Protein AF-0000000080310384 (afdb_homodimer)

Nearest PDB structures (foldseek):
  8dl8-assembly1_A  TM=2.533E-01  e=3.221E+00  Homo sapiens

pLDDT: mean 88.35, std 14.16, range [31.45, 98.75]

Foldseek 3Di:
DPPPPDPVVLVVLVVVLVVLLVQQLVLLCCVFPVPDDPVSSLQRHLLHAQHDLLLVLLVLLLLLLVLLCVVLVLDVVCNVVSNVSSVVSNVVSVCSRVVPLQVCLVVQCDPDLCSSVCLVVVVVVLVVNCVVCVVVLVPDDPLLSVLLVVLSVLQCCLVRVLSRVLSNCCVPPNCPHSVNSVSSSSSSSSNSSSSSSSSVSSVVVVVVSVVD/DPPPPDPVVLVVLVVVLVVLLVQQLVLLCCVFPVPDDPVSSLQRHLLHAQHDLLLVLLVLLLLLLVLLCVVLVLDVVCNVVSNVVSVVSNVVSVCSRVVPLQVCLVVQCDPDLCSSVCLVVVVVVLVVNCVVCVVVLVPDDPLLSVLLVVLSVLQCCLVRVLSRVLSNCCVPPNCPHSVNSVSSSSSSSSNSVSSSSSSVSSVVVVVVSVVD

Sequence (424 aa):
MARRARDPIAIGLVALTSLVAIAGACAEIGGYVLGWPDALVELVALSFEANVPTWYASALLVLASAALVLCAERAPRDRGAWLALAAIFAFASLDEAIEIHEHLGGLFEGRGVLYFSWVIPGALVVVLLALAFGRFLLRLPVIDRRRFVLAAVIFVSGALGMELPLGWWTERAGDDNLVYGMLDWVEETLELAGTTTFLLALRARLMREHEAMARRARDPIAIGLVALTSLVAIAGACAEIGGYVLGWPDALVELVALSFEANVPTWYASALLVLASAALVLCAERAPRDRGAWLALAAIFAFASLDEAIEIHEHLGGLFEGRGVLYFSWVIPGALVVVLLALAFGRFLLRLPVIDRRRFVLAAVIFVSGALGMELPLGWWTERAGDDNLVYGMLDWVEETLELAGTTTFLLALRARLMREHEA

Organism: NCBI:txid927083

Solvent-accessible surface area (backbone atoms only — not comparable to full-atom values): 21293 Å² total; per-residue (Å²): 126,83,75,76,72,82,53,64,67,59,54,49,51,53,50,51,52,48,48,51,45,51,48,13,53,50,23,42,47,29,40,72,73,65,64,44,58,63,71,58,24,43,38,37,15,55,67,46,67,73,25,54,47,35,49,50,51,20,46,50,28,39,52,35,16,51,49,27,44,53,47,23,73,75,30,78,92,53,24,66,61,28,42,51,49,17,50,51,29,40,49,49,16,50,35,53,56,56,44,53,65,70,58,47,22,70,76,34,73,43,82,64,55,48,34,50,32,45,47,60,60,46,50,50,49,52,52,51,48,50,62,72,42,42,67,60,45,69,70,43,60,67,71,57,33,52,40,46,49,50,14,48,51,39,21,45,46,14,72,48,54,39,42,44,61,47,26,45,44,34,75,73,71,40,76,83,47,57,69,45,37,50,49,37,36,53,21,52,43,29,34,48,50,9,51,49,42,35,36,52,45,49,49,51,49,54,53,52,57,67,74,95,126,82,74,77,73,82,52,64,68,57,52,49,50,53,50,50,52,48,47,51,44,50,48,13,53,50,24,42,46,29,41,71,72,66,65,43,58,63,70,58,23,45,38,35,15,54,66,45,67,74,24,55,48,34,48,50,50,20,45,51,28,40,52,36,16,51,48,28,44,52,48,24,73,74,31,77,92,52,24,68,61,28,42,51,51,16,50,50,30,39,48,51,17,50,36,52,57,57,44,53,66,70,59,48,21,70,75,35,74,42,81,63,55,48,33,49,31,44,47,59,62,47,48,50,50,51,51,50,48,49,62,71,42,42,67,60,46,68,71,42,60,66,70,57,34,52,40,47,50,50,13,49,51,38,20,44,44,13,71,49,54,36,43,42,60,48,25,45,44,33,74,74,72,40,76,84,46,59,68,44,37,51,49,38,35,52,21,52,42,28,35,48,50,9,50,50,43,35,36,51,45,49,49,52,49,53,54,52,57,65,74,95

Radius of gyration: 22.59 Å; Cα contacts (8 Å, |Δi|>4): 516; chains: 2; bounding box: 54×57×51 Å

Secondary structure (DSSP, 8-state):
-------HHHHHHHHHHHHHHHHHHHHHHIIIII---HHHHHHH-SSSSSSHHHHHHHHHHHHHHHHHHHHHHH-STTHHHHHHHHHHHHHHHHHHHHTHHHHHGGG---SSGGGSTTHHHHHHHHHHHHHHHHHHHHHS-HHHHHHHHHHHHHHHIIIIITHHHHHHHHHHH-SSSHHHHHHHHHHHHHHHHHHHHHHHHHHHHHHHHHH-/-------HHHHHHHHHHHHHHHHHHHHHHIIIII---HHHHHHH-SSSSSSHHHHHHHHHHHHHHHHHHHHHHH-STTHHHHHHHHHHHHHHHHHHHHTHHHHHGGG---SSGGGSTTHHHHHHHHHHHHHHHHHHHHHS-HHHHHHHHHHHHHHHIIIIITHHHHHHHHHHH-SSSHHHHHHHHHHHHHHHHHHHHHHHHHHHHHHHHHH-

Structure (mmCIF, N/CA/C/O backbone):
data_AF-0000000080310384-model_v1
#
loop_
_entity.id
_entity.type
_entity.pdbx_description
1 polymer 'Uncharacterized protein'
#
loop_
_atom_site.group_PDB
_atom_site.id
_atom_site.type_symbol
_atom_site.label_atom_id
_atom_site.label_alt_id
_atom_site.label_comp_id
_atom_site.label_asym_id
_atom_site.label_entity_id
_atom_site.label_seq_id
_atom_site.pdbx_PDB_ins_code
_atom_site.Cartn_x
_atom_site.Cartn_y
_atom_site.Cartn_z
_atom_site.occupancy
_atom_site.B_iso_or_equiv
_atom_site.auth_seq_id
_atom_site.auth_comp_id
_atom_site.auth_asym_id
_atom_site.auth_atom_id
_atom_site.pdbx_PDB_model_num
ATOM 1 N N . MET A 1 1 ? 21.672 21.656 22.641 1 31.45 1 MET A N 1
ATOM 2 C CA . MET A 1 1 ? 21.141 21.188 21.359 1 31.45 1 MET A CA 1
ATOM 3 C C . MET A 1 1 ? 19.75 20.594 21.531 1 31.45 1 MET A C 1
ATOM 5 O O . MET A 1 1 ? 19.547 19.719 22.391 1 31.45 1 MET A O 1
ATOM 9 N N . ALA A 1 2 ? 18.703 21.312 21.312 1 40.19 2 ALA A N 1
ATOM 10 C CA . ALA A 1 2 ? 17.344 20.984 21.719 1 40.19 2 ALA A CA 1
ATOM 11 C C . ALA A 1 2 ? 17.016 19.516 21.438 1 40.19 2 ALA A C 1
ATOM 13 O O . ALA A 1 2 ? 17.375 18.984 20.391 1 40.19 2 ALA A O 1
ATOM 14 N N . ARG A 1 3 ? 16.984 18.656 22.328 1 43.94 3 ARG A N 1
ATOM 15 C CA . ARG A 1 3 ? 16.734 17.219 22.391 1 43.94 3 ARG A CA 1
ATOM 16 C C . ARG A 1 3 ? 15.633 16.828 21.406 1 43.94 3 ARG A C 1
ATOM 18 O O . ARG A 1 3 ? 14.461 17.125 21.625 1 43.94 3 ARG A O 1
ATOM 25 N N . ARG A 1 4 ? 15.914 16.859 20.062 1 50.25 4 ARG A N 1
ATOM 26 C CA . ARG A 1 4 ? 14.859 16.672 19.078 1 50.25 4 ARG A CA 1
ATOM 27 C C . ARG A 1 4 ? 13.93 15.531 19.484 1 50.25 4 ARG A C 1
ATOM 29 O O . ARG A 1 4 ? 14.383 14.43 19.766 1 50.25 4 ARG A O 1
ATOM 36 N N . ALA A 1 5 ? 12.82 15.766 20.219 1 61 5 ALA A N 1
ATOM 37 C CA . ALA A 1 5 ? 11.727 14.922 20.703 1 61 5 ALA A CA 1
ATOM 38 C C . ALA A 1 5 ? 11.508 13.727 19.781 1 61 5 ALA A C 1
ATOM 40 O O . ALA A 1 5 ? 11.641 13.844 18.562 1 61 5 ALA A O 1
ATOM 41 N N . ARG A 1 6 ? 11.781 12.477 20.297 1 78.69 6 ARG A N 1
ATOM 42 C CA . ARG A 1 6 ? 11.648 11.172 19.656 1 78.69 6 ARG A CA 1
ATOM 43 C C . ARG A 1 6 ? 10.352 11.078 18.859 1 78.69 6 ARG A C 1
ATOM 45 O O . ARG A 1 6 ? 9.281 11.422 19.359 1 78.69 6 ARG A O 1
ATOM 52 N N . ASP A 1 7 ? 10.445 11.094 17.5 1 91.62 7 ASP A N 1
ATOM 53 C CA . ASP A 1 7 ? 9.281 10.891 16.641 1 91.62 7 ASP A CA 1
ATOM 54 C C . ASP A 1 7 ? 8.805 9.438 16.703 1 91.62 7 ASP A C 1
ATOM 56 O O . ASP A 1 7 ? 9.398 8.562 16.062 1 91.62 7 ASP A O 1
ATOM 60 N N . PRO A 1 8 ? 7.797 9.188 17.547 1 92.5 8 PRO A N 1
ATOM 61 C CA . PRO A 1 8 ? 7.352 7.805 17.734 1 92.5 8 PRO A CA 1
ATOM 62 C C . PRO A 1 8 ? 7 7.117 16.422 1 92.5 8 PRO A C 1
ATOM 64 O O . PRO A 1 8 ? 7.176 5.902 16.281 1 92.5 8 PRO A O 1
ATOM 67 N N . ILE A 1 9 ? 6.473 7.824 15.508 1 94.38 9 ILE A N 1
ATOM 68 C CA . ILE A 1 9 ? 6.141 7.246 14.211 1 94.38 9 ILE A CA 1
ATOM 69 C C . ILE A 1 9 ? 7.414 6.793 13.508 1 94.38 9 ILE A C 1
ATOM 71 O O . ILE A 1 9 ? 7.453 5.711 12.922 1 94.38 9 ILE A O 1
ATOM 75 N N . ALA A 1 10 ? 8.469 7.613 13.57 1 95.5 10 ALA A N 1
ATOM 76 C CA . ALA A 1 10 ? 9.75 7.262 12.969 1 95.5 10 ALA A CA 1
ATOM 77 C C . ALA A 1 10 ? 10.344 6.012 13.617 1 95.5 10 ALA A C 1
ATOM 79 O O . ALA A 1 10 ? 10.797 5.098 12.93 1 95.5 10 ALA A O 1
ATOM 80 N N . ILE A 1 11 ? 10.266 5.965 14.891 1 95.94 11 ILE A N 1
ATOM 81 C CA . ILE A 1 11 ? 10.781 4.824 15.641 1 95.94 11 ILE A CA 1
ATOM 82 C C . ILE A 1 11 ? 9.984 3.57 15.273 1 95.94 11 ILE A C 1
ATOM 84 O O . ILE A 1 11 ? 10.562 2.5 15.07 1 95.94 11 ILE A O 1
ATOM 88 N N . GLY A 1 12 ? 8.672 3.732 15.188 1 95.88 12 GLY A N 1
ATOM 89 C CA . GLY A 1 12 ? 7.82 2.615 14.82 1 95.88 12 GLY A CA 1
ATOM 90 C C . GLY A 1 12 ? 8.117 2.068 13.438 1 95.88 12 GLY A C 1
ATOM 91 O O . GLY A 1 12 ? 8.141 0.852 13.234 1 95.88 12 GLY A O 1
ATOM 92 N N . LEU A 1 13 ? 8.328 2.975 12.539 1 96.56 13 LEU A N 1
ATOM 93 C CA . LEU A 1 13 ? 8.617 2.574 11.164 1 96.56 13 LEU A CA 1
ATOM 94 C C . LEU A 1 13 ? 9.938 1.819 11.086 1 96.56 13 LEU A C 1
ATOM 96 O O . LEU A 1 13 ? 10.039 0.8 10.398 1 96.56 13 LEU A O 1
ATOM 100 N N . VAL A 1 14 ? 10.984 2.279 11.773 1 96.94 14 VAL A N 1
ATOM 101 C CA . VAL A 1 14 ? 12.297 1.632 11.781 1 96.94 14 VAL A CA 1
ATOM 102 C C . VAL A 1 14 ? 12.195 0.266 12.453 1 96.94 14 VAL A C 1
ATOM 104 O O . VAL A 1 14 ? 12.758 -0.717 11.969 1 96.94 14 VAL A O 1
ATOM 107 N N . ALA A 1 15 ? 11.492 0.242 13.531 1 97.19 15 ALA A N 1
ATOM 108 C CA . ALA A 1 15 ? 11.305 -1.014 14.25 1 97.19 15 ALA A CA 1
ATOM 109 C C . ALA A 1 15 ? 10.586 -2.043 13.391 1 97.19 15 ALA A C 1
ATOM 111 O O . ALA A 1 15 ? 10.977 -3.211 13.344 1 97.19 15 ALA A O 1
ATOM 112 N N . LEU A 1 16 ? 9.531 -1.557 12.766 1 97.38 16 LEU A N 1
ATOM 113 C CA . LEU A 1 16 ? 8.758 -2.463 11.922 1 97.38 16 LEU A CA 1
ATOM 114 C C . LEU A 1 16 ? 9.594 -2.971 10.758 1 97.38 16 LEU A C 1
ATOM 116 O O . LEU A 1 16 ? 9.547 -4.156 10.422 1 97.38 16 LEU A O 1
ATOM 120 N N . THR A 1 17 ? 10.344 -2.096 10.109 1 97.56 17 THR A N 1
ATOM 121 C CA . THR A 1 17 ? 11.227 -2.486 9.016 1 97.56 17 THR A CA 1
ATOM 122 C C . THR A 1 17 ? 12.258 -3.498 9.492 1 97.56 17 THR A C 1
ATOM 124 O O . THR A 1 17 ? 12.508 -4.504 8.82 1 97.56 17 THR A O 1
ATOM 127 N N . SER A 1 18 ? 12.828 -3.26 10.641 1 97.75 18 SER A N 1
ATOM 128 C CA . SER A 1 18 ? 13.797 -4.18 11.219 1 97.75 18 SER A CA 1
ATOM 129 C C . SER A 1 18 ? 13.172 -5.531 11.531 1 97.75 18 SER A C 1
ATOM 131 O O . SER A 1 18 ? 13.789 -6.574 11.305 1 97.75 18 SER A O 1
ATOM 133 N N . LEU A 1 19 ? 12.016 -5.48 12.008 1 97.38 19 LEU A N 1
ATOM 134 C CA . LEU A 1 19 ? 11.312 -6.715 12.344 1 97.38 19 LEU A CA 1
ATOM 135 C C . LEU A 1 19 ? 11.094 -7.562 11.094 1 97.38 19 LEU A C 1
ATOM 137 O O . LEU A 1 19 ? 11.281 -8.781 11.125 1 97.38 19 LEU A O 1
ATOM 141 N N . VAL A 1 20 ? 10.633 -6.922 10.031 1 97.19 20 VAL A N 1
ATOM 142 C CA . VAL A 1 20 ? 10.406 -7.637 8.781 1 97.19 20 VAL A CA 1
ATOM 143 C C . VAL A 1 20 ? 11.711 -8.25 8.289 1 97.19 20 VAL A C 1
ATOM 145 O O . VAL A 1 20 ? 11.742 -9.414 7.875 1 97.19 20 VAL A O 1
ATOM 148 N N . ALA A 1 21 ? 12.797 -7.457 8.336 1 96.81 21 ALA A N 1
ATOM 149 C CA . ALA A 1 21 ? 14.102 -7.926 7.883 1 96.81 21 ALA A CA 1
ATOM 150 C C . ALA A 1 21 ? 14.594 -9.094 8.734 1 96.81 21 ALA A C 1
ATOM 152 O O . ALA A 1 21 ? 15.055 -10.109 8.211 1 96.81 21 ALA A O 1
ATOM 153 N N . ILE A 1 22 ? 14.477 -8.977 10.008 1 97.38 22 ILE A N 1
ATOM 154 C CA . ILE A 1 22 ? 14.953 -10 10.93 1 97.38 22 ILE A CA 1
ATOM 155 C C . ILE A 1 22 ? 14.117 -11.266 10.773 1 97.38 22 ILE A C 1
ATOM 157 O O . ILE A 1 22 ? 14.656 -12.375 10.719 1 97.38 22 ILE A O 1
ATOM 161 N N . ALA A 1 23 ? 12.828 -11.156 10.719 1 96.94 23 ALA A N 1
ATOM 162 C CA . ALA A 1 23 ? 11.953 -12.305 10.508 1 96.94 23 ALA A CA 1
ATOM 163 C C . ALA A 1 23 ? 12.297 -13.016 9.203 1 96.94 23 ALA A C 1
ATOM 165 O O . ALA A 1 23 ? 12.258 -14.25 9.133 1 96.94 23 ALA A O 1
ATOM 166 N N . GLY A 1 24 ? 12.586 -12.195 8.188 1 96.62 24 GLY A N 1
ATOM 167 C CA . GLY A 1 24 ? 12.984 -12.773 6.91 1 96.62 24 GLY A CA 1
ATOM 168 C C . GLY A 1 24 ? 14.242 -13.609 7 1 96.62 24 GLY A C 1
ATOM 169 O O . GLY A 1 24 ? 14.32 -14.695 6.426 1 96.62 24 GLY A O 1
ATOM 170 N N . ALA A 1 25 ? 15.242 -13.086 7.68 1 96.12 25 ALA A N 1
ATOM 171 C CA . ALA A 1 25 ? 16.484 -13.828 7.871 1 96.12 25 ALA A CA 1
ATOM 172 C C . ALA A 1 25 ? 16.234 -15.117 8.648 1 96.12 25 ALA A C 1
ATOM 174 O O . ALA A 1 25 ? 16.75 -16.172 8.297 1 96.12 25 ALA A O 1
ATOM 175 N N . CYS A 1 26 ? 15.445 -15.047 9.695 1 96.25 26 CYS A N 1
ATOM 176 C CA . CYS A 1 26 ? 15.102 -16.219 10.492 1 96.25 26 CYS A CA 1
ATOM 177 C C . CYS A 1 26 ? 14.391 -17.266 9.641 1 96.25 26 CYS A C 1
ATOM 179 O O . CYS A 1 26 ? 14.648 -18.469 9.781 1 96.25 26 CYS A O 1
ATOM 181 N N . ALA A 1 27 ? 13.516 -16.797 8.805 1 95.5 27 ALA A N 1
ATOM 182 C CA . ALA A 1 27 ? 12.773 -17.719 7.949 1 95.5 27 ALA A CA 1
ATOM 183 C C . ALA A 1 27 ? 13.711 -18.438 6.973 1 95.5 27 ALA A C 1
ATOM 185 O O . ALA A 1 27 ? 13.562 -19.641 6.727 1 95.5 27 ALA A O 1
ATOM 186 N N . GLU A 1 28 ? 14.664 -17.672 6.402 1 94.31 28 GLU A N 1
ATOM 187 C CA . GLU A 1 28 ? 15.625 -18.266 5.492 1 94.31 28 GLU A CA 1
ATOM 188 C C . GLU A 1 28 ? 16.453 -19.344 6.199 1 94.31 28 GLU A C 1
ATOM 190 O O . GLU A 1 28 ? 16.609 -20.453 5.691 1 94.31 28 GLU A O 1
ATOM 195 N N . ILE A 1 29 ? 16.953 -19.047 7.332 1 94.31 29 ILE A N 1
ATOM 196 C CA . ILE A 1 29 ? 17.766 -19.969 8.117 1 94.31 29 ILE A CA 1
ATOM 197 C C . ILE A 1 29 ? 16.906 -21.141 8.594 1 94.31 29 ILE A C 1
ATOM 199 O O . ILE A 1 29 ? 17.344 -22.297 8.539 1 94.31 29 ILE A O 1
ATOM 203 N N . GLY A 1 30 ? 15.789 -20.891 9.062 1 93.69 30 GLY A N 1
ATOM 204 C CA . GLY A 1 30 ? 14.867 -21.922 9.508 1 93.69 30 GLY A CA 1
ATOM 205 C C . GLY A 1 30 ? 14.523 -22.938 8.422 1 93.69 30 GLY A C 1
ATOM 206 O O . GLY A 1 30 ? 14.422 -24.125 8.688 1 93.69 30 GLY A O 1
ATOM 207 N N . GLY A 1 31 ? 14.289 -22.438 7.254 1 92 31 GLY A N 1
ATOM 208 C CA . GLY A 1 31 ? 13.969 -23.312 6.137 1 92 31 GLY A CA 1
ATOM 209 C C . GLY A 1 31 ? 15.125 -24.203 5.711 1 92 31 GLY A C 1
ATOM 210 O O . GLY A 1 31 ? 14.969 -25.406 5.566 1 92 31 GLY A O 1
ATOM 211 N N . TYR A 1 32 ? 16.266 -23.656 5.57 1 90.38 32 TYR A N 1
ATOM 212 C CA . TYR A 1 32 ? 17.375 -24.359 4.977 1 90.38 32 TYR A CA 1
ATOM 213 C C . TYR A 1 32 ? 18.172 -25.109 6.043 1 90.38 32 TYR A C 1
ATOM 215 O O . TYR A 1 32 ? 18.812 -26.125 5.754 1 90.38 32 TYR A O 1
ATOM 223 N N . VAL A 1 33 ? 18.109 -24.625 7.324 1 90.81 33 VAL A N 1
ATOM 224 C CA . VAL A 1 33 ? 18.984 -25.188 8.344 1 90.81 33 VAL A CA 1
ATOM 225 C C . VAL A 1 33 ? 18.156 -25.938 9.383 1 90.81 33 VAL A C 1
ATOM 227 O O . VAL A 1 33 ? 18.547 -27 9.859 1 90.81 33 VAL A O 1
ATOM 230 N N . LEU A 1 34 ? 16.969 -25.438 9.664 1 93.38 34 LEU A N 1
ATOM 231 C CA . LEU A 1 34 ? 16.219 -25.969 10.805 1 93.38 34 LEU A CA 1
ATOM 232 C C . LEU A 1 34 ? 15.008 -26.766 10.336 1 93.38 34 LEU A C 1
ATOM 234 O O . LEU A 1 34 ? 14.297 -27.359 11.156 1 93.38 34 LEU A O 1
ATOM 238 N N . GLY A 1 35 ? 14.703 -26.812 9.117 1 92.06 35 GLY A N 1
ATOM 239 C CA . GLY A 1 35 ? 13.625 -27.609 8.555 1 92.06 35 GLY A CA 1
ATOM 240 C C . GLY A 1 35 ? 12.25 -27.047 8.859 1 92.06 35 GLY A C 1
ATOM 241 O O . GLY A 1 35 ? 11.312 -27.797 9.141 1 92.06 35 GLY A O 1
ATOM 242 N N . TRP A 1 36 ? 12.117 -25.766 8.859 1 91.88 36 TRP A N 1
ATOM 243 C CA . TRP A 1 36 ? 10.828 -25.109 9.062 1 91.88 36 TRP A CA 1
ATOM 244 C C . TRP A 1 36 ? 9.883 -25.422 7.898 1 91.88 36 TRP A C 1
ATOM 246 O O . TRP A 1 36 ? 10.328 -25.703 6.785 1 91.88 36 TRP A O 1
ATOM 256 N N . PRO A 1 37 ? 8.562 -25.438 8.25 1 91.88 37 PRO A N 1
ATOM 257 C CA . PRO A 1 37 ? 7.598 -25.703 7.184 1 91.88 37 PRO A CA 1
ATOM 258 C C . PRO A 1 37 ? 7.715 -24.719 6.02 1 91.88 37 PRO A C 1
ATOM 260 O O . PRO A 1 37 ? 7.914 -23.531 6.242 1 91.88 37 PRO A O 1
ATOM 263 N N . ASP A 1 38 ? 7.543 -25.25 4.859 1 90.12 38 ASP A N 1
ATOM 264 C CA . ASP A 1 38 ? 7.691 -24.453 3.646 1 90.12 38 ASP A CA 1
ATOM 265 C C . ASP A 1 38 ? 6.711 -23.297 3.635 1 90.12 38 ASP A C 1
ATOM 267 O O . ASP A 1 38 ? 7.066 -22.172 3.234 1 90.12 38 ASP A O 1
ATOM 271 N N . ALA A 1 39 ? 5.539 -23.562 4.066 1 88.25 39 ALA A N 1
ATOM 272 C CA . ALA A 1 39 ? 4.492 -22.547 4.043 1 88.25 39 ALA A CA 1
ATOM 273 C C . ALA A 1 39 ? 4.895 -21.328 4.871 1 88.25 39 ALA A C 1
ATOM 275 O O . ALA A 1 39 ? 4.656 -20.188 4.469 1 88.25 39 ALA A O 1
ATOM 276 N N . LEU A 1 40 ? 5.473 -21.625 5.961 1 89.81 40 LEU A N 1
ATOM 277 C CA . LEU A 1 40 ? 5.91 -20.547 6.844 1 89.81 40 LEU A CA 1
ATOM 278 C C . LEU A 1 40 ? 7.078 -19.781 6.23 1 89.81 40 LEU A C 1
ATOM 280 O O . LEU A 1 40 ? 7.098 -18.547 6.258 1 89.81 40 LEU A O 1
ATOM 284 N N . VAL A 1 41 ? 8 -20.484 5.754 1 92.19 41 VAL A N 1
ATOM 285 C CA . VAL A 1 41 ? 9.18 -19.875 5.145 1 92.19 41 VAL A CA 1
ATOM 286 C C . VAL A 1 41 ? 8.758 -19.016 3.951 1 92.19 41 VAL A C 1
ATOM 288 O O . VAL A 1 41 ? 9.172 -17.859 3.834 1 92.19 41 VAL A O 1
ATOM 291 N N . GLU A 1 42 ? 7.891 -19.531 3.164 1 91.12 42 GLU A N 1
ATOM 292 C CA . GLU A 1 42 ? 7.434 -18.828 1.973 1 91.12 42 GLU A CA 1
ATOM 293 C C . GLU A 1 42 ? 6.648 -17.562 2.342 1 91.12 42 GLU A C 1
ATOM 295 O O . GLU A 1 42 ? 6.621 -16.594 1.579 1 91.12 42 GLU A O 1
ATOM 300 N N . LEU A 1 43 ? 6.094 -17.594 3.459 1 90.12 43 LEU A N 1
ATOM 301 C CA . LEU A 1 43 ? 5.254 -16.484 3.912 1 90.12 43 LEU A CA 1
ATOM 302 C C . LEU A 1 43 ? 6.109 -15.328 4.426 1 90.12 43 LEU A C 1
ATOM 304 O O . LEU A 1 43 ? 5.738 -14.164 4.277 1 90.12 43 LEU A O 1
ATOM 308 N N . VAL A 1 44 ? 7.301 -15.695 4.93 1 93.75 44 VAL A N 1
ATOM 309 C CA . VAL A 1 44 ? 7.988 -14.672 5.719 1 93.75 44 VAL A CA 1
ATOM 310 C C . VAL A 1 44 ? 9.359 -14.383 5.105 1 93.75 44 VAL A C 1
ATOM 312 O O . VAL A 1 44 ? 9.93 -13.312 5.332 1 93.75 44 VAL A O 1
ATOM 315 N N . ALA A 1 45 ? 9.875 -15.289 4.398 1 92.56 45 ALA A N 1
ATOM 316 C CA . ALA A 1 45 ? 11.211 -15.133 3.83 1 92.56 45 ALA A CA 1
ATOM 317 C C . ALA A 1 45 ? 11.234 -14.016 2.787 1 92.56 45 ALA A C 1
ATOM 319 O O . ALA A 1 45 ? 10.234 -13.773 2.109 1 92.56 45 ALA A O 1
ATOM 320 N N . LEU A 1 46 ? 12.352 -13.391 2.643 1 91.94 46 LEU A N 1
ATOM 321 C CA . LEU A 1 46 ? 12.453 -12.266 1.722 1 91.94 46 LEU A CA 1
ATOM 322 C C . LEU A 1 46 ? 12.734 -12.742 0.303 1 91.94 46 LEU A C 1
ATOM 324 O O . LEU A 1 46 ? 12.617 -11.977 -0.654 1 91.94 46 LEU A O 1
ATOM 328 N N . SER A 1 47 ? 13.156 -13.969 0.16 1 87.88 47 SER A N 1
ATOM 329 C CA . SER A 1 47 ? 13.523 -14.5 -1.148 1 87.88 47 SER A CA 1
ATOM 330 C C . SER A 1 47 ? 12.289 -14.938 -1.929 1 87.88 47 SER A C 1
ATOM 332 O O . SER A 1 47 ? 12.367 -15.195 -3.133 1 87.88 47 SER A O 1
ATOM 334 N N . PHE A 1 48 ? 11.172 -15.102 -1.288 1 83.38 48 PHE A N 1
ATOM 335 C CA . PHE A 1 48 ? 9.93 -15.469 -1.959 1 83.38 48 PHE A CA 1
ATOM 336 C C . PHE A 1 48 ? 9.094 -14.234 -2.26 1 83.38 48 PHE A C 1
ATOM 338 O O . PHE A 1 48 ? 9.383 -13.141 -1.771 1 83.38 48 PHE A O 1
ATOM 345 N N . GLU A 1 49 ? 8.094 -14.414 -3.094 1 80.81 49 GLU A N 1
ATOM 346 C CA . GLU A 1 49 ? 7.25 -13.297 -3.512 1 80.81 49 GLU A CA 1
ATOM 347 C C . GLU A 1 49 ? 5.812 -13.477 -3.033 1 80.81 49 GLU A C 1
ATOM 349 O O . GLU A 1 49 ? 5.461 -14.531 -2.492 1 80.81 49 GLU A O 1
ATOM 354 N N . ALA A 1 50 ? 5.039 -12.297 -3.238 1 82.5 50 ALA A N 1
ATOM 355 C CA . ALA A 1 50 ? 3.619 -12.305 -2.902 1 82.5 50 ALA A CA 1
ATOM 356 C C . ALA A 1 50 ? 3.4 -12.719 -1.45 1 82.5 50 ALA A C 1
ATOM 358 O O . ALA A 1 50 ? 2.584 -13.594 -1.163 1 82.5 50 ALA A O 1
ATOM 359 N N . ASN A 1 51 ? 4.207 -12.266 -0.557 1 89.75 51 ASN A N 1
ATOM 360 C CA . ASN A 1 51 ? 4.16 -12.594 0.864 1 89.75 51 ASN A CA 1
ATOM 361 C C . ASN A 1 51 ? 4.223 -11.336 1.729 1 89.75 51 ASN A C 1
ATOM 363 O O . ASN A 1 51 ? 4.027 -10.227 1.233 1 89.75 51 ASN A O 1
ATOM 367 N N . VAL A 1 52 ? 4.461 -11.516 3.008 1 92.56 52 VAL A N 1
ATOM 368 C CA . VAL A 1 52 ? 4.383 -10.422 3.973 1 92.56 52 VAL A CA 1
ATOM 369 C C . VAL A 1 52 ? 5.449 -9.375 3.656 1 92.56 52 VAL A C 1
ATOM 371 O O . VAL A 1 52 ? 5.148 -8.188 3.564 1 92.56 52 VAL A O 1
ATOM 374 N N . PRO A 1 53 ? 6.699 -9.773 3.436 1 94.06 53 PRO A N 1
ATOM 375 C CA . PRO A 1 53 ? 7.723 -8.773 3.127 1 94.06 53 PRO A CA 1
ATOM 376 C C . PRO A 1 53 ? 7.43 -8.008 1.839 1 94.06 53 PRO A C 1
ATOM 378 O O . PRO A 1 53 ? 7.664 -6.801 1.768 1 94.06 53 PRO A O 1
ATOM 381 N N . THR A 1 54 ? 6.938 -8.695 0.813 1 92.69 54 THR A N 1
ATOM 382 C CA . THR A 1 54 ? 6.613 -8.039 -0.449 1 92.69 54 THR A CA 1
ATOM 383 C C . THR A 1 54 ? 5.492 -7.02 -0.257 1 92.69 54 THR A C 1
ATOM 385 O O . THR A 1 54 ? 5.535 -5.926 -0.824 1 92.69 54 THR A O 1
ATOM 388 N N . TRP A 1 55 ? 4.5 -7.375 0.456 1 94.12 55 TRP A N 1
ATOM 389 C CA . TRP A 1 55 ? 3.434 -6.438 0.788 1 94.12 55 TRP A CA 1
ATOM 390 C C . TRP A 1 55 ? 3.982 -5.227 1.531 1 94.12 55 TRP A C 1
ATOM 392 O O . TRP A 1 55 ? 3.611 -4.086 1.235 1 94.12 55 TRP A O 1
ATOM 402 N N . TYR A 1 56 ? 4.777 -5.488 2.547 1 96.88 56 TYR A N 1
ATOM 403 C CA . TYR A 1 56 ? 5.34 -4.398 3.34 1 96.88 56 TYR A CA 1
ATOM 404 C C . TYR A 1 56 ? 6.145 -3.445 2.465 1 96.88 56 TYR A C 1
ATOM 406 O O . TYR A 1 56 ? 6.023 -2.225 2.594 1 96.88 56 TYR A O 1
ATOM 414 N N . ALA A 1 57 ? 7.004 -4 1.613 1 96.69 57 ALA A N 1
ATOM 415 C CA . ALA A 1 57 ? 7.793 -3.182 0.699 1 96.69 57 ALA A CA 1
ATOM 416 C C . ALA A 1 57 ? 6.891 -2.326 -0.188 1 96.69 57 ALA A C 1
ATOM 418 O O . ALA A 1 57 ? 7.137 -1.131 -0.363 1 96.69 57 ALA A O 1
ATOM 419 N N . SER A 1 58 ? 5.895 -2.951 -0.737 1 96.31 58 SER A N 1
ATOM 420 C CA . SER A 1 58 ? 4.938 -2.236 -1.576 1 96.31 58 SER A CA 1
ATOM 421 C C . SER A 1 58 ? 4.227 -1.138 -0.793 1 96.31 58 SER A C 1
ATOM 423 O O . SER A 1 58 ? 4.031 -0.033 -1.303 1 96.31 58 SER A O 1
ATOM 425 N N . ALA A 1 59 ? 3.848 -1.421 0.415 1 97.81 59 ALA A N 1
ATOM 426 C CA . ALA A 1 59 ? 3.172 -0.458 1.281 1 97.81 59 ALA A CA 1
ATOM 427 C C . ALA A 1 59 ? 4.062 0.752 1.554 1 97.81 59 ALA A C 1
ATOM 429 O O . ALA A 1 59 ? 3.59 1.892 1.538 1 97.81 59 ALA A O 1
ATOM 430 N N . LEU A 1 60 ? 5.32 0.49 1.854 1 98.31 60 LEU A N 1
ATOM 431 C CA . LEU A 1 60 ? 6.258 1.583 2.09 1 98.31 60 LEU A CA 1
ATOM 432 C C . LEU A 1 60 ? 6.324 2.516 0.885 1 98.31 60 LEU A C 1
ATOM 434 O O . LEU A 1 60 ? 6.352 3.738 1.041 1 98.31 60 LEU A O 1
ATOM 438 N N . LEU A 1 61 ? 6.344 1.915 -0.263 1 98.44 61 LEU A N 1
ATOM 439 C CA . LEU A 1 61 ? 6.426 2.691 -1.495 1 98.44 61 LEU A CA 1
ATOM 440 C C . LEU A 1 61 ? 5.16 3.514 -1.708 1 98.44 61 LEU A C 1
ATOM 442 O O . LEU A 1 61 ? 5.227 4.66 -2.154 1 98.44 61 LEU A O 1
ATOM 446 N N . VAL A 1 62 ? 4.043 2.957 -1.414 1 98.44 62 VAL A N 1
ATOM 447 C CA . VAL A 1 62 ? 2.779 3.68 -1.499 1 98.44 62 VAL A CA 1
ATOM 448 C C . VAL A 1 62 ? 2.797 4.867 -0.537 1 98.44 62 VAL A C 1
ATOM 450 O O . VAL A 1 62 ? 2.375 5.969 -0.893 1 98.44 62 VAL A O 1
ATOM 453 N N . LEU A 1 63 ? 3.223 4.66 0.668 1 98.62 63 LEU A N 1
ATOM 454 C CA . LEU A 1 63 ? 3.281 5.723 1.668 1 98.62 63 LEU A CA 1
ATOM 455 C C . LEU A 1 63 ? 4.227 6.836 1.225 1 98.62 63 LEU A C 1
ATOM 457 O O . LEU A 1 63 ? 3.939 8.016 1.425 1 98.62 63 LEU A O 1
ATOM 461 N N . ALA A 1 64 ? 5.344 6.398 0.651 1 98.62 64 ALA A N 1
ATOM 462 C CA . ALA A 1 64 ? 6.262 7.398 0.117 1 98.62 64 ALA A CA 1
ATOM 463 C C . ALA A 1 64 ? 5.609 8.203 -1.002 1 98.62 64 ALA A C 1
ATOM 465 O O . ALA A 1 64 ? 5.746 9.43 -1.056 1 98.62 64 ALA A O 1
ATOM 466 N N . SER A 1 65 ? 4.949 7.496 -1.889 1 98.62 65 SER A N 1
ATOM 467 C CA . SER A 1 65 ? 4.23 8.164 -2.967 1 98.62 65 SER A CA 1
ATOM 468 C C . SER A 1 65 ? 3.225 9.172 -2.42 1 98.62 65 SER A C 1
ATOM 470 O O . SER A 1 65 ? 3.162 10.312 -2.889 1 98.62 65 SER A O 1
ATOM 472 N N . ALA A 1 66 ? 2.504 8.812 -1.444 1 98.19 66 ALA A N 1
ATOM 473 C CA . ALA A 1 66 ? 1.511 9.695 -0.834 1 98.19 66 ALA A CA 1
ATOM 474 C C . ALA A 1 66 ? 2.178 10.906 -0.183 1 98.19 66 ALA A C 1
ATOM 476 O O . ALA A 1 66 ? 1.679 12.031 -0.289 1 98.19 66 ALA A O 1
ATOM 477 N N . ALA A 1 67 ? 3.242 10.656 0.544 1 98.06 67 ALA A N 1
ATOM 478 C CA . ALA A 1 67 ? 3.979 11.75 1.164 1 98.06 67 ALA A CA 1
ATOM 479 C C . ALA A 1 67 ? 4.48 12.734 0.113 1 98.06 67 ALA A C 1
ATOM 481 O O . ALA A 1 67 ? 4.504 13.945 0.349 1 98.06 67 ALA A O 1
ATOM 482 N N . LEU A 1 68 ? 4.906 12.219 -1.014 1 98.19 68 LEU A N 1
ATOM 483 C CA . LEU A 1 68 ? 5.363 13.062 -2.109 1 98.19 68 LEU A CA 1
ATOM 484 C C . LEU A 1 68 ? 4.219 13.922 -2.645 1 98.19 68 LEU A C 1
ATOM 486 O O . LEU A 1 68 ? 4.422 15.094 -2.979 1 98.19 68 LEU A O 1
ATOM 490 N N . VAL A 1 69 ? 3.041 13.359 -2.748 1 97.31 69 VAL A N 1
ATOM 491 C CA . VAL A 1 69 ? 1.871 14.117 -3.174 1 97.31 69 VAL A CA 1
ATOM 492 C C . VAL A 1 69 ? 1.601 15.25 -2.184 1 97.31 69 VAL A C 1
ATOM 494 O O . VAL A 1 69 ? 1.275 16.375 -2.582 1 97.31 69 VAL A O 1
ATOM 497 N N . LEU A 1 70 ? 1.749 14.984 -0.914 1 95.81 70 LEU A N 1
ATOM 498 C CA . LEU A 1 70 ? 1.548 16.016 0.105 1 95.81 70 LEU A CA 1
ATOM 499 C C . LEU A 1 70 ? 2.605 17.109 -0.005 1 95.81 70 LEU A C 1
ATOM 501 O O . LEU A 1 70 ? 2.312 18.281 0.211 1 95.81 70 LEU A O 1
ATOM 505 N N . CYS A 1 71 ? 3.816 16.656 -0.283 1 95.69 71 CYS A N 1
ATOM 506 C CA . CYS A 1 71 ? 4.859 17.641 -0.51 1 95.69 71 CYS A CA 1
ATOM 507 C C . CYS A 1 71 ? 4.512 18.547 -1.693 1 95.69 71 CYS A C 1
ATOM 509 O O . CYS A 1 71 ? 4.758 19.75 -1.658 1 95.69 71 CYS A O 1
ATOM 511 N N . ALA A 1 72 ? 3.973 17.938 -2.746 1 95.56 72 ALA A N 1
ATOM 512 C CA . ALA A 1 72 ? 3.559 18.703 -3.92 1 95.56 72 ALA A CA 1
ATOM 513 C C . ALA A 1 72 ? 2.502 19.75 -3.553 1 95.56 72 ALA A C 1
ATOM 515 O O . ALA A 1 72 ? 2.484 20.844 -4.113 1 95.56 72 ALA A O 1
ATOM 516 N N . GLU A 1 73 ? 1.656 19.375 -2.676 1 92.12 73 GLU A N 1
ATOM 517 C CA . GLU A 1 73 ? 0.589 20.266 -2.238 1 92.12 73 GLU A CA 1
ATOM 518 C C . GLU A 1 73 ? 1.154 21.5 -1.529 1 92.12 73 GLU A C 1
ATOM 520 O O . GLU A 1 73 ? 0.582 22.594 -1.612 1 92.12 73 GLU A O 1
ATOM 525 N N . ARG A 1 74 ? 2.234 21.375 -0.922 1 88.56 74 ARG A N 1
ATOM 526 C CA . ARG A 1 74 ? 2.799 22.438 -0.098 1 88.56 74 ARG A CA 1
ATOM 527 C C . ARG A 1 74 ? 3.891 23.188 -0.849 1 88.56 74 ARG A C 1
ATOM 529 O O . ARG A 1 74 ? 4.422 24.188 -0.351 1 88.56 74 ARG A O 1
ATOM 536 N N . ALA A 1 75 ? 4.27 22.672 -1.942 1 84.88 75 ALA A N 1
ATOM 537 C CA . ALA A 1 75 ? 5.367 23.266 -2.697 1 84.88 75 ALA A CA 1
ATOM 538 C C . ALA A 1 75 ? 4.941 23.609 -4.125 1 84.88 75 ALA A C 1
ATOM 540 O O . ALA A 1 75 ? 5.152 22.812 -5.043 1 84.88 75 ALA A O 1
ATOM 541 N N . PRO A 1 76 ? 4.535 24.828 -4.371 1 81.19 76 PRO A N 1
ATOM 542 C CA . PRO A 1 76 ? 4.047 25.188 -5.703 1 81.19 76 PRO A CA 1
ATOM 543 C C . PRO A 1 76 ? 5.156 25.234 -6.75 1 81.19 76 PRO A C 1
ATOM 545 O O . PRO A 1 76 ? 4.926 24.922 -7.918 1 81.19 76 PRO A O 1
ATOM 548 N N . ARG A 1 77 ? 6.359 25.688 -6.473 1 86.25 77 ARG A N 1
ATOM 549 C CA . ARG A 1 77 ? 7.434 25.891 -7.441 1 86.25 77 ARG A CA 1
ATOM 550 C C . ARG A 1 77 ? 7.879 24.562 -8.039 1 86.25 77 ARG A C 1
ATOM 552 O O . ARG A 1 77 ? 8.156 24.469 -9.242 1 86.25 77 ARG A O 1
ATOM 559 N N . ASP A 1 78 ? 7.883 23.453 -7.359 1 92.38 78 ASP A N 1
ATOM 560 C CA . ASP A 1 78 ? 8.367 22.172 -7.84 1 92.38 78 ASP A CA 1
ATOM 561 C C . ASP A 1 78 ? 7.273 21.109 -7.77 1 92.38 78 ASP A C 1
ATOM 563 O O . ASP A 1 78 ? 7.559 19.922 -7.598 1 92.38 78 ASP A O 1
ATOM 567 N N . ARG A 1 79 ? 6.172 21.594 -8.062 1 94.88 79 ARG A N 1
ATOM 568 C CA . ARG A 1 79 ? 5.02 20.703 -7.93 1 94.88 79 ARG A CA 1
ATOM 569 C C . ARG A 1 79 ? 5.102 19.547 -8.922 1 94.88 79 ARG A C 1
ATOM 571 O O . ARG A 1 79 ? 4.797 18.406 -8.578 1 94.88 79 ARG A O 1
ATOM 578 N N . GLY A 1 80 ? 5.441 19.828 -10.172 1 95.69 80 GLY A N 1
ATOM 579 C CA . GLY A 1 80 ? 5.559 18.797 -11.188 1 95.69 80 GLY A CA 1
ATOM 580 C C . GLY A 1 80 ? 6.555 17.719 -10.828 1 95.69 80 GLY A C 1
ATOM 581 O O . GLY A 1 80 ? 6.293 16.531 -11.039 1 95.69 80 GLY A O 1
ATOM 582 N N . ALA A 1 81 ? 7.691 18.109 -10.336 1 96.5 81 ALA A N 1
ATOM 583 C CA . ALA A 1 81 ? 8.727 17.172 -9.945 1 96.5 81 ALA A CA 1
ATOM 584 C C . ALA A 1 81 ? 8.258 16.266 -8.805 1 96.5 81 ALA A C 1
ATOM 586 O O . ALA A 1 81 ? 8.477 15.055 -8.828 1 96.5 81 ALA A O 1
ATOM 587 N N . TRP A 1 82 ? 7.598 16.859 -7.828 1 97.19 82 TRP A N 1
ATOM 588 C CA . TRP A 1 82 ? 7.055 16.094 -6.707 1 97.19 82 TRP A CA 1
ATOM 589 C C . TRP A 1 82 ? 6.043 15.062 -7.191 1 97.19 82 TRP A C 1
ATOM 591 O O . TRP A 1 82 ? 6.09 13.898 -6.781 1 97.19 82 TRP A O 1
ATOM 601 N N . LEU A 1 83 ? 5.168 15.492 -8.055 1 97 83 LEU A N 1
ATOM 602 C CA . LEU A 1 83 ? 4.113 14.609 -8.547 1 97 83 LEU A CA 1
ATOM 603 C C . LEU A 1 83 ? 4.688 13.523 -9.445 1 97 83 LEU A C 1
ATOM 605 O O . LEU A 1 83 ? 4.207 12.391 -9.438 1 97 83 LEU A O 1
ATOM 609 N N . ALA A 1 84 ? 5.652 13.898 -10.258 1 97.38 84 ALA A N 1
ATOM 610 C CA . ALA A 1 84 ? 6.316 12.898 -11.094 1 97.38 84 ALA A CA 1
ATOM 611 C C . ALA A 1 84 ? 6.984 11.828 -10.234 1 97.38 84 ALA A C 1
ATOM 613 O O . ALA A 1 84 ? 6.875 10.633 -10.516 1 97.38 84 ALA A O 1
ATOM 614 N N . LEU A 1 85 ? 7.668 12.258 -9.227 1 97.31 85 LEU A N 1
ATOM 615 C CA . LEU A 1 85 ? 8.281 11.312 -8.297 1 97.31 85 LEU A CA 1
ATOM 616 C C . LEU A 1 85 ? 7.227 10.438 -7.633 1 97.31 85 LEU A C 1
ATOM 618 O O . LEU A 1 85 ? 7.434 9.234 -7.465 1 97.31 85 LEU A O 1
ATOM 622 N N . ALA A 1 86 ? 6.148 11.086 -7.227 1 98.25 86 ALA A N 1
ATOM 623 C CA . ALA A 1 86 ? 5.055 10.336 -6.617 1 98.25 86 ALA A CA 1
ATOM 624 C C . ALA A 1 86 ? 4.562 9.234 -7.551 1 98.25 86 ALA A C 1
ATOM 626 O O . ALA A 1 86 ? 4.332 8.102 -7.121 1 98.25 86 ALA A O 1
ATOM 627 N N . ALA A 1 87 ? 4.43 9.531 -8.82 1 97.62 87 ALA A N 1
ATOM 628 C CA . ALA A 1 87 ? 3.982 8.562 -9.82 1 97.62 87 ALA A CA 1
ATOM 629 C C . ALA A 1 87 ? 4.984 7.422 -9.969 1 97.62 87 ALA A C 1
ATOM 631 O O . ALA A 1 87 ? 4.598 6.258 -10.094 1 97.62 87 ALA A O 1
ATOM 632 N N . ILE A 1 88 ? 6.199 7.762 -9.969 1 96.94 88 ILE A N 1
ATOM 633 C CA . ILE A 1 88 ? 7.262 6.773 -10.102 1 96.94 88 ILE A CA 1
ATOM 634 C C . ILE A 1 88 ? 7.227 5.812 -8.914 1 96.94 88 ILE A C 1
ATOM 636 O O . ILE A 1 88 ? 7.336 4.594 -9.086 1 96.94 88 ILE A O 1
ATOM 640 N N . PHE A 1 89 ? 7.066 6.34 -7.719 1 98 89 PHE A N 1
ATOM 641 C CA . PHE A 1 89 ? 7.02 5.5 -6.527 1 98 89 PHE A CA 1
ATOM 642 C C . PHE A 1 89 ? 5.758 4.645 -6.52 1 98 89 PHE A C 1
ATOM 644 O O . PHE A 1 89 ? 5.777 3.504 -6.055 1 98 89 PHE A O 1
ATOM 651 N N . ALA A 1 90 ? 4.652 5.195 -6.961 1 97.38 90 ALA A N 1
ATOM 652 C CA . ALA A 1 90 ? 3.436 4.402 -7.094 1 97.38 90 ALA A CA 1
ATOM 653 C C . ALA A 1 90 ? 3.643 3.238 -8.062 1 97.38 90 ALA A C 1
ATOM 655 O O . ALA A 1 90 ? 3.219 2.113 -7.789 1 97.38 90 ALA A O 1
ATOM 656 N N . PHE A 1 91 ? 4.254 3.51 -9.164 1 95.38 91 PHE A N 1
ATOM 657 C CA . PHE A 1 91 ? 4.543 2.473 -10.148 1 95.38 91 PHE A CA 1
ATOM 658 C C . PHE A 1 91 ? 5.477 1.418 -9.562 1 95.38 91 PHE A C 1
ATOM 660 O O . PHE A 1 91 ? 5.293 0.222 -9.797 1 95.38 91 PHE A O 1
ATOM 667 N N . ALA A 1 92 ? 6.484 1.882 -8.914 1 94.56 92 ALA A N 1
ATOM 668 C CA . ALA A 1 92 ? 7.41 0.957 -8.266 1 94.56 92 ALA A CA 1
ATOM 669 C C . ALA A 1 92 ? 6.684 0.056 -7.27 1 94.56 92 ALA A C 1
ATOM 671 O O . ALA A 1 92 ? 7.016 -1.124 -7.133 1 94.56 92 ALA A O 1
ATOM 672 N N . SER A 1 93 ? 5.75 0.653 -6.551 1 96.56 93 SER A N 1
ATOM 673 C CA . SER A 1 93 ? 4.945 -0.121 -5.609 1 96.56 93 SER A CA 1
ATOM 674 C C . SER A 1 93 ? 4.141 -1.201 -6.328 1 96.56 93 SER A C 1
ATOM 676 O O . SER A 1 93 ? 4.09 -2.348 -5.879 1 96.56 93 SER A O 1
ATOM 678 N N . LEU A 1 94 ? 3.523 -0.817 -7.406 1 93.44 94 LEU A N 1
ATOM 679 C CA . LEU A 1 94 ? 2.766 -1.759 -8.227 1 93.44 94 LEU A CA 1
ATOM 680 C C . LEU A 1 94 ? 3.662 -2.889 -8.719 1 93.44 94 LEU A C 1
ATOM 682 O O . LEU A 1 94 ? 3.285 -4.062 -8.648 1 93.44 94 LEU A O 1
ATOM 686 N N . ASP A 1 95 ? 4.793 -2.516 -9.219 1 89.44 95 ASP A N 1
ATOM 687 C CA . ASP A 1 95 ? 5.746 -3.496 -9.727 1 89.44 95 ASP A CA 1
ATOM 688 C C . ASP A 1 95 ? 6.184 -4.457 -8.625 1 89.44 95 ASP A C 1
ATOM 690 O O . ASP A 1 95 ? 6.316 -5.66 -8.859 1 89.44 95 ASP A O 1
ATOM 694 N N . GLU A 1 96 ? 6.461 -3.92 -7.469 1 89.5 96 GLU A N 1
ATOM 695 C CA . GLU A 1 96 ? 6.844 -4.738 -6.324 1 89.5 96 GLU A CA 1
ATOM 696 C C . GLU A 1 96 ? 5.758 -5.758 -5.984 1 89.5 96 GLU A C 1
ATOM 698 O O . GLU A 1 96 ? 6.059 -6.898 -5.625 1 89.5 96 GLU A O 1
ATOM 703 N N . ALA A 1 97 ? 4.555 -5.383 -6.156 1 86.62 97 ALA A N 1
ATOM 704 C CA . ALA A 1 97 ? 3.42 -6.219 -5.773 1 86.62 97 ALA A CA 1
ATOM 705 C C . ALA A 1 97 ? 3.164 -7.305 -6.816 1 86.62 97 ALA A C 1
ATOM 707 O O . ALA A 1 97 ? 2.791 -8.43 -6.473 1 86.62 97 ALA A O 1
ATOM 708 N N . ILE A 1 98 ? 3.297 -6.984 -8.062 1 79.56 98 ILE A N 1
ATOM 709 C CA . ILE A 1 98 ? 2.904 -7.926 -9.109 1 79.56 98 ILE A CA 1
ATOM 710 C C . ILE A 1 98 ? 4.148 -8.547 -9.734 1 79.56 98 ILE A C 1
ATOM 712 O O . ILE A 1 98 ? 4.051 -9.531 -10.469 1 79.56 98 ILE A O 1
ATOM 716 N N . GLU A 1 99 ? 5.27 -8.094 -9.328 1 73.12 99 GLU A N 1
ATOM 717 C CA . GLU A 1 99 ? 6.586 -8.633 -9.664 1 73.12 99 GLU A CA 1
ATOM 718 C C . GLU A 1 99 ? 6.789 -8.711 -11.172 1 73.12 99 GLU A C 1
ATOM 720 O O . GLU A 1 99 ? 7.258 -9.719 -11.695 1 73.12 99 GLU A O 1
ATOM 725 N N . ILE A 1 100 ? 6.344 -7.711 -11.875 1 60.19 100 ILE A N 1
ATOM 726 C CA . ILE A 1 100 ? 6.484 -7.648 -13.32 1 60.19 100 ILE A CA 1
ATOM 727 C C . ILE A 1 100 ? 7.965 -7.676 -13.695 1 60.19 100 ILE A C 1
ATOM 729 O O . ILE A 1 100 ? 8.367 -8.383 -14.625 1 60.19 100 ILE A O 1
ATOM 733 N N . HIS A 1 101 ? 8.773 -6.965 -13.07 1 55.75 101 HIS A N 1
ATOM 734 C CA . HIS A 1 101 ? 10.172 -6.773 -13.438 1 55.75 101 HIS A CA 1
ATOM 735 C C . HIS A 1 101 ? 10.953 -8.078 -13.312 1 55.75 101 HIS A C 1
ATOM 737 O O . HIS A 1 101 ? 11.938 -8.289 -14.031 1 55.75 101 HIS A O 1
ATOM 743 N N . GLU A 1 102 ? 10.539 -8.812 -12.445 1 57.56 102 GLU A N 1
ATOM 744 C CA . GLU A 1 102 ? 11.258 -10.078 -12.289 1 57.56 102 GLU A CA 1
ATOM 745 C C . GLU A 1 102 ? 11.047 -10.984 -13.5 1 57.56 102 GLU A C 1
ATOM 747 O O . GLU A 1 102 ? 11.891 -11.828 -13.805 1 57.56 102 GLU A O 1
ATOM 752 N N . HIS A 1 103 ? 9.922 -10.734 -14.125 1 55 103 HIS A N 1
ATOM 753 C CA . HIS A 1 103 ? 9.602 -11.602 -15.258 1 55 103 HIS A CA 1
ATOM 754 C C . HIS A 1 103 ? 10.219 -11.07 -16.547 1 55 103 HIS A C 1
ATOM 756 O O . HIS A 1 103 ? 10.344 -11.805 -17.531 1 55 103 HIS A O 1
ATOM 762 N N . LEU A 1 104 ? 10.602 -9.906 -16.516 1 50.44 104 LEU A N 1
ATOM 763 C CA . LEU A 1 104 ? 11.234 -9.328 -17.688 1 50.44 104 LEU A CA 1
ATOM 764 C C . LEU A 1 104 ? 12.633 -9.891 -17.891 1 50.44 104 LEU A C 1
ATOM 766 O O . LEU A 1 104 ? 13.172 -9.852 -19 1 50.44 104 LEU A O 1
ATOM 770 N N . GLY A 1 105 ? 13.219 -10.359 -16.812 1 51.56 105 GLY A N 1
ATOM 771 C CA . GLY A 1 105 ? 14.539 -10.969 -16.922 1 51.56 105 GLY A CA 1
ATOM 772 C C . GLY A 1 105 ? 14.609 -12.055 -17.984 1 51.56 105 GLY A C 1
ATOM 773 O O . GLY A 1 105 ? 15.641 -12.234 -18.641 1 51.56 105 GLY A O 1
ATOM 774 N N . GLY A 1 106 ? 13.477 -12.75 -18.078 1 49.78 106 GLY A N 1
ATOM 775 C CA . GLY A 1 106 ? 13.492 -13.812 -19.078 1 49.78 106 GLY A CA 1
ATOM 776 C C . GLY A 1 106 ? 13.633 -13.297 -20.5 1 49.78 106 GLY A C 1
ATOM 777 O O . GLY A 1 106 ? 13.992 -14.047 -21.406 1 49.78 106 GLY A O 1
ATOM 778 N N . LEU A 1 107 ? 13.234 -12.094 -20.641 1 46.41 107 LEU A N 1
ATOM 779 C CA . LEU A 1 107 ? 13.266 -11.578 -22 1 46.41 107 LEU A CA 1
ATOM 780 C C . LEU A 1 107 ? 14.695 -11.258 -22.422 1 46.41 107 LEU A C 1
ATOM 782 O O . LEU A 1 107 ? 14.992 -11.219 -23.625 1 46.41 107 LEU A O 1
ATOM 786 N N . PHE A 1 108 ? 15.5 -10.984 -21.453 1 50.66 108 PHE A N 1
ATOM 787 C CA . PHE A 1 108 ? 16.859 -10.57 -21.812 1 50.66 108 PHE A CA 1
ATOM 788 C C . PHE A 1 108 ? 17.875 -11.641 -21.422 1 50.66 108 PHE A C 1
ATOM 790 O O . PHE A 1 108 ? 18.391 -11.625 -20.297 1 50.66 108 PHE A O 1
ATOM 797 N N . GLU A 1 109 ? 17.688 -12.859 -21.703 1 49.84 109 GLU A N 1
ATOM 798 C CA . GLU A 1 109 ? 18.578 -13.984 -21.438 1 49.84 109 GLU A CA 1
ATOM 799 C C . GLU A 1 109 ? 20.016 -13.656 -21.844 1 49.84 109 GLU A C 1
ATOM 801 O O . GLU A 1 109 ? 20.391 -13.766 -23.016 1 49.84 109 GLU A O 1
ATOM 806 N N . GLY A 1 110 ? 20.5 -12.594 -21.281 1 48.69 110 GLY A N 1
ATOM 807 C CA . GLY A 1 110 ? 21.906 -12.461 -21.609 1 48.69 110 GLY A CA 1
ATOM 808 C C . GLY A 1 110 ? 22.797 -13.445 -20.875 1 48.69 110 GLY A C 1
ATOM 809 O O . GLY A 1 110 ? 22.359 -14.055 -19.891 1 48.69 110 GLY A O 1
ATOM 810 N N . ARG A 1 111 ? 23.812 -13.953 -21.469 1 51.12 111 ARG A N 1
ATOM 811 C CA . ARG A 1 111 ? 24.875 -14.836 -21 1 51.12 111 ARG A CA 1
ATOM 812 C C . ARG A 1 111 ? 25.703 -14.172 -19.891 1 51.12 111 ARG A C 1
ATOM 814 O O . ARG A 1 111 ? 25.969 -12.969 -19.953 1 51.12 111 ARG A O 1
ATOM 821 N N . GLY A 1 112 ? 25.891 -14.906 -18.672 1 52.72 112 GLY A N 1
ATOM 822 C CA . GLY A 1 112 ? 26.844 -14.594 -17.625 1 52.72 112 GLY A CA 1
ATOM 823 C C . GLY A 1 112 ? 26.234 -13.789 -16.484 1 52.72 112 GLY A C 1
ATOM 824 O O . GLY A 1 112 ? 25.062 -13.961 -16.156 1 52.72 112 GLY A O 1
ATOM 825 N N . VAL A 1 113 ? 27.156 -12.938 -15.758 1 52.78 113 VAL A N 1
ATOM 826 C CA . VAL A 1 113 ? 26.875 -12.125 -14.578 1 52.78 113 VAL A CA 1
ATOM 827 C C . VAL A 1 113 ? 25.703 -11.18 -14.852 1 52.78 113 VAL A C 1
ATOM 829 O O . VAL A 1 113 ? 25.047 -10.719 -13.93 1 52.78 113 VAL A O 1
ATOM 832 N N . LEU A 1 114 ? 25.562 -10.836 -16.078 1 52.34 114 LEU A N 1
ATOM 833 C CA . LEU A 1 114 ? 24.406 -10.039 -16.484 1 52.34 114 LEU A CA 1
ATOM 834 C C . LEU A 1 114 ? 23.156 -10.914 -16.578 1 52.34 114 LEU A C 1
ATOM 836 O O . LEU A 1 114 ? 22.188 -10.547 -17.25 1 52.34 114 LEU A O 1
ATOM 840 N N . TYR A 1 115 ? 23.359 -12.062 -16.281 1 49.81 115 TYR A N 1
ATOM 841 C CA . TYR A 1 115 ? 22.219 -12.977 -16.312 1 49.81 115 TYR A CA 1
ATOM 842 C C . TYR A 1 115 ? 20.953 -12.281 -15.812 1 49.81 115 TYR A C 1
ATOM 844 O O . TYR A 1 115 ? 19.859 -12.562 -16.297 1 49.81 115 TYR A O 1
ATOM 852 N N . PHE A 1 116 ? 21.141 -11.469 -14.734 1 55.75 116 PHE A N 1
ATOM 853 C CA . PHE A 1 116 ? 19.891 -10.789 -14.445 1 55.75 116 PHE A CA 1
ATOM 854 C C . PHE A 1 116 ? 19.688 -9.594 -15.375 1 55.75 116 PHE A C 1
ATOM 856 O O . PHE A 1 116 ? 20.234 -8.516 -15.133 1 55.75 116 PHE A O 1
ATOM 863 N N . SER A 1 117 ? 19.297 -9.93 -16.719 1 60.47 117 SER A N 1
ATOM 864 C CA . SER A 1 117 ? 19.141 -9.156 -17.953 1 60.47 117 SER A CA 1
ATOM 865 C C . SER A 1 117 ? 18.484 -7.809 -17.672 1 60.47 117 SER A C 1
ATOM 867 O O . SER A 1 117 ? 18.766 -6.82 -18.359 1 60.47 117 SER A O 1
ATOM 869 N N . TRP A 1 118 ? 17.875 -7.73 -16.438 1 72.69 118 TRP A N 1
ATOM 870 C CA . TRP A 1 118 ? 17.172 -6.465 -16.25 1 72.69 118 TRP A CA 1
ATOM 871 C C . TRP A 1 118 ? 18.078 -5.434 -15.594 1 72.69 118 TRP A C 1
ATOM 873 O O . TRP A 1 118 ? 17.734 -4.254 -15.508 1 72.69 118 TRP A O 1
ATOM 883 N N . VAL A 1 119 ? 19.375 -5.777 -15.25 1 76.88 119 VAL A N 1
ATOM 884 C CA . VAL A 1 119 ? 20.281 -4.887 -14.547 1 76.88 119 VAL A CA 1
ATOM 885 C C . VAL A 1 119 ? 20.641 -3.701 -15.438 1 76.88 119 VAL A C 1
ATOM 887 O O . VAL A 1 119 ? 20.688 -2.559 -14.977 1 76.88 119 VAL A O 1
ATOM 890 N N . ILE A 1 120 ? 20.828 -3.992 -16.672 1 78.38 120 ILE A N 1
ATOM 891 C CA . ILE A 1 120 ? 21.219 -2.938 -17.594 1 78.38 120 ILE A CA 1
ATOM 892 C C . ILE A 1 120 ? 20.047 -1.979 -17.812 1 78.38 120 ILE A C 1
ATOM 894 O O . ILE A 1 120 ? 20.188 -0.77 -17.609 1 78.38 120 ILE A O 1
ATOM 898 N N . PRO A 1 121 ? 18.906 -2.479 -18.203 1 82.31 121 PRO A N 1
ATOM 899 C CA . PRO A 1 121 ? 17.766 -1.572 -18.297 1 82.31 121 PRO A CA 1
ATOM 900 C C . PRO A 1 121 ? 17.5 -0.826 -16.984 1 82.31 121 PRO A C 1
ATOM 902 O O . PRO A 1 121 ? 17.141 0.354 -17 1 82.31 121 PRO A O 1
ATOM 905 N N . GLY A 1 122 ? 17.688 -1.523 -15.906 1 84.88 122 GLY A N 1
ATOM 906 C CA . GLY A 1 122 ? 17.516 -0.876 -14.617 1 84.88 122 GLY A CA 1
ATOM 907 C C . GLY A 1 122 ? 18.5 0.244 -14.375 1 84.88 122 GLY A C 1
ATOM 908 O O . GLY A 1 122 ? 18.141 1.31 -13.875 1 84.88 122 GLY A O 1
ATOM 909 N N . ALA A 1 123 ? 19.734 -0.042 -14.695 1 88.12 123 ALA A N 1
ATOM 910 C CA . ALA A 1 123 ? 20.766 0.976 -14.547 1 88.12 123 ALA A CA 1
ATOM 911 C C . ALA A 1 123 ? 20.469 2.193 -15.414 1 88.12 123 ALA A C 1
ATOM 913 O O . ALA A 1 123 ? 20.656 3.334 -14.984 1 88.12 123 ALA A O 1
ATOM 914 N N . LEU A 1 124 ? 20.016 1.916 -16.562 1 89.75 124 LEU A N 1
ATOM 915 C CA . LEU A 1 124 ? 19.656 3.002 -17.469 1 89.75 124 LEU A CA 1
ATOM 916 C C . LEU A 1 124 ? 18.531 3.846 -16.891 1 89.75 124 LEU A C 1
ATOM 918 O O . LEU A 1 124 ? 18.578 5.078 -16.938 1 89.75 124 LEU A O 1
ATOM 922 N N . VAL A 1 125 ? 17.578 3.193 -16.344 1 90.12 125 VAL A N 1
ATOM 923 C CA . VAL A 1 125 ? 16.438 3.893 -15.734 1 90.12 125 VAL A CA 1
ATOM 924 C C . VAL A 1 125 ? 16.938 4.754 -14.57 1 90.12 125 VAL A C 1
ATOM 926 O O . VAL A 1 125 ? 16.531 5.914 -14.438 1 90.12 125 VAL A O 1
ATOM 929 N N . VAL A 1 126 ? 17.812 4.211 -13.773 1 91.62 126 VAL A N 1
ATOM 930 C CA . VAL A 1 126 ? 18.312 4.934 -12.609 1 91.62 126 VAL A CA 1
ATOM 931 C C . VAL A 1 126 ? 19.078 6.172 -13.07 1 91.62 126 VAL A C 1
ATOM 933 O O . VAL A 1 126 ? 18.922 7.258 -12.508 1 91.62 126 VAL A O 1
ATOM 936 N N . VAL A 1 127 ? 19.891 5.992 -14.094 1 92.75 127 VAL A N 1
ATOM 937 C CA . VAL A 1 127 ? 20.656 7.113 -14.617 1 92.75 127 VAL A CA 1
ATOM 938 C C . VAL A 1 127 ? 19.719 8.172 -15.18 1 92.75 127 VAL A C 1
ATOM 940 O O . VAL A 1 127 ? 19.891 9.367 -14.922 1 92.75 127 VAL A O 1
ATOM 943 N N . LEU A 1 128 ? 18.75 7.773 -15.891 1 94.25 128 LEU A N 1
ATOM 944 C CA . LEU A 1 128 ? 17.781 8.695 -16.469 1 94.25 128 LEU A CA 1
ATOM 945 C C . LEU A 1 128 ? 17.016 9.445 -15.383 1 94.25 128 LEU A C 1
ATOM 947 O O . LEU A 1 128 ? 16.781 10.648 -15.508 1 94.25 128 LEU A O 1
ATOM 951 N N . LEU A 1 129 ? 16.672 8.773 -14.359 1 94.12 129 LEU A N 1
ATOM 952 C CA . LEU A 1 129 ? 15.961 9.414 -13.25 1 94.12 129 LEU A CA 1
ATOM 953 C C . LEU A 1 129 ? 16.875 10.414 -12.539 1 94.12 129 LEU A C 1
ATOM 955 O O . LEU A 1 129 ? 16.422 11.5 -12.156 1 94.12 129 LEU A O 1
ATOM 959 N N . ALA A 1 130 ? 18.125 10.023 -12.367 1 93.38 130 ALA A N 1
ATOM 960 C CA . ALA A 1 130 ? 19.078 10.93 -11.742 1 93.38 130 ALA A CA 1
ATOM 961 C C . ALA A 1 130 ? 19.25 12.211 -12.555 1 93.38 130 ALA A C 1
ATOM 963 O O . ALA A 1 130 ? 19.297 13.305 -11.984 1 93.38 130 ALA A O 1
ATOM 964 N N . LEU A 1 131 ? 19.266 12.062 -13.836 1 94.5 131 LEU A N 1
ATOM 965 C CA . LEU A 1 131 ? 19.422 13.211 -14.719 1 94.5 131 LEU A CA 1
ATOM 966 C C . LEU A 1 131 ? 18.141 14.047 -14.742 1 94.5 131 LEU A C 1
ATOM 968 O O . LEU A 1 131 ? 18.203 15.281 -14.719 1 94.5 131 LEU A O 1
ATOM 972 N N . ALA A 1 132 ? 17.047 13.406 -14.758 1 94.44 132 ALA A N 1
ATOM 973 C CA . ALA A 1 132 ? 15.75 14.078 -14.852 1 94.44 132 ALA A CA 1
ATOM 974 C C . ALA A 1 132 ? 15.445 14.867 -13.578 1 94.44 132 ALA A C 1
ATOM 976 O O . ALA A 1 132 ? 14.836 15.938 -13.633 1 94.44 132 ALA A O 1
ATOM 977 N N . PHE A 1 133 ? 15.922 14.352 -12.438 1 95.69 133 PHE A N 1
ATOM 978 C CA . PHE A 1 133 ? 15.531 14.969 -11.18 1 95.69 133 PHE A CA 1
ATOM 979 C C . PHE A 1 133 ? 16.719 15.648 -10.516 1 95.69 133 PHE A C 1
ATOM 981 O O . PHE A 1 133 ? 16.609 16.156 -9.398 1 95.69 133 PHE A O 1
ATOM 988 N N . GLY A 1 134 ? 17.875 15.664 -11.188 1 95.06 134 GLY A N 1
ATOM 989 C CA . GLY A 1 134 ? 19.078 16.281 -10.633 1 95.06 134 GLY A CA 1
ATOM 990 C C . GLY A 1 134 ? 18.906 17.734 -10.289 1 95.06 134 GLY A C 1
ATOM 991 O O . GLY A 1 134 ? 19.25 18.172 -9.188 1 95.06 134 GLY A O 1
ATOM 992 N N . ARG A 1 135 ? 18.375 18.516 -11.195 1 94 135 ARG A N 1
ATOM 993 C CA . ARG A 1 135 ? 18.172 19.938 -10.969 1 94 135 ARG A CA 1
ATOM 994 C C . ARG A 1 135 ? 17.172 20.172 -9.844 1 94 135 ARG A C 1
ATOM 996 O O . ARG A 1 135 ? 17.344 21.109 -9.047 1 94 135 ARG A O 1
ATOM 1003 N N . PHE A 1 136 ? 16.172 19.359 -9.836 1 96.06 136 PHE A N 1
ATOM 1004 C CA . PHE A 1 136 ? 15.188 19.438 -8.766 1 96.06 136 PHE A CA 1
ATOM 1005 C C . PHE A 1 136 ? 15.836 19.188 -7.41 1 96.06 136 PHE A C 1
ATOM 1007 O O . PHE A 1 136 ? 15.617 19.938 -6.461 1 96.06 136 PHE A O 1
ATOM 1014 N N . LEU A 1 137 ? 16.672 18.141 -7.312 1 94.88 137 LEU A N 1
ATOM 1015 C CA . LEU A 1 137 ? 17.359 17.797 -6.07 1 94.88 137 LEU A CA 1
ATOM 1016 C C . LEU A 1 137 ? 18.266 18.922 -5.605 1 94.88 137 LEU A C 1
ATOM 1018 O O . LEU A 1 137 ? 18.375 19.188 -4.402 1 94.88 137 LEU A O 1
ATOM 1022 N N . LEU A 1 138 ? 18.844 19.641 -6.527 1 94.56 138 LEU A N 1
ATOM 1023 C CA . LEU A 1 138 ? 19.797 20.688 -6.195 1 94.56 138 LEU A CA 1
ATOM 1024 C C . LEU A 1 138 ? 19.062 21.922 -5.672 1 94.56 138 LEU A C 1
ATOM 1026 O O . LEU A 1 138 ? 19.688 22.797 -5.043 1 94.56 138 LEU A O 1
ATOM 1030 N N . ARG A 1 139 ? 17.812 22.047 -5.93 1 94.38 139 ARG A N 1
ATOM 1031 C CA . ARG A 1 139 ? 17.047 23.203 -5.477 1 94.38 139 ARG A CA 1
ATOM 1032 C C . ARG A 1 139 ? 16.5 22.984 -4.07 1 94.38 139 ARG A C 1
ATOM 1034 O O . ARG A 1 139 ? 16.031 23.922 -3.424 1 94.38 139 ARG A O 1
ATOM 1041 N N . LEU A 1 140 ? 16.531 21.828 -3.617 1 94.38 140 LEU A N 1
ATOM 1042 C CA . LEU A 1 140 ? 16.031 21.531 -2.279 1 94.38 140 LEU A CA 1
ATOM 1043 C C . LEU A 1 140 ? 17.031 21.969 -1.217 1 94.38 140 LEU A C 1
ATOM 1045 O O . LEU A 1 140 ? 18.234 22.078 -1.487 1 94.38 140 LEU A O 1
ATOM 1049 N N . PRO A 1 141 ? 16.453 22.297 -0.02 1 94.69 141 PRO A N 1
ATOM 1050 C CA . PRO A 1 141 ? 17.391 22.531 1.087 1 94.69 141 PRO A CA 1
ATOM 1051 C C . PRO A 1 141 ? 18.391 21.391 1.247 1 94.69 141 PRO A C 1
ATOM 1053 O O . PRO A 1 141 ? 18.062 20.219 1.026 1 94.69 141 PRO A O 1
ATOM 1056 N N . VAL A 1 142 ? 19.625 21.688 1.714 1 96.44 142 VAL A N 1
ATOM 1057 C CA . VAL A 1 142 ? 20.75 20.766 1.787 1 96.44 142 VAL A CA 1
ATOM 1058 C C . VAL A 1 142 ? 20.375 19.547 2.633 1 96.44 142 VAL A C 1
ATOM 1060 O O . VAL A 1 142 ? 20.734 18.422 2.303 1 96.44 142 VAL A O 1
ATOM 1063 N N . ILE A 1 143 ? 19.688 19.734 3.684 1 96.19 143 ILE A N 1
ATOM 1064 C CA . ILE A 1 143 ? 19.328 18.641 4.586 1 96.19 143 ILE A CA 1
ATOM 1065 C C . ILE A 1 143 ? 18.422 17.641 3.863 1 96.19 143 ILE A C 1
ATOM 1067 O O . ILE A 1 143 ? 18.594 16.438 3.984 1 96.19 143 ILE A O 1
ATOM 1071 N N . ASP A 1 144 ? 17.438 18.109 3.1 1 96.31 144 ASP A N 1
ATOM 1072 C CA . ASP A 1 144 ? 16.547 17.25 2.342 1 96.31 144 ASP A CA 1
ATOM 1073 C C . ASP A 1 144 ? 17.281 16.516 1.226 1 96.31 144 ASP A C 1
ATOM 1075 O O . ASP A 1 144 ? 17.109 15.312 1.036 1 96.31 144 ASP A O 1
ATOM 1079 N N . ARG A 1 145 ? 18.125 17.25 0.562 1 96.94 145 ARG A N 1
ATOM 1080 C CA . ARG A 1 145 ? 18.906 16.688 -0.533 1 96.94 145 ARG A CA 1
ATOM 1081 C C . ARG A 1 145 ? 19.781 15.523 -0.048 1 96.94 145 ARG A C 1
ATOM 1083 O O . ARG A 1 145 ? 19.797 14.461 -0.665 1 96.94 145 ARG A O 1
ATOM 1090 N N . ARG A 1 146 ? 20.484 15.703 0.993 1 97.31 146 ARG A N 1
ATOM 1091 C CA . ARG A 1 146 ? 21.375 14.68 1.528 1 97.31 146 ARG A CA 1
ATOM 1092 C C . ARG A 1 146 ? 20.594 13.438 1.95 1 97.31 146 ARG A C 1
ATOM 1094 O O . ARG A 1 146 ? 21.047 12.312 1.715 1 97.31 146 ARG A O 1
ATOM 1101 N N . ARG A 1 147 ? 19.453 13.656 2.578 1 97.56 147 ARG A N 1
ATOM 1102 C CA . ARG A 1 147 ? 18.641 12.531 3.018 1 97.56 147 ARG A CA 1
ATOM 1103 C C . ARG A 1 147 ? 18.078 11.766 1.826 1 97.56 147 ARG A C 1
ATOM 1105 O O . ARG A 1 147 ? 18.031 10.539 1.836 1 97.56 147 ARG A O 1
ATOM 1112 N N . PHE A 1 148 ? 17.625 12.516 0.819 1 98 148 PHE A N 1
ATOM 1113 C CA . PHE A 1 148 ? 17.078 11.883 -0.378 1 98 148 PHE A CA 1
ATOM 1114 C C . PHE A 1 148 ? 18.156 11.086 -1.1 1 98 148 PHE A C 1
ATOM 1116 O O . PHE A 1 148 ? 17.922 9.953 -1.521 1 98 148 PHE A O 1
ATOM 1123 N N . VAL A 1 149 ? 19.312 11.656 -1.23 1 97.38 149 VAL A N 1
ATOM 1124 C CA . VAL A 1 149 ? 20.422 10.992 -1.911 1 97.38 149 VAL A CA 1
ATOM 1125 C C . VAL A 1 149 ? 20.844 9.75 -1.126 1 97.38 149 VAL A C 1
ATOM 1127 O O . VAL A 1 149 ? 21.094 8.695 -1.71 1 97.38 149 VAL A O 1
ATOM 1130 N N . LEU A 1 150 ? 20.953 9.883 0.163 1 97.62 150 LEU A N 1
ATOM 1131 C CA . LEU A 1 150 ? 21.281 8.734 0.999 1 97.62 150 LEU A CA 1
ATOM 1132 C C . LEU A 1 150 ? 20.297 7.602 0.788 1 97.62 150 LEU A C 1
ATOM 1134 O O . LEU A 1 150 ? 20.688 6.445 0.618 1 97.62 150 LEU A O 1
ATOM 1138 N N . ALA A 1 151 ? 19.016 7.941 0.84 1 98.44 151 ALA A N 1
ATOM 1139 C CA . ALA A 1 151 ? 17.969 6.941 0.621 1 98.44 151 ALA A CA 1
ATOM 1140 C C . ALA A 1 151 ? 18.125 6.281 -0.745 1 98.44 151 ALA A C 1
ATOM 1142 O O . ALA A 1 151 ? 18.016 5.059 -0.865 1 98.44 151 ALA A O 1
ATOM 1143 N N . ALA A 1 152 ? 18.391 7.09 -1.767 1 97.19 152 ALA A N 1
ATOM 1144 C CA . ALA A 1 152 ? 18.531 6.586 -3.131 1 97.19 152 ALA A CA 1
ATOM 1145 C C . ALA A 1 152 ? 19.734 5.652 -3.24 1 97.19 152 ALA A C 1
ATOM 1147 O O . ALA A 1 152 ? 19.656 4.598 -3.877 1 97.19 152 ALA A O 1
ATOM 1148 N N . VAL A 1 153 ? 20.812 6.02 -2.658 1 96.75 153 VAL A N 1
ATOM 1149 C CA . VAL A 1 153 ? 22.031 5.219 -2.709 1 96.75 153 VAL A CA 1
ATOM 1150 C C . VAL A 1 153 ? 21.781 3.871 -2.029 1 96.75 153 VAL A C 1
ATOM 1152 O O . VAL A 1 153 ? 22.156 2.824 -2.564 1 96.75 153 VAL A O 1
ATOM 1155 N N . ILE A 1 154 ? 21.188 3.896 -0.853 1 97.75 154 ILE A N 1
ATOM 1156 C CA . ILE A 1 154 ? 20.891 2.666 -0.131 1 97.75 154 ILE A CA 1
ATOM 1157 C C . ILE A 1 154 ? 19.984 1.779 -0.978 1 97.75 154 ILE A C 1
ATOM 1159 O O . ILE A 1 154 ? 20.25 0.591 -1.159 1 97.75 154 ILE A O 1
ATOM 1163 N N . PHE A 1 155 ? 18.984 2.318 -1.54 1 97.56 155 PHE A N 1
ATOM 1164 C CA . PHE A 1 155 ? 18.016 1.574 -2.326 1 97.56 155 PHE A CA 1
ATOM 1165 C C . PHE A 1 155 ? 18.656 0.99 -3.578 1 97.56 155 PHE A C 1
ATOM 1167 O O . PHE A 1 155 ? 18.5 -0.197 -3.869 1 97.56 155 PHE A O 1
ATOM 1174 N N . VAL A 1 156 ? 19.328 1.777 -4.328 1 95 156 VAL A N 1
ATOM 1175 C CA . VAL A 1 156 ? 19.922 1.375 -5.602 1 95 156 VAL A CA 1
ATOM 1176 C C . VAL A 1 156 ? 21.016 0.329 -5.359 1 95 156 VAL A C 1
ATOM 1178 O O . VAL A 1 156 ? 21.188 -0.593 -6.16 1 95 156 VAL A O 1
ATOM 1181 N N . SER A 1 157 ? 21.75 0.47 -4.262 1 94.62 157 SER A N 1
ATOM 1182 C CA . SER A 1 157 ? 22.73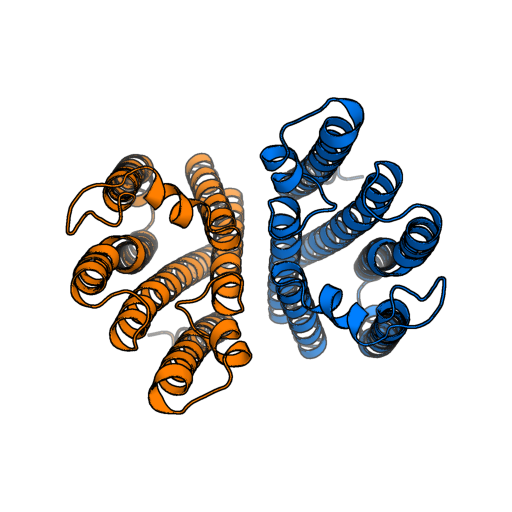4 -0.543 -3.906 1 94.62 157 SER A CA 1
ATOM 1183 C C . SER A 1 157 ? 22.094 -1.917 -3.758 1 94.62 157 SER A C 1
ATOM 1185 O O . SER A 1 157 ? 22.688 -2.934 -4.102 1 94.62 157 SER A O 1
ATOM 1187 N N . GLY A 1 158 ? 20.938 -1.935 -3.203 1 93.12 158 GLY A N 1
ATOM 1188 C CA . GLY A 1 158 ? 20.188 -3.18 -3.121 1 93.12 158 GLY A CA 1
ATOM 1189 C C . GLY A 1 158 ? 19.609 -3.615 -4.453 1 93.12 158 GLY A C 1
ATOM 1190 O O . GLY A 1 158 ? 19.938 -4.684 -4.961 1 93.12 158 GLY A O 1
ATOM 1191 N N . ALA A 1 159 ? 18.859 -2.768 -5.098 1 90 159 ALA A N 1
ATOM 1192 C CA . ALA A 1 159 ? 18.078 -3.072 -6.289 1 90 159 ALA A CA 1
ATOM 1193 C C . ALA A 1 159 ? 18.969 -3.432 -7.469 1 90 159 ALA A C 1
ATOM 1195 O O . ALA A 1 159 ? 18.625 -4.285 -8.289 1 90 159 ALA A O 1
ATOM 1196 N N . LEU A 1 160 ? 20.062 -2.797 -7.582 1 88.44 160 LEU A N 1
ATOM 1197 C CA . LEU A 1 160 ? 20.953 -3.02 -8.719 1 88.44 160 LEU A CA 1
ATOM 1198 C C . LEU A 1 160 ? 22.266 -3.646 -8.273 1 88.44 160 LEU A C 1
ATOM 1200 O O . LEU A 1 160 ? 22.75 -4.598 -8.891 1 88.44 160 LEU A O 1
ATOM 1204 N N . GLY A 1 161 ? 22.891 -3.133 -7.25 1 88.88 161 GLY A N 1
ATOM 1205 C CA . GLY A 1 161 ? 24.172 -3.6 -6.781 1 88.88 161 GLY A CA 1
ATOM 1206 C C . GLY A 1 161 ? 24.188 -5.07 -6.41 1 88.88 161 GLY A C 1
ATOM 1207 O O . GLY A 1 161 ? 25.109 -5.801 -6.758 1 88.88 161 GLY A O 1
ATOM 1208 N N . MET A 1 162 ? 23.203 -5.52 -5.734 1 90.88 162 MET A N 1
ATOM 1209 C CA . MET A 1 162 ? 23.172 -6.887 -5.223 1 90.88 162 MET A CA 1
ATOM 1210 C C . MET A 1 162 ? 22.797 -7.871 -6.324 1 90.88 162 MET A C 1
ATOM 1212 O O . MET A 1 162 ? 22.906 -9.086 -6.141 1 90.88 162 MET A O 1
ATOM 1216 N N . GLU A 1 163 ? 22.328 -7.324 -7.406 1 86.31 163 GLU A N 1
ATOM 1217 C CA . GLU A 1 163 ? 22.016 -8.211 -8.523 1 86.31 163 GLU A CA 1
ATOM 1218 C C . GLU A 1 163 ? 23.281 -8.891 -9.055 1 86.31 163 GLU A C 1
ATOM 1220 O O . GLU A 1 163 ? 23.219 -10.016 -9.555 1 86.31 163 GLU A O 1
ATOM 1225 N N . LEU A 1 164 ? 24.422 -8.234 -8.969 1 84.31 164 LEU A N 1
ATOM 1226 C CA . LEU A 1 164 ? 25.672 -8.781 -9.477 1 84.31 164 LEU A CA 1
ATOM 1227 C C . LEU A 1 164 ? 26.094 -10.023 -8.68 1 84.31 164 LEU A C 1
ATOM 1229 O O . LEU A 1 164 ? 26.25 -11.102 -9.25 1 84.31 164 LEU A O 1
ATOM 1233 N N . PRO A 1 165 ? 26.203 -9.883 -7.375 1 87.88 165 PRO A N 1
ATOM 1234 C CA . PRO A 1 165 ? 26.547 -11.086 -6.621 1 87.88 165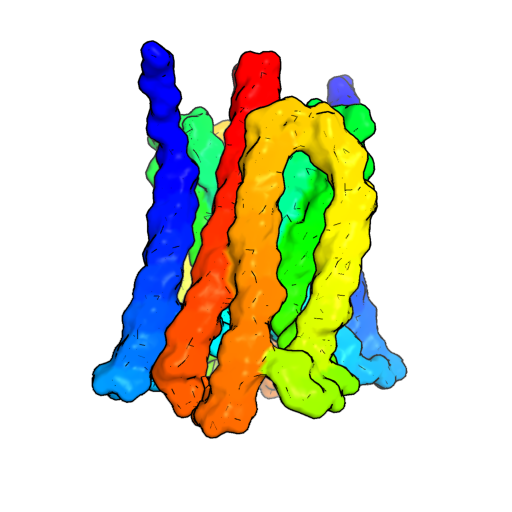 PRO A CA 1
ATOM 1235 C C . PRO A 1 165 ? 25.453 -12.156 -6.688 1 87.88 165 PRO A C 1
ATOM 1237 O O . PRO A 1 165 ? 25.75 -13.352 -6.656 1 87.88 165 PRO A O 1
ATOM 1240 N N . LEU A 1 166 ? 24.234 -11.789 -6.68 1 87.69 166 LEU A N 1
ATOM 1241 C CA . LEU A 1 166 ? 23.141 -12.75 -6.801 1 87.69 166 LEU A CA 1
ATOM 1242 C C . LEU A 1 166 ? 23.25 -13.523 -8.109 1 87.69 166 LEU A C 1
ATOM 1244 O O . LEU A 1 166 ? 23.094 -14.75 -8.125 1 87.69 166 LEU A O 1
ATOM 1248 N N . GLY A 1 167 ? 23.422 -12.781 -9.18 1 84.19 167 GLY A N 1
ATOM 1249 C CA . GLY A 1 167 ? 23.594 -13.422 -10.469 1 84.19 167 GLY A CA 1
ATOM 1250 C C . GLY A 1 167 ? 24.797 -14.352 -10.523 1 84.19 167 GLY A C 1
ATOM 1251 O O . GLY A 1 167 ? 24.703 -15.461 -11.055 1 84.19 167 GLY A O 1
ATOM 1252 N N . TRP A 1 168 ? 25.875 -13.898 -10.016 1 85.38 168 TRP A N 1
ATOM 1253 C CA . TRP A 1 168 ? 27.094 -14.695 -9.969 1 85.38 168 TRP A CA 1
ATOM 1254 C C . TRP A 1 168 ? 26.875 -15.992 -9.203 1 85.38 168 TRP A C 1
ATOM 1256 O O . TRP A 1 168 ? 27.266 -17.062 -9.672 1 85.38 168 TRP A O 1
ATOM 1266 N N . TRP A 1 169 ? 26.266 -15.938 -8.086 1 89.12 169 TRP A N 1
ATOM 1267 C CA . TRP A 1 169 ? 26.031 -17.109 -7.25 1 89.12 169 TRP A CA 1
ATOM 1268 C C . TRP A 1 169 ? 25.047 -18.062 -7.914 1 89.12 169 TRP A C 1
ATOM 1270 O O . TRP A 1 169 ? 25.234 -19.281 -7.887 1 89.12 169 TRP A O 1
ATOM 1280 N N . THR A 1 170 ? 24.047 -17.531 -8.461 1 87.12 170 THR A N 1
ATOM 1281 C CA . THR A 1 170 ? 23.031 -18.344 -9.117 1 87.12 170 THR A CA 1
ATOM 1282 C C . THR A 1 170 ? 23.641 -19.172 -10.242 1 87.12 170 THR A C 1
ATOM 1284 O O . THR A 1 170 ? 23.281 -20.344 -10.422 1 87.12 170 THR A O 1
ATOM 1287 N N . GLU A 1 171 ? 24.516 -18.594 -10.992 1 84.75 171 GLU A N 1
ATOM 1288 C CA . GLU A 1 171 ? 25.188 -19.297 -12.086 1 84.75 171 GLU A CA 1
ATOM 1289 C C . GLU A 1 171 ? 26.047 -20.438 -11.562 1 84.75 171 GLU A C 1
ATOM 1291 O O . GLU A 1 171 ? 26.141 -21.484 -12.203 1 84.75 171 GLU A O 1
ATOM 1296 N N . ARG A 1 172 ? 26.531 -20.312 -10.43 1 88.44 172 ARG A N 1
ATOM 1297 C CA . ARG A 1 172 ? 27.5 -21.266 -9.914 1 88.44 172 ARG A CA 1
ATOM 1298 C C . ARG A 1 172 ? 26.828 -22.328 -9.055 1 88.44 172 ARG A C 1
ATOM 1300 O O . ARG A 1 172 ? 27.203 -23.5 -9.094 1 88.44 172 ARG A O 1
ATOM 1307 N N . ALA A 1 173 ? 25.875 -21.891 -8.273 1 91.56 173 ALA A N 1
ATOM 1308 C CA . ALA A 1 173 ? 25.391 -22.781 -7.23 1 91.56 173 ALA A CA 1
ATOM 1309 C C . ALA A 1 173 ? 23.875 -22.875 -7.254 1 91.56 173 ALA A C 1
ATOM 1311 O O . ALA A 1 173 ? 23.266 -23.578 -6.434 1 91.56 173 ALA A O 1
ATOM 1312 N N . GLY A 1 174 ? 23.266 -22.188 -8.188 1 86.5 174 GLY A N 1
ATOM 1313 C CA . GLY A 1 174 ? 21.812 -22.234 -8.281 1 86.5 174 GLY A CA 1
ATOM 1314 C C . GLY A 1 174 ? 21.109 -21.266 -7.332 1 86.5 174 GLY A C 1
ATOM 1315 O O . GLY A 1 174 ? 21.766 -20.453 -6.676 1 86.5 174 GLY A O 1
ATOM 1316 N N . ASP A 1 175 ? 19.688 -21.312 -7.273 1 86.69 175 ASP A N 1
ATOM 1317 C CA . ASP A 1 175 ? 18.922 -20.312 -6.523 1 86.69 175 ASP A CA 1
ATOM 1318 C C . ASP A 1 175 ? 18.156 -20.969 -5.379 1 86.69 175 ASP A C 1
ATOM 1320 O O . ASP A 1 175 ? 17.328 -20.312 -4.734 1 86.69 175 ASP A O 1
ATOM 1324 N N . ASP A 1 176 ? 18.391 -22.188 -5.188 1 89.88 176 ASP A N 1
ATOM 1325 C CA . ASP A 1 176 ? 17.688 -22.891 -4.117 1 89.88 176 ASP A CA 1
ATOM 1326 C C . ASP A 1 176 ? 18.656 -23.344 -3.027 1 89.88 176 ASP A C 1
ATOM 1328 O O . ASP A 1 176 ? 18.844 -24.531 -2.816 1 89.88 176 ASP A O 1
ATOM 1332 N N . ASN A 1 177 ? 19.234 -22.484 -2.379 1 92.56 177 ASN A N 1
ATOM 1333 C CA . ASN A 1 177 ? 20.141 -22.75 -1.27 1 92.56 177 ASN A CA 1
ATOM 1334 C C . ASN A 1 177 ? 20.25 -21.547 -0.332 1 92.56 177 ASN A C 1
ATOM 1336 O O . ASN A 1 177 ? 19.781 -20.453 -0.662 1 92.56 177 ASN A O 1
ATOM 1340 N N . LEU A 1 178 ? 20.844 -21.781 0.787 1 93 178 LEU A N 1
ATOM 1341 C CA . LEU A 1 178 ? 20.875 -20.781 1.851 1 93 178 LEU A CA 1
ATOM 1342 C C . LEU A 1 178 ? 21.656 -19.547 1.421 1 93 178 LEU A C 1
ATOM 1344 O O . LEU A 1 178 ? 21.281 -18.422 1.749 1 93 178 LEU A O 1
ATOM 1348 N N . VAL A 1 179 ? 22.766 -19.734 0.758 1 93.56 179 VAL A N 1
ATOM 1349 C CA . VAL A 1 179 ? 23.594 -18.609 0.35 1 93.56 179 VAL A CA 1
ATOM 1350 C C . VAL A 1 179 ? 22.797 -17.672 -0.569 1 93.56 179 VAL A C 1
ATOM 1352 O O . VAL A 1 179 ? 22.828 -16.453 -0.404 1 93.56 179 VAL A O 1
ATOM 1355 N N . TYR A 1 180 ? 22.125 -18.25 -1.52 1 92.19 180 TYR A N 1
ATOM 1356 C CA . TYR A 1 180 ? 21.25 -17.453 -2.369 1 92.19 180 TYR A CA 1
ATOM 1357 C C . TYR A 1 180 ? 20.219 -16.688 -1.535 1 92.19 180 TYR A C 1
ATOM 1359 O O . TYR A 1 180 ? 20.031 -15.484 -1.733 1 92.19 180 TYR A O 1
ATOM 1367 N N . GLY A 1 181 ? 19.578 -17.375 -0.612 1 93.69 181 GLY A N 1
ATOM 1368 C CA . GLY A 1 181 ? 18.594 -16.75 0.254 1 93.69 181 GLY A CA 1
ATOM 1369 C C . GLY A 1 181 ? 19.156 -15.578 1.037 1 93.69 181 GLY A C 1
ATOM 1370 O O . GLY A 1 181 ? 18.484 -14.539 1.169 1 93.69 181 GLY A O 1
ATOM 1371 N N . MET A 1 182 ? 20.297 -15.758 1.484 1 94.62 182 MET A N 1
ATOM 1372 C CA . MET A 1 182 ? 20.906 -14.703 2.297 1 94.62 182 MET A CA 1
ATOM 1373 C C . MET A 1 182 ? 21.328 -13.523 1.427 1 94.62 182 MET A C 1
ATOM 1375 O O . MET A 1 182 ? 21.266 -12.367 1.862 1 94.62 182 MET A O 1
ATOM 1379 N N . LEU A 1 183 ? 21.844 -13.797 0.237 1 93.69 183 LEU A N 1
ATOM 1380 C CA . LEU A 1 183 ? 22.156 -12.711 -0.694 1 93.69 183 LEU A CA 1
ATOM 1381 C C . LEU A 1 183 ? 20.906 -11.93 -1.051 1 93.69 183 LEU A C 1
ATOM 1383 O O . LEU A 1 183 ? 20.922 -10.695 -1.088 1 93.69 183 LEU A O 1
ATOM 1387 N N . ASP A 1 184 ? 19.859 -12.625 -1.304 1 93.56 184 ASP A N 1
ATOM 1388 C CA . ASP A 1 184 ? 18.578 -11.984 -1.594 1 93.56 184 ASP A CA 1
ATOM 1389 C C . ASP A 1 184 ? 18.078 -11.195 -0.39 1 93.56 184 ASP A C 1
ATOM 1391 O O . ASP A 1 184 ? 17.484 -10.125 -0.548 1 93.56 184 ASP A O 1
ATOM 1395 N N . TRP A 1 185 ? 18.297 -11.75 0.764 1 95.12 185 TRP A N 1
ATOM 1396 C CA . TRP A 1 185 ? 17.938 -11.055 1.995 1 95.12 185 TRP A CA 1
ATOM 1397 C C . TRP A 1 185 ? 18.656 -9.711 2.092 1 95.12 185 TRP A C 1
ATOM 1399 O O . TRP A 1 185 ? 18.031 -8.695 2.443 1 95.12 185 TRP A O 1
ATOM 1409 N N . VAL A 1 186 ? 19.922 -9.672 1.804 1 95.81 186 VAL A N 1
ATOM 1410 C CA . VAL A 1 186 ? 20.656 -8.414 1.824 1 95.81 186 VAL A CA 1
ATOM 1411 C C . VAL A 1 186 ? 2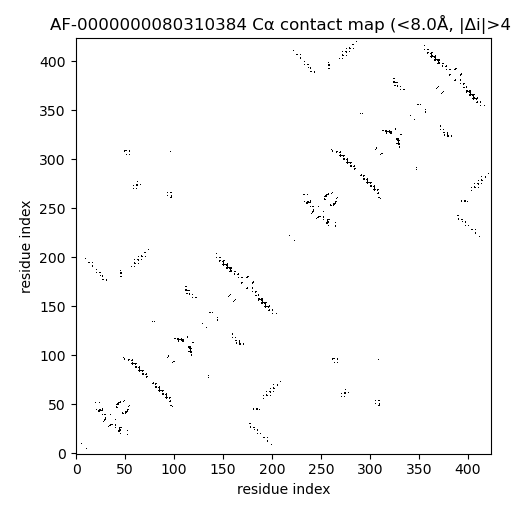0.062 -7.441 0.815 1 95.81 186 VAL A C 1
ATOM 1413 O O . VAL A 1 186 ? 19.875 -6.258 1.12 1 95.81 186 VAL A O 1
ATOM 1416 N N . GLU A 1 187 ? 19.812 -7.883 -0.353 1 94.94 187 GLU A N 1
ATOM 1417 C CA . GLU A 1 187 ? 19.219 -7.07 -1.41 1 94.94 187 GLU A CA 1
ATOM 1418 C C . GLU A 1 187 ? 17.906 -6.438 -0.949 1 94.94 187 GLU A C 1
ATOM 1420 O O . GLU A 1 187 ? 17.766 -5.215 -0.946 1 94.94 187 GLU A O 1
ATOM 1425 N N . GLU A 1 188 ? 16.984 -7.246 -0.53 1 96.06 188 GLU A N 1
ATOM 1426 C CA . GLU A 1 188 ? 15.656 -6.777 -0.122 1 96.06 188 GLU A CA 1
ATOM 1427 C C . GLU A 1 188 ? 15.75 -5.875 1.104 1 96.06 188 GLU A C 1
ATOM 1429 O O . GLU A 1 188 ? 15 -4.902 1.224 1 96.06 188 GLU A O 1
ATOM 1434 N N . THR A 1 189 ? 16.609 -6.227 2.051 1 97 189 THR A N 1
ATOM 1435 C CA . THR A 1 189 ? 16.781 -5.426 3.256 1 97 189 THR A CA 1
ATOM 1436 C C . THR A 1 189 ? 17.281 -4.027 2.908 1 97 189 THR A C 1
ATOM 1438 O O . THR A 1 189 ? 16.828 -3.039 3.496 1 97 189 THR A O 1
ATOM 1441 N N . LEU A 1 190 ? 18.172 -3.939 1.99 1 97.19 190 LEU A N 1
ATOM 1442 C CA . LEU A 1 190 ? 18.672 -2.645 1.535 1 97.19 190 LEU A CA 1
ATOM 1443 C C . LEU A 1 190 ? 17.547 -1.837 0.882 1 97.19 190 LEU A C 1
ATOM 1445 O O . LEU A 1 190 ? 17.453 -0.624 1.08 1 97.19 190 LEU A O 1
ATOM 1449 N N . GLU A 1 191 ? 16.75 -2.459 0.083 1 97.12 191 GLU A N 1
ATOM 1450 C CA . GLU A 1 191 ? 15.609 -1.781 -0.527 1 97.12 191 GLU A CA 1
ATOM 1451 C C . GLU A 1 191 ? 14.641 -1.266 0.533 1 97.12 191 GLU A C 1
ATOM 1453 O O . GLU A 1 191 ? 14.18 -0.125 0.458 1 97.12 191 GLU A O 1
ATOM 1458 N N . LEU A 1 192 ? 14.359 -2.115 1.528 1 97.88 192 LEU A N 1
ATOM 1459 C CA . LEU A 1 192 ? 13.492 -1.707 2.627 1 97.88 192 LEU A CA 1
ATOM 1460 C C . LEU A 1 192 ? 14.094 -0.527 3.383 1 97.88 192 LEU A C 1
ATOM 1462 O O . LEU A 1 192 ? 13.391 0.434 3.703 1 97.88 192 LEU A O 1
ATOM 1466 N N . ALA A 1 193 ? 15.32 -0.621 3.662 1 98.12 193 ALA A N 1
ATOM 1467 C CA . ALA A 1 193 ? 16 0.438 4.398 1 98.12 193 ALA A CA 1
ATOM 1468 C C . ALA A 1 193 ? 16.016 1.743 3.607 1 98.12 193 ALA A C 1
ATOM 1470 O O . ALA A 1 193 ? 15.773 2.816 4.168 1 98.12 193 ALA A O 1
ATOM 1471 N N . GLY A 1 194 ? 16.328 1.595 2.324 1 98.44 194 GLY A N 1
ATOM 1472 C CA . GLY A 1 194 ? 16.328 2.777 1.477 1 98.44 194 GLY A CA 1
ATOM 1473 C C . GLY A 1 194 ? 14.969 3.461 1.41 1 98.44 194 GLY A C 1
ATOM 1474 O O . GLY A 1 194 ? 14.875 4.68 1.56 1 98.44 194 GLY A O 1
ATOM 1475 N N . THR A 1 195 ? 13.945 2.732 1.186 1 98.5 195 THR A N 1
ATOM 1476 C CA . THR A 1 195 ? 12.594 3.285 1.095 1 98.5 195 THR A CA 1
ATOM 1477 C C . THR A 1 195 ? 12.164 3.877 2.432 1 98.5 195 THR A C 1
ATOM 1479 O O . THR A 1 195 ? 11.523 4.934 2.475 1 98.5 195 THR A O 1
ATOM 1482 N N . THR A 1 196 ? 12.484 3.184 3.508 1 98.56 196 THR A N 1
ATOM 1483 C CA . THR A 1 196 ? 12.164 3.686 4.84 1 98.56 196 THR A CA 1
ATOM 1484 C C . THR A 1 196 ? 12.867 5.016 5.098 1 98.56 196 THR A C 1
ATOM 1486 O O . THR A 1 196 ? 12.258 5.957 5.602 1 98.56 196 THR A O 1
ATOM 1489 N N . THR A 1 197 ? 14.109 5.039 4.758 1 98.44 197 THR A N 1
ATOM 1490 C CA . THR A 1 197 ? 14.875 6.273 4.91 1 98.44 197 THR A CA 1
ATOM 1491 C C . THR A 1 197 ? 14.234 7.406 4.113 1 98.44 197 THR A C 1
ATOM 1493 O O . THR A 1 197 ? 14.117 8.531 4.605 1 98.44 197 THR A O 1
ATOM 1496 N N . PHE A 1 198 ? 13.859 7.133 2.9 1 98.75 198 PHE A N 1
ATOM 1497 C CA . PHE A 1 198 ? 13.227 8.141 2.059 1 98.75 198 PHE A CA 1
ATOM 1498 C C . PHE A 1 198 ? 11.922 8.625 2.689 1 98.75 198 PHE A C 1
ATOM 1500 O O . PHE A 1 198 ? 11.672 9.828 2.746 1 98.75 198 PHE A O 1
ATOM 1507 N N . LEU A 1 199 ? 11.102 7.719 3.148 1 98.62 199 LEU A N 1
ATOM 1508 C CA . LEU A 1 199 ? 9.828 8.047 3.777 1 98.62 199 LEU A CA 1
ATOM 1509 C C . LEU A 1 199 ? 10.039 8.914 5.016 1 98.62 199 LEU A C 1
ATOM 1511 O O . LEU A 1 199 ? 9.312 9.891 5.227 1 98.62 199 LEU A O 1
ATOM 1515 N N . LEU A 1 200 ? 10.992 8.586 5.816 1 98.06 200 LEU A N 1
ATOM 1516 C CA . LEU A 1 200 ? 11.297 9.367 7.012 1 98.06 200 LEU A CA 1
ATOM 1517 C C . LEU A 1 200 ? 11.789 10.766 6.637 1 98.06 200 LEU A C 1
ATOM 1519 O O . LEU A 1 200 ? 11.484 11.734 7.332 1 98.06 200 LEU A O 1
ATOM 1523 N N . ALA A 1 201 ? 12.555 10.805 5.578 1 98.06 201 ALA A N 1
ATOM 1524 C CA . ALA A 1 201 ? 13 12.109 5.09 1 98.06 201 ALA A CA 1
ATOM 1525 C C . ALA A 1 201 ? 11.82 12.969 4.668 1 98.06 201 ALA A C 1
ATOM 1527 O O . ALA A 1 201 ? 11.773 14.164 4.973 1 98.06 201 ALA A O 1
ATOM 1528 N N . LEU A 1 202 ? 10.914 12.391 3.969 1 97.94 202 LEU A N 1
ATOM 1529 C CA . LEU A 1 202 ? 9.727 13.117 3.539 1 97.94 202 LEU A CA 1
ATOM 1530 C C . LEU A 1 202 ? 8.898 13.57 4.742 1 97.94 202 LEU A C 1
ATOM 1532 O O . LEU A 1 202 ? 8.398 14.695 4.766 1 97.94 202 LEU A O 1
ATOM 1536 N N . ARG A 1 203 ? 8.734 12.688 5.691 1 96.31 203 ARG A N 1
ATOM 1537 C CA . ARG A 1 203 ? 8 13.039 6.902 1 96.31 203 ARG A CA 1
ATOM 1538 C C . ARG A 1 203 ? 8.656 14.219 7.617 1 96.31 203 ARG A C 1
ATOM 1540 O O . ARG A 1 203 ? 7.98 15.156 8.039 1 96.31 203 ARG A O 1
ATOM 1547 N N . ALA A 1 204 ? 9.953 14.133 7.773 1 95.75 204 ALA A N 1
ATOM 1548 C CA . ALA A 1 204 ? 10.695 15.219 8.422 1 95.75 204 ALA A CA 1
ATOM 1549 C C . ALA A 1 204 ? 10.469 16.547 7.703 1 95.75 204 ALA A C 1
ATOM 1551 O O . ALA A 1 204 ? 10.281 17.578 8.344 1 95.75 204 ALA A O 1
ATOM 1552 N N . ARG A 1 205 ? 10.492 16.484 6.461 1 94.69 205 ARG A N 1
ATOM 1553 C CA . ARG A 1 205 ? 10.266 17.688 5.668 1 94.69 205 ARG A CA 1
ATOM 1554 C C . ARG A 1 205 ? 8.859 18.234 5.887 1 94.69 205 ARG A C 1
ATOM 1556 O O . ARG A 1 205 ? 8.68 19.438 6.09 1 94.69 205 ARG A O 1
ATOM 1563 N N . LEU A 1 206 ? 7.91 17.375 5.852 1 93.94 206 LEU A N 1
ATOM 1564 C CA . LEU A 1 206 ? 6.52 17.781 6.012 1 93.94 206 LEU A CA 1
ATOM 1565 C C . LEU A 1 206 ? 6.289 18.391 7.391 1 93.94 206 LEU A C 1
ATOM 1567 O O . LEU A 1 206 ? 5.527 19.344 7.535 1 93.94 206 LEU A O 1
ATOM 1571 N N . MET A 1 207 ? 6.938 17.812 8.344 1 91.94 207 MET A N 1
ATOM 1572 C CA . MET A 1 207 ? 6.82 18.328 9.703 1 91.94 207 MET A CA 1
ATOM 1573 C C . MET A 1 207 ? 7.461 19.703 9.82 1 91.94 207 MET A C 1
ATOM 1575 O O . MET A 1 207 ? 6.949 20.578 10.523 1 91.94 207 MET A O 1
ATOM 1579 N N . ARG A 1 208 ? 8.555 19.859 9.141 1 90.25 208 ARG A N 1
ATOM 1580 C CA . ARG A 1 208 ? 9.227 21.156 9.148 1 90.25 208 ARG A CA 1
ATOM 1581 C C . ARG A 1 208 ? 8.375 22.219 8.469 1 90.25 208 ARG A C 1
ATOM 1583 O O . ARG A 1 208 ? 8.328 23.359 8.914 1 90.25 208 ARG A O 1
ATOM 1590 N N . GLU A 1 209 ? 7.719 21.891 7.402 1 86 209 GLU A N 1
ATOM 1591 C CA . GLU A 1 209 ? 6.887 22.828 6.664 1 86 209 GLU A CA 1
ATOM 1592 C C . GLU A 1 209 ? 5.629 23.188 7.453 1 86 209 GLU A C 1
ATOM 1594 O O . GLU A 1 209 ? 5.062 24.266 7.273 1 86 209 GLU A O 1
ATOM 1599 N N . HIS A 1 210 ? 5.16 22.25 8.188 1 79.44 210 HIS A N 1
ATOM 1600 C CA . HIS A 1 210 ? 3.99 22.516 9.023 1 79.44 210 HIS A CA 1
ATOM 1601 C C . HIS A 1 210 ? 4.316 23.5 10.141 1 79.44 210 HIS A C 1
ATOM 1603 O O . HIS A 1 210 ? 3.459 24.281 10.562 1 79.44 210 HIS A O 1
ATOM 1609 N N . GLU A 1 211 ? 5.434 23.406 10.633 1 71.88 211 GLU A N 1
ATOM 1610 C CA . GLU A 1 211 ? 5.859 24.297 11.711 1 71.88 211 GLU A CA 1
ATOM 1611 C C . GLU A 1 211 ? 6.238 25.672 11.18 1 71.88 211 GLU A C 1
ATOM 1613 O O . GLU A 1 211 ? 6.297 26.641 11.945 1 71.88 211 GLU A O 1
ATOM 1618 N N . ALA A 1 212 ? 6.449 25.75 9.961 1 67.56 212 ALA A N 1
ATOM 1619 C CA . ALA A 1 212 ? 6.797 27.047 9.383 1 67.56 212 ALA A CA 1
ATOM 1620 C C . ALA A 1 212 ? 5.543 27.828 9.023 1 67.56 212 ALA A C 1
ATOM 1622 O O . ALA A 1 212 ? 4.496 27.25 8.734 1 67.56 212 ALA A O 1
ATOM 1623 N N . MET B 1 1 ? -22.578 30.531 1.102 1 31.56 1 MET B N 1
ATOM 1624 C CA . MET B 1 1 ? -22.047 29.25 1.564 1 31.56 1 MET B CA 1
ATOM 1625 C C . MET B 1 1 ? -20.625 29.016 1.047 1 31.56 1 MET B C 1
ATOM 1627 O O . MET B 1 1 ? -20.375 29.125 -0.154 1 31.56 1 MET B O 1
ATOM 1631 N N . ALA B 1 2 ? -19.609 29.312 1.761 1 39.97 2 ALA B N 1
ATOM 1632 C CA . ALA B 1 2 ? -18.234 29.438 1.311 1 39.97 2 ALA B CA 1
ATOM 1633 C C . ALA B 1 2 ? -17.844 28.297 0.372 1 39.97 2 ALA B C 1
ATOM 1635 O O . ALA B 1 2 ? -18.172 27.141 0.634 1 39.97 2 ALA B O 1
ATOM 1636 N N . ARG B 1 3 ? -17.781 28.438 -0.861 1 43.78 3 ARG B N 1
ATOM 1637 C CA . ARG B 1 3 ? -17.469 27.562 -1.99 1 43.78 3 ARG B CA 1
ATOM 1638 C C . ARG B 1 3 ? -16.344 26.609 -1.639 1 43.78 3 ARG B C 1
ATOM 1640 O O . ARG B 1 3 ? -15.18 27.016 -1.527 1 43.78 3 ARG B O 1
ATOM 1647 N N . ARG B 1 4 ? -16.625 25.594 -0.746 1 50.28 4 ARG B N 1
ATOM 1648 C CA . ARG B 1 4 ? -15.539 24.75 -0.236 1 50.28 4 ARG B CA 1
ATOM 1649 C C . ARG B 1 4 ? -14.57 24.375 -1.351 1 50.28 4 ARG B C 1
ATOM 1651 O O . ARG B 1 4 ? -14.992 23.859 -2.395 1 50.28 4 ARG B O 1
ATOM 1658 N N . ALA B 1 5 ? -13.484 25.125 -1.623 1 61.12 5 ALA B N 1
ATOM 1659 C CA . ALA B 1 5 ? -12.375 25 -2.561 1 61.12 5 ALA B CA 1
ATOM 1660 C C . ALA B 1 5 ? -12.078 23.547 -2.875 1 61.12 5 ALA B C 1
ATOM 1662 O O . ALA B 1 5 ? -12.18 22.672 -1.998 1 61.12 5 ALA B O 1
ATOM 1663 N N . ARG B 1 6 ? -12.289 23.109 -4.164 1 78.88 6 ARG B N 1
ATOM 1664 C CA . ARG B 1 6 ? -12.078 21.797 -4.746 1 78.88 6 ARG B CA 1
ATOM 1665 C C . ARG B 1 6 ? -10.766 21.188 -4.262 1 78.88 6 ARG B C 1
ATOM 1667 O O . ARG B 1 6 ? -9.719 21.844 -4.293 1 78.88 6 ARG B O 1
ATOM 1674 N N . ASP B 1 7 ? -10.844 20.141 -3.387 1 91.75 7 ASP B N 1
ATOM 1675 C CA . ASP B 1 7 ? -9.656 19.406 -2.955 1 91.75 7 ASP B CA 1
ATOM 1676 C C . ASP B 1 7 ? -9.125 18.516 -4.078 1 91.75 7 ASP B C 1
ATOM 1678 O O . ASP B 1 7 ? -9.664 17.438 -4.328 1 91.75 7 ASP B O 1
ATOM 1682 N N . PRO B 1 8 ? -8.109 19.031 -4.812 1 92.56 8 PRO B N 1
ATOM 1683 C CA . PRO B 1 8 ? -7.609 18.281 -5.969 1 92.56 8 PRO B CA 1
ATOM 1684 C C . PRO B 1 8 ? -7.207 16.859 -5.617 1 92.56 8 PRO B C 1
ATOM 1686 O O . PRO B 1 8 ? -7.328 15.953 -6.449 1 92.56 8 PRO B O 1
ATOM 1689 N N . ILE B 1 9 ? -6.691 16.656 -4.48 1 94.38 9 ILE B N 1
ATOM 1690 C CA . ILE B 1 9 ? -6.309 15.305 -4.059 1 94.38 9 ILE B CA 1
ATOM 1691 C C . ILE B 1 9 ? -7.551 14.422 -3.965 1 94.38 9 ILE B C 1
ATOM 1693 O O . ILE B 1 9 ? -7.535 13.273 -4.402 1 94.38 9 ILE B O 1
ATOM 1697 N N . ALA B 1 10 ? -8.633 14.961 -3.412 1 95.5 10 ALA B N 1
ATOM 1698 C CA . ALA B 1 10 ? -9.891 14.227 -3.311 1 95.5 10 ALA B CA 1
ATOM 1699 C C . ALA B 1 10 ? -10.438 13.883 -4.691 1 95.5 10 ALA B C 1
ATOM 1701 O O . ALA B 1 10 ? -10.844 12.742 -4.938 1 95.5 10 ALA B O 1
ATOM 1702 N N . ILE B 1 11 ? -10.398 14.82 -5.555 1 96.06 11 ILE B N 1
ATOM 1703 C CA . ILE B 1 11 ? -10.883 14.625 -6.918 1 96.06 11 ILE B CA 1
ATOM 1704 C C . ILE B 1 11 ? -10.031 13.562 -7.613 1 96.06 11 ILE B C 1
ATOM 1706 O O . ILE B 1 11 ? -10.562 12.688 -8.305 1 96.06 11 ILE B O 1
ATOM 1710 N N . GLY B 1 12 ? -8.727 13.656 -7.422 1 95.94 12 GLY B N 1
ATOM 1711 C CA . GLY B 1 12 ? -7.82 12.688 -8.008 1 95.94 12 GLY B CA 1
ATOM 1712 C C . GLY B 1 12 ? -8.07 11.266 -7.527 1 95.94 12 GLY B C 1
ATOM 1713 O O . GLY B 1 12 ? -8.031 10.32 -8.312 1 95.94 12 GLY B O 1
ATOM 1714 N N . LEU B 1 13 ? -8.297 11.172 -6.254 1 96.56 13 LEU B N 1
ATOM 1715 C CA . LEU B 1 13 ? -8.539 9.859 -5.668 1 96.56 13 LEU B CA 1
ATOM 1716 C C . LEU B 1 13 ? -9.828 9.258 -6.207 1 96.56 13 LEU B C 1
ATOM 1718 O O . LEU B 1 13 ? -9.867 8.07 -6.535 1 96.56 13 LEU B O 1
ATOM 1722 N N . VAL B 1 14 ? -10.906 10.031 -6.32 1 96.94 14 VAL B N 1
ATOM 1723 C CA . VAL B 1 14 ? -12.188 9.562 -6.836 1 96.94 14 VAL B CA 1
ATOM 1724 C C . VAL B 1 14 ? -12.039 9.18 -8.312 1 96.94 14 VAL B C 1
ATOM 1726 O O . VAL B 1 14 ? -12.555 8.148 -8.742 1 96.94 14 VAL B O 1
ATOM 1729 N N . ALA B 1 15 ? -11.359 10.016 -9.023 1 97.25 15 ALA B N 1
ATOM 1730 C CA . ALA B 1 15 ? -11.141 9.75 -10.438 1 97.25 15 ALA B CA 1
ATOM 1731 C C . ALA B 1 15 ? -10.359 8.453 -10.641 1 97.25 15 ALA B C 1
ATOM 1733 O O . ALA B 1 15 ? -10.703 7.641 -11.508 1 97.25 15 ALA B O 1
ATOM 1734 N N . LEU B 1 16 ? -9.305 8.336 -9.844 1 97.38 16 LEU B N 1
ATOM 1735 C CA . LEU B 1 16 ? -8.484 7.141 -9.969 1 97.38 16 LEU B CA 1
ATOM 1736 C C . LEU B 1 16 ? -9.281 5.891 -9.609 1 97.38 16 LEU B C 1
ATOM 1738 O O . LEU B 1 16 ? -9.18 4.867 -10.289 1 97.38 16 LEU B O 1
ATOM 1742 N N . THR B 1 17 ? -10.055 5.941 -8.539 1 97.56 17 THR B N 1
ATOM 1743 C CA . THR B 1 17 ? -10.898 4.82 -8.133 1 97.56 17 THR B CA 1
ATOM 1744 C C . THR B 1 17 ? -11.906 4.48 -9.227 1 97.56 17 THR B C 1
ATOM 1746 O O . THR B 1 17 ? -12.102 3.309 -9.555 1 97.56 17 THR B O 1
ATOM 1749 N N . SER B 1 18 ? -12.492 5.488 -9.805 1 97.75 18 SER B N 1
ATOM 1750 C CA . SER B 1 18 ? -13.445 5.285 -10.898 1 97.75 18 SER B CA 1
ATOM 1751 C C . SER B 1 18 ? -12.766 4.66 -12.117 1 97.75 18 SER B C 1
ATOM 1753 O O . SER B 1 18 ? -13.336 3.789 -12.773 1 97.75 18 SER B O 1
ATOM 1755 N N . LEU B 1 19 ? -11.633 5.105 -12.367 1 97.44 19 LEU B N 1
ATOM 1756 C CA . LEU B 1 19 ? -10.883 4.578 -13.5 1 97.44 19 LEU B CA 1
ATOM 1757 C C . LEU B 1 19 ? -10.602 3.09 -13.328 1 97.44 19 LEU B C 1
ATOM 1759 O O . LEU B 1 19 ? -10.742 2.311 -14.273 1 97.44 19 LEU B O 1
ATOM 1763 N N . VAL B 1 20 ? -10.148 2.727 -12.141 1 97.25 20 VAL B N 1
ATOM 1764 C CA . VAL B 1 20 ? -9.867 1.322 -11.859 1 97.25 20 VAL B CA 1
ATOM 1765 C C . VAL B 1 20 ? -11.133 0.495 -12.023 1 97.25 20 VAL B C 1
ATOM 1767 O O . VAL B 1 20 ? -11.109 -0.576 -12.633 1 97.25 20 VAL B O 1
ATOM 1770 N N . ALA B 1 21 ? -12.25 1.011 -11.484 1 96.81 21 ALA B N 1
ATOM 1771 C CA . ALA B 1 21 ? -13.523 0.307 -11.562 1 96.81 21 ALA B CA 1
ATOM 1772 C C . ALA B 1 21 ? -13.984 0.176 -13.016 1 96.81 21 ALA B C 1
ATOM 1774 O O . ALA B 1 21 ? -14.398 -0.904 -13.445 1 96.81 21 ALA B O 1
ATOM 1775 N N . ILE B 1 22 ? -13.898 1.221 -13.75 1 97.38 22 ILE B N 1
ATOM 1776 C CA . ILE B 1 22 ? -14.352 1.23 -15.141 1 97.38 22 ILE B CA 1
ATOM 1777 C C . ILE B 1 22 ? -13.461 0.316 -15.977 1 97.38 22 ILE B C 1
ATOM 1779 O O . ILE B 1 22 ? -13.953 -0.468 -16.797 1 97.38 22 ILE B O 1
ATOM 1783 N N . ALA B 1 23 ? -12.188 0.399 -15.836 1 96.94 23 ALA B N 1
ATOM 1784 C CA . ALA B 1 23 ? -11.258 -0.478 -16.547 1 96.94 23 ALA B CA 1
ATOM 1785 C C . ALA B 1 23 ? -11.547 -1.945 -16.25 1 96.94 23 ALA B C 1
ATOM 1787 O O . ALA B 1 23 ? -11.453 -2.799 -17.125 1 96.94 23 ALA B O 1
ATOM 1788 N N . GLY B 1 24 ? -11.852 -2.191 -14.969 1 96.62 24 GLY B N 1
ATOM 1789 C CA . GLY B 1 24 ? -12.203 -3.547 -14.578 1 96.62 24 GLY B CA 1
ATOM 1790 C C . GLY B 1 24 ? -13.438 -4.074 -15.289 1 96.62 24 GLY B C 1
ATOM 1791 O O . GLY B 1 24 ? -13.453 -5.219 -15.742 1 96.62 24 GLY B O 1
ATOM 1792 N N . ALA B 1 25 ? -14.453 -3.258 -15.352 1 96.19 25 ALA B N 1
ATOM 1793 C CA . ALA B 1 25 ? -15.672 -3.648 -16.062 1 96.19 25 ALA B CA 1
ATOM 1794 C C . ALA B 1 25 ? -15.391 -3.891 -17.547 1 96.19 25 ALA B C 1
ATOM 1796 O O . ALA B 1 25 ? -15.859 -4.875 -18.109 1 96.19 25 ALA B O 1
ATOM 1797 N N . CYS B 1 26 ? -14.617 -3.016 -18.156 1 96.31 26 CYS B N 1
ATOM 1798 C CA . CYS B 1 26 ? -14.25 -3.164 -19.547 1 96.31 26 CYS B CA 1
ATOM 1799 C C . CYS B 1 26 ? -13.484 -4.461 -19.781 1 96.31 26 CYS B C 1
ATOM 1801 O O . CYS B 1 26 ? -13.695 -5.145 -20.781 1 96.31 26 CYS B O 1
ATOM 1803 N N . ALA B 1 27 ? -12.609 -4.766 -18.859 1 95.5 27 ALA B N 1
ATOM 1804 C CA . ALA B 1 27 ? -11.82 -5.984 -18.984 1 95.5 27 ALA B CA 1
ATOM 1805 C C . ALA B 1 27 ? -12.711 -7.227 -18.906 1 95.5 27 ALA B C 1
ATOM 1807 O O . ALA B 1 27 ? -12.508 -8.188 -19.641 1 95.5 27 ALA B O 1
ATOM 1808 N N . GLU B 1 28 ? -13.68 -7.184 -17.969 1 94.38 28 GLU B N 1
ATOM 1809 C CA . GLU B 1 28 ? -14.609 -8.305 -17.844 1 94.38 28 GLU B CA 1
ATOM 1810 C C . GLU B 1 28 ? -15.406 -8.5 -19.141 1 94.38 28 GLU B C 1
ATOM 1812 O O . GLU B 1 28 ? -15.492 -9.617 -19.656 1 94.38 28 GLU B O 1
ATOM 1817 N N . ILE B 1 29 ? -15.93 -7.473 -19.656 1 94.31 29 ILE B N 1
ATOM 1818 C CA . ILE B 1 29 ? -16.719 -7.512 -20.891 1 94.31 29 ILE B CA 1
ATOM 1819 C C . ILE B 1 29 ? -15.82 -7.879 -22.062 1 94.31 29 ILE B C 1
ATOM 1821 O O . ILE B 1 29 ? -16.203 -8.695 -22.922 1 94.31 29 ILE B O 1
ATOM 1825 N N . GLY B 1 30 ? -14.719 -7.312 -22.156 1 93.81 30 GLY B N 1
ATOM 1826 C CA . GLY B 1 30 ? -13.766 -7.613 -23.219 1 93.81 30 GLY B CA 1
ATOM 1827 C C . GLY B 1 30 ? -13.367 -9.078 -23.266 1 93.81 30 GLY B C 1
ATOM 1828 O O . GLY B 1 30 ? -13.219 -9.656 -24.344 1 93.81 30 GLY B O 1
ATOM 1829 N N . GLY B 1 31 ? -13.133 -9.641 -22.125 1 92.06 31 GLY B N 1
ATOM 1830 C CA . GLY B 1 31 ? -12.75 -11.039 -22.047 1 92.06 31 GLY B CA 1
ATOM 1831 C C . GLY B 1 31 ? -13.859 -11.984 -22.469 1 92.06 31 GLY B C 1
ATOM 1832 O O . GLY B 1 31 ? -13.648 -12.891 -23.266 1 92.06 31 GLY B O 1
ATOM 1833 N N . TYR B 1 32 ? -15.016 -11.773 -22 1 90.31 32 TYR B N 1
ATOM 1834 C CA . TYR B 1 32 ? -16.094 -12.734 -22.172 1 90.31 32 TYR B CA 1
ATOM 1835 C C . TYR B 1 32 ? -16.891 -12.438 -23.453 1 90.31 32 TYR B C 1
ATOM 1837 O O . TYR B 1 32 ? -17.469 -13.344 -24.047 1 90.31 32 TYR B O 1
ATOM 1845 N N . VAL B 1 33 ? -16.859 -11.156 -23.922 1 90.88 33 VAL B N 1
ATOM 1846 C CA . VAL B 1 33 ? -17.719 -10.789 -25.031 1 90.88 33 VAL B CA 1
ATOM 1847 C C . VAL B 1 33 ? -16.891 -10.445 -26.25 1 90.88 33 VAL B C 1
ATOM 1849 O O . VAL B 1 33 ? -17.25 -10.781 -27.391 1 90.88 33 VAL B O 1
ATOM 1852 N N . LEU B 1 34 ? -15.727 -9.859 -26.031 1 93.44 34 LEU B N 1
ATOM 1853 C CA . LEU B 1 34 ? -14.984 -9.305 -27.156 1 93.44 34 LEU B CA 1
ATOM 1854 C C . LEU B 1 34 ? -13.727 -10.125 -27.438 1 93.44 34 LEU B C 1
ATOM 1856 O O . LEU B 1 34 ? -13.008 -9.852 -28.406 1 93.44 34 LEU B O 1
ATOM 1860 N N . GLY B 1 35 ? -13.406 -11.062 -26.672 1 92.06 35 GLY B N 1
ATOM 1861 C CA . GLY B 1 35 ? -12.281 -11.953 -26.906 1 92.06 35 GLY B CA 1
ATOM 1862 C C . GLY B 1 35 ? -10.938 -11.297 -26.641 1 92.06 35 GLY B C 1
ATOM 1863 O O . GLY B 1 35 ? -9.977 -11.531 -27.375 1 92.06 35 GLY B O 1
ATOM 1864 N N . TRP B 1 36 ? -10.859 -10.469 -25.672 1 91.81 36 TRP B N 1
ATOM 1865 C CA . TRP B 1 36 ? -9.602 -9.844 -25.281 1 91.81 36 TRP B CA 1
ATOM 1866 C C . TRP B 1 36 ? -8.625 -10.883 -24.734 1 91.81 36 TRP B C 1
ATOM 1868 O O . TRP B 1 36 ? -9.039 -11.93 -24.234 1 91.81 36 TRP B O 1
ATOM 1878 N N . PRO B 1 37 ? -7.305 -10.586 -24.953 1 91.88 37 PRO B N 1
ATOM 1879 C CA . PRO B 1 37 ? -6.312 -11.531 -24.438 1 91.88 37 PRO B CA 1
ATOM 1880 C C . PRO B 1 37 ? -6.445 -11.781 -22.938 1 91.88 37 PRO B C 1
ATOM 1882 O O . PRO B 1 37 ? -6.695 -10.836 -22.172 1 91.88 37 PRO B O 1
ATOM 1885 N N . ASP B 1 38 ? -6.223 -13.008 -22.578 1 90.12 38 ASP B N 1
ATOM 1886 C CA . ASP B 1 38 ? -6.375 -13.414 -21.188 1 90.12 38 ASP B CA 1
ATOM 1887 C C . ASP B 1 38 ? -5.441 -12.617 -20.281 1 90.12 38 ASP B C 1
ATOM 1889 O O . ASP B 1 38 ? -5.832 -12.219 -19.188 1 90.12 38 ASP B O 1
ATOM 1893 N N . ALA B 1 39 ? -4.277 -12.414 -20.75 1 88.31 39 ALA B N 1
ATOM 1894 C CA . ALA B 1 39 ? -3.273 -11.727 -19.938 1 88.31 39 ALA B CA 1
ATOM 1895 C C . ALA B 1 39 ? -3.74 -10.32 -19.562 1 88.31 39 ALA B C 1
ATOM 1897 O O . ALA B 1 39 ? -3.537 -9.875 -18.438 1 88.31 39 ALA B O 1
ATOM 1898 N N . LEU B 1 40 ? -4.328 -9.711 -20.516 1 89.88 40 LEU B N 1
ATOM 1899 C CA . LEU B 1 40 ? -4.828 -8.359 -20.281 1 89.88 40 LEU B CA 1
ATOM 1900 C C . LEU B 1 40 ? -6.012 -8.375 -19.328 1 89.88 40 LEU B C 1
ATOM 1902 O O . LEU B 1 40 ? -6.082 -7.555 -18.406 1 89.88 40 LEU B O 1
ATOM 1906 N N . VAL B 1 41 ? -6.895 -9.242 -19.562 1 92.31 41 VAL B N 1
ATOM 1907 C CA . VAL B 1 41 ? -8.078 -9.359 -18.719 1 92.31 41 VAL B CA 1
ATOM 1908 C C . VAL B 1 41 ? -7.672 -9.688 -17.281 1 92.31 41 VAL B C 1
ATOM 1910 O O . VAL B 1 41 ? -8.125 -9.039 -16.344 1 92.31 41 VAL B O 1
ATOM 1913 N N . GLU B 1 42 ? -6.77 -10.578 -17.141 1 91.25 42 GLU B N 1
ATOM 1914 C CA . GLU B 1 42 ? -6.316 -11 -15.82 1 91.25 42 GLU B CA 1
ATOM 1915 C C . GLU B 1 42 ? -5.59 -9.875 -15.094 1 91.25 42 GLU B C 1
ATOM 1917 O O . GLU B 1 42 ? -5.582 -9.82 -13.867 1 91.25 42 GLU B O 1
ATOM 1922 N N . LEU B 1 43 ? -5.051 -9.008 -15.836 1 90.25 43 LEU B N 1
ATOM 1923 C CA . LEU B 1 43 ? -4.27 -7.914 -15.281 1 90.25 43 LEU B CA 1
ATOM 1924 C C . LEU B 1 43 ? -5.18 -6.809 -14.75 1 90.25 43 LEU B C 1
ATOM 1926 O O . LEU B 1 43 ? -4.855 -6.148 -13.766 1 90.25 43 LEU B O 1
ATOM 1930 N N . VAL B 1 44 ? -6.363 -6.719 -15.383 1 93.88 44 VAL B N 1
ATOM 1931 C CA . VAL B 1 44 ? -7.105 -5.488 -15.133 1 93.88 44 VAL B CA 1
ATOM 1932 C C . VAL B 1 44 ? -8.469 -5.824 -14.539 1 93.88 44 VAL B C 1
ATOM 1934 O O . VAL B 1 44 ? -9.094 -4.984 -13.883 1 93.88 44 VAL B O 1
ATOM 1937 N N . ALA B 1 45 ? -8.945 -6.973 -14.766 1 92.88 45 ALA B N 1
ATOM 1938 C CA . ALA B 1 45 ? -10.273 -7.359 -14.305 1 92.88 45 ALA B CA 1
ATOM 1939 C C . ALA B 1 45 ? -10.328 -7.426 -12.781 1 92.88 45 ALA B C 1
ATOM 1941 O O . ALA B 1 45 ? -9.328 -7.746 -12.133 1 92.88 45 ALA B O 1
ATOM 1942 N N . LEU B 1 46 ? -11.461 -7.172 -12.234 1 92.12 46 LEU B N 1
ATOM 1943 C CA . LEU B 1 46 ? -11.594 -7.145 -10.781 1 92.12 46 LEU B CA 1
ATOM 1944 C C . LEU B 1 46 ? -11.844 -8.539 -10.227 1 92.12 46 LEU B C 1
ATOM 1946 O O . LEU B 1 46 ? -11.742 -8.766 -9.023 1 92.12 46 LEU B O 1
ATOM 1950 N N . SER B 1 47 ? -12.211 -9.461 -11.078 1 88 47 SER B N 1
ATOM 1951 C CA . SER B 1 47 ? -12.523 -10.82 -10.641 1 88 47 SER B CA 1
ATOM 1952 C C . SER B 1 47 ? -11.258 -11.641 -10.438 1 88 47 SER B C 1
ATOM 1954 O O . SER B 1 47 ? -11.297 -12.719 -9.844 1 88 47 SER B O 1
ATOM 1956 N N . PHE B 1 48 ? -10.156 -11.211 -10.961 1 83.56 48 PHE B N 1
ATOM 1957 C CA . PHE B 1 48 ? -8.883 -11.906 -10.773 1 83.56 48 PHE B CA 1
ATOM 1958 C C . PHE B 1 48 ? -8.094 -11.289 -9.625 1 83.56 48 PHE B C 1
ATOM 1960 O O . PHE B 1 48 ? -8.445 -10.211 -9.133 1 83.56 48 PHE B O 1
ATOM 1967 N N . GLU B 1 49 ? -7.078 -11.992 -9.195 1 80.88 49 GLU B N 1
ATOM 1968 C CA . GLU B 1 49 ? -6.281 -11.539 -8.055 1 80.88 49 GLU B CA 1
ATOM 1969 C C . GLU B 1 49 ? -4.844 -11.242 -8.477 1 80.88 49 GLU B C 1
ATOM 1971 O O . GLU B 1 49 ? -4.457 -11.5 -9.617 1 80.88 49 GLU B O 1
ATOM 1976 N N . ALA B 1 50 ? -4.109 -10.602 -7.43 1 82.75 50 ALA B N 1
ATOM 1977 C CA . ALA B 1 50 ? -2.695 -10.297 -7.625 1 82.75 50 ALA B CA 1
ATOM 1978 C C . ALA B 1 50 ? -2.48 -9.461 -8.883 1 82.75 50 ALA B C 1
ATOM 1980 O O . ALA B 1 50 ? -1.63 -9.781 -9.711 1 82.75 50 ALA B O 1
ATOM 1981 N N . ASN B 1 51 ? -3.328 -8.523 -9.148 1 89.88 51 ASN B N 1
ATOM 1982 C CA . ASN B 1 51 ? -3.291 -7.66 -10.32 1 89.88 51 ASN B CA 1
ATOM 1983 C C . ASN B 1 51 ? -3.418 -6.191 -9.938 1 89.88 51 ASN B C 1
ATOM 1985 O O . ASN B 1 51 ? -3.254 -5.832 -8.773 1 89.88 51 ASN B O 1
ATOM 1989 N N . VAL B 1 52 ? -3.67 -5.348 -10.914 1 92.69 52 VAL B N 1
ATOM 1990 C CA . VAL B 1 52 ? -3.654 -3.9 -10.719 1 92.69 52 VAL B CA 1
ATOM 1991 C C . VAL B 1 52 ? -4.754 -3.5 -9.734 1 92.69 52 VAL B C 1
ATOM 1993 O O . VAL B 1 52 ? -4.5 -2.783 -8.766 1 92.69 52 VAL B O 1
ATOM 1996 N N . PRO B 1 53 ? -5.98 -3.977 -9.922 1 94.06 53 PRO B N 1
ATOM 1997 C CA . PRO B 1 53 ? -7.039 -3.598 -8.977 1 94.06 53 PRO B CA 1
ATOM 1998 C C . PRO B 1 53 ? -6.75 -4.062 -7.551 1 94.06 53 PRO B C 1
ATOM 2000 O O . PRO B 1 53 ? -7.035 -3.34 -6.594 1 94.06 53 PRO B O 1
ATOM 2003 N N . THR B 1 54 ? -6.215 -5.262 -7.391 1 92.69 54 THR B N 1
ATOM 2004 C CA . THR B 1 54 ? -5.891 -5.777 -6.066 1 92.69 54 THR B CA 1
ATOM 2005 C C . THR B 1 54 ? -4.82 -4.918 -5.398 1 92.69 54 THR B C 1
ATOM 2007 O O . THR B 1 54 ? -4.898 -4.637 -4.203 1 92.69 54 THR B O 1
ATOM 2010 N N . TRP B 1 55 ? -3.824 -4.578 -6.113 1 94.12 55 TRP B N 1
ATOM 2011 C CA . TRP B 1 55 ? -2.801 -3.676 -5.598 1 94.12 55 TRP B CA 1
ATOM 2012 C C . TRP B 1 55 ? -3.41 -2.342 -5.18 1 94.12 55 TRP B C 1
ATOM 2014 O O . TRP B 1 55 ? -3.082 -1.808 -4.117 1 94.12 55 TRP B O 1
ATOM 2024 N N . TYR B 1 56 ? -4.219 -1.774 -6.062 1 96.88 56 TYR B N 1
ATOM 2025 C CA . TYR B 1 56 ? -4.836 -0.487 -5.766 1 96.88 56 TYR B CA 1
ATOM 2026 C C . TYR B 1 56 ? -5.66 -0.558 -4.488 1 96.88 56 TYR B C 1
ATOM 2028 O O . TYR B 1 56 ? -5.594 0.342 -3.646 1 96.88 56 TYR B O 1
ATOM 2036 N N . ALA B 1 57 ? -6.48 -1.601 -4.363 1 96.69 57 ALA B N 1
ATOM 2037 C CA . ALA B 1 57 ? -7.285 -1.787 -3.16 1 96.69 57 ALA B CA 1
ATOM 2038 C C . ALA B 1 57 ? -6.402 -1.863 -1.918 1 96.69 57 ALA B C 1
ATOM 2040 O O . ALA B 1 57 ? -6.691 -1.225 -0.903 1 96.69 57 ALA B O 1
ATOM 2041 N N . SER B 1 58 ? -5.375 -2.645 -2.008 1 96.31 58 SER B N 1
ATOM 2042 C CA . SER B 1 58 ? -4.43 -2.773 -0.901 1 96.31 58 SER B CA 1
ATOM 2043 C C . SER B 1 58 ? -3.781 -1.435 -0.569 1 96.31 58 SER B C 1
ATOM 2045 O O . SER B 1 58 ? -3.623 -1.089 0.604 1 96.31 58 SER B O 1
ATOM 2047 N N . ALA B 1 59 ? -3.412 -0.688 -1.568 1 97.81 59 ALA B N 1
ATOM 2048 C CA . ALA B 1 59 ? -2.793 0.624 -1.394 1 97.81 59 ALA B CA 1
ATOM 2049 C C . ALA B 1 59 ? -3.734 1.584 -0.673 1 97.81 59 ALA B C 1
ATOM 2051 O O . ALA B 1 59 ? -3.311 2.336 0.208 1 97.81 59 ALA B O 1
ATOM 2052 N N . LEU B 1 60 ? -4.988 1.586 -1.097 1 98.38 60 LEU B N 1
ATOM 2053 C CA . LEU B 1 60 ? -5.973 2.441 -0.444 1 98.38 60 LEU B CA 1
ATOM 2054 C C . LEU B 1 60 ? -6.051 2.139 1.049 1 98.38 60 LEU B C 1
ATOM 2056 O O . LEU B 1 60 ? -6.129 3.057 1.87 1 98.38 60 LEU B O 1
ATOM 2060 N N . LEU B 1 61 ? -6.027 0.88 1.345 1 98.44 61 LEU B N 1
ATOM 2061 C CA . LEU B 1 61 ? -6.117 0.454 2.736 1 98.44 61 LEU B CA 1
ATOM 2062 C C . LEU B 1 61 ? -4.883 0.88 3.52 1 98.44 61 LEU B C 1
ATOM 2064 O O . LEU B 1 61 ? -4.988 1.289 4.68 1 98.44 61 LEU B O 1
ATOM 2068 N N . VAL B 1 62 ? -3.754 0.78 2.934 1 98.44 62 VAL B N 1
ATOM 2069 C CA . VAL B 1 62 ? -2.518 1.239 3.561 1 98.44 62 VAL B CA 1
ATOM 2070 C C . VAL B 1 62 ? -2.602 2.74 3.828 1 98.44 62 VAL B C 1
ATOM 2072 O O . VAL B 1 62 ? -2.219 3.207 4.902 1 98.44 62 VAL B O 1
ATOM 2075 N N . LEU B 1 63 ? -3.031 3.498 2.871 1 98.62 63 LEU B N 1
ATOM 2076 C CA . LEU B 1 63 ? -3.152 4.945 3.02 1 98.62 63 LEU B CA 1
ATOM 2077 C C . LEU B 1 63 ? -4.133 5.297 4.133 1 98.62 63 LEU B C 1
ATOM 2079 O O . LEU B 1 63 ? -3.896 6.23 4.902 1 98.62 63 LEU B O 1
ATOM 2083 N N . ALA B 1 64 ? -5.227 4.535 4.16 1 98.62 64 ALA B N 1
ATOM 2084 C CA .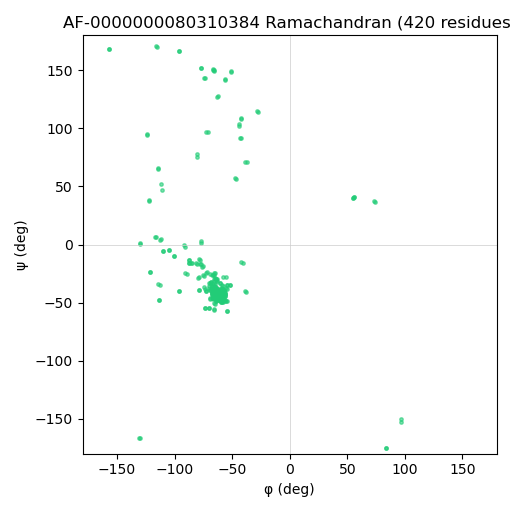 ALA B 1 64 ? -6.18 4.75 5.25 1 98.62 64 ALA B CA 1
ATOM 2085 C C . ALA B 1 64 ? -5.535 4.457 6.605 1 98.62 64 ALA B C 1
ATOM 2087 O O . ALA B 1 64 ? -5.723 5.211 7.562 1 98.62 64 ALA B O 1
ATOM 2088 N N . SER B 1 65 ? -4.832 3.344 6.664 1 98.62 65 SER B N 1
ATOM 2089 C CA . SER B 1 65 ? -4.125 2.992 7.887 1 98.62 65 SER B CA 1
ATOM 2090 C C . SER B 1 65 ? -3.168 4.102 8.312 1 98.62 65 SER B C 1
ATOM 2092 O O . SER B 1 65 ? -3.143 4.496 9.477 1 98.62 65 SER B O 1
ATOM 2094 N N . ALA B 1 66 ? -2.445 4.637 7.414 1 98.19 66 ALA B N 1
ATOM 2095 C CA . ALA B 1 66 ? -1.501 5.711 7.699 1 98.19 66 ALA B CA 1
ATOM 2096 C C . ALA B 1 66 ? -2.227 6.969 8.18 1 98.19 66 ALA B C 1
ATOM 2098 O O . ALA B 1 66 ? -1.771 7.641 9.109 1 98.19 66 ALA B O 1
ATOM 2099 N N . ALA B 1 67 ? -3.297 7.305 7.488 1 98.06 67 ALA B N 1
ATOM 2100 C CA . ALA B 1 67 ? -4.086 8.461 7.902 1 98.06 67 ALA B CA 1
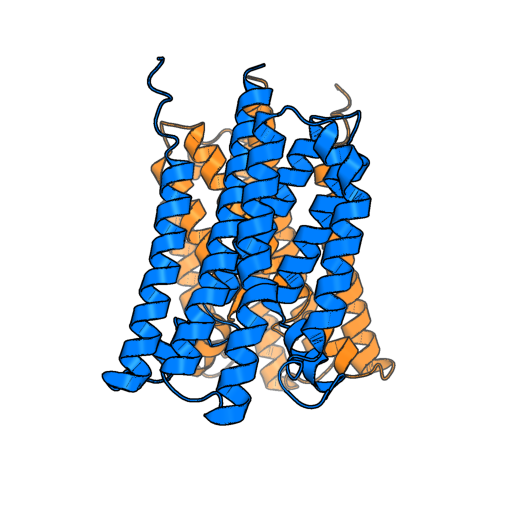ATOM 2101 C C . ALA B 1 67 ? -4.609 8.289 9.328 1 98.06 67 ALA B C 1
ATOM 2103 O O . ALA B 1 67 ? -4.688 9.258 10.086 1 98.06 67 ALA B O 1
ATOM 2104 N N . LEU B 1 68 ? -4.996 7.086 9.664 1 98.19 68 LEU B N 1
ATOM 2105 C CA . LEU B 1 68 ? -5.461 6.793 11.016 1 98.19 68 LEU B CA 1
ATOM 2106 C C . LEU B 1 68 ? -4.344 6.996 12.031 1 98.19 68 LEU B C 1
ATOM 2108 O O . LEU B 1 68 ? -4.582 7.504 13.125 1 98.19 68 LEU B O 1
ATOM 2112 N N . VAL B 1 69 ? -3.146 6.602 11.695 1 97.31 69 VAL B N 1
ATOM 2113 C CA . VAL B 1 69 ? -2.002 6.824 12.57 1 97.31 69 VAL B CA 1
ATOM 2114 C C . VAL B 1 69 ? -1.795 8.32 12.781 1 97.31 69 VAL B C 1
ATOM 2116 O O . VAL B 1 69 ? -1.51 8.766 13.898 1 97.31 69 VAL B O 1
ATOM 2119 N N . LEU B 1 70 ? -1.948 9.102 11.75 1 95.88 70 LEU B N 1
ATOM 2120 C CA . LEU B 1 70 ? -1.808 10.555 11.859 1 95.88 70 LEU B CA 1
ATOM 2121 C C . LEU B 1 70 ? -2.906 11.141 12.742 1 95.88 70 LEU B C 1
ATOM 2123 O O . LEU B 1 70 ? -2.664 12.078 13.5 1 95.88 70 LEU B O 1
ATOM 2127 N N . CYS B 1 71 ? -4.094 10.586 12.555 1 95.62 71 CYS B N 1
ATOM 2128 C CA . CYS B 1 71 ? -5.172 11.023 13.438 1 95.62 71 CYS B CA 1
ATOM 2129 C C . CYS B 1 71 ? -4.836 10.727 14.891 1 95.62 71 CYS B C 1
ATOM 2131 O O . CYS B 1 71 ? -5.133 11.531 15.781 1 95.62 71 CYS B O 1
ATOM 2133 N N . ALA B 1 72 ? -4.262 9.562 15.141 1 95.5 72 ALA B N 1
ATOM 2134 C CA . ALA B 1 72 ? -3.857 9.188 16.5 1 95.5 72 ALA B CA 1
ATOM 2135 C C . ALA B 1 72 ? -2.852 10.188 17.062 1 95.5 72 ALA B C 1
ATOM 2137 O O . ALA B 1 72 ? -2.869 10.484 18.266 1 95.5 72 ALA B O 1
ATOM 2138 N N . GLU B 1 73 ? -2 10.633 16.219 1 92.06 73 GLU B N 1
ATOM 2139 C CA . GLU B 1 73 ? -0.979 11.594 16.625 1 92.06 73 GLU B CA 1
ATOM 2140 C C . GLU B 1 73 ? -1.604 12.906 17.078 1 92.06 73 GLU B C 1
ATOM 2142 O O . GLU B 1 73 ? -1.077 13.578 17.969 1 92.06 73 GLU B O 1
ATOM 2147 N N . ARG B 1 74 ? -2.693 13.234 16.562 1 88.5 74 ARG B N 1
ATOM 2148 C CA . ARG B 1 74 ? -3.314 14.531 16.812 1 88.5 74 ARG B CA 1
ATOM 2149 C C . ARG B 1 74 ? -4.426 14.414 17.859 1 88.5 74 ARG B C 1
ATOM 2151 O O . ARG B 1 74 ? -5.012 15.422 18.266 1 88.5 74 ARG B O 1
ATOM 2158 N N . ALA B 1 75 ? -4.762 13.25 18.188 1 84.62 75 ALA B N 1
ATOM 2159 C CA . ALA B 1 75 ? -5.875 13.023 19.094 1 84.62 75 ALA B CA 1
ATOM 2160 C C . ALA B 1 75 ? -5.438 12.188 20.297 1 84.62 75 ALA B C 1
ATOM 2162 O O . ALA B 1 75 ? -5.605 10.961 20.297 1 84.62 75 ALA B O 1
ATOM 2163 N N . PRO B 1 76 ? -5.066 12.82 21.391 1 80.81 76 PRO B N 1
ATOM 2164 C CA . PRO B 1 76 ? -4.562 12.07 22.547 1 80.81 76 PRO B CA 1
ATOM 2165 C C . PRO B 1 76 ? -5.656 11.273 23.25 1 80.81 76 PRO B C 1
ATOM 2167 O O . PRO B 1 76 ? -5.387 10.195 23.781 1 80.81 76 PRO B O 1
ATOM 2170 N N . ARG B 1 77 ? -6.887 11.703 23.375 1 86.19 77 ARG B N 1
ATOM 2171 C CA . ARG B 1 77 ? -7.945 11.062 24.141 1 86.19 77 ARG B CA 1
ATOM 2172 C C . ARG B 1 77 ? -8.328 9.719 23.531 1 86.19 77 ARG B C 1
ATOM 2174 O O . ARG B 1 77 ? -8.57 8.742 24.25 1 86.19 77 ARG B O 1
ATOM 2181 N N . ASP B 1 78 ? -8.305 9.516 22.266 1 92.31 78 ASP B N 1
ATOM 2182 C CA . ASP B 1 78 ? -8.727 8.281 21.594 1 92.31 78 ASP B CA 1
ATOM 2183 C C . ASP B 1 78 ? -7.59 7.691 20.766 1 92.31 78 ASP B C 1
ATOM 2185 O O . ASP B 1 78 ? -7.832 7.039 19.75 1 92.31 78 ASP B O 1
ATOM 2189 N N . ARG B 1 79 ? -6.512 7.828 21.344 1 94.81 79 ARG B N 1
ATOM 2190 C CA . ARG B 1 79 ? -5.328 7.395 20.609 1 94.81 79 ARG B CA 1
ATOM 2191 C C . ARG B 1 79 ? -5.348 5.887 20.375 1 94.81 79 ARG B C 1
ATOM 2193 O O . ARG B 1 79 ? -5.004 5.414 19.297 1 94.81 79 ARG B O 1
ATOM 2200 N N . GLY B 1 80 ? -5.668 5.105 21.391 1 95.62 80 GLY B N 1
ATOM 2201 C CA . GLY B 1 80 ? -5.727 3.658 21.281 1 95.62 80 GLY B CA 1
ATOM 2202 C C . GLY B 1 80 ? -6.684 3.182 20.203 1 95.62 80 GLY B C 1
ATOM 2203 O O . GLY B 1 80 ? -6.367 2.258 19.453 1 95.62 80 GLY B O 1
ATOM 2204 N N . ALA B 1 81 ? -7.836 3.777 20.172 1 96.5 81 ALA B N 1
ATOM 2205 C CA . ALA B 1 81 ? -8.844 3.404 19.172 1 96.5 81 ALA B CA 1
ATOM 2206 C C . ALA B 1 81 ? -8.359 3.703 17.766 1 96.5 81 ALA B C 1
ATOM 2208 O O . ALA B 1 81 ? -8.531 2.885 16.859 1 96.5 81 ALA B O 1
ATOM 2209 N N . TRP B 1 82 ? -7.746 4.852 17.578 1 97.25 82 TRP B N 1
ATOM 2210 C CA . TRP B 1 82 ? -7.195 5.227 16.281 1 97.25 82 TRP B CA 1
ATOM 2211 C C . TRP B 1 82 ? -6.137 4.227 15.828 1 97.25 82 TRP B C 1
ATOM 2213 O O . TRP B 1 82 ? -6.148 3.773 14.68 1 97.25 82 TRP B O 1
ATOM 2223 N N . LEU B 1 83 ? -5.254 3.887 16.734 1 97 83 LEU B N 1
ATOM 2224 C CA . LEU B 1 83 ? -4.156 2.984 16.406 1 97 83 LEU B CA 1
ATOM 2225 C C . LEU B 1 83 ? -4.668 1.57 16.156 1 97 83 LEU B C 1
ATOM 2227 O O . LEU B 1 83 ? -4.145 0.854 15.305 1 97 83 LEU B O 1
ATOM 2231 N N . ALA B 1 84 ? -5.637 1.16 16.953 1 97.31 84 ALA B N 1
ATOM 2232 C CA . ALA B 1 84 ? -6.246 -0.148 16.734 1 97.31 84 ALA B CA 1
ATOM 2233 C C . ALA B 1 84 ? -6.887 -0.224 15.352 1 97.31 84 ALA B C 1
ATOM 2235 O O . ALA B 1 84 ? -6.723 -1.216 14.641 1 97.31 84 ALA B O 1
ATOM 2236 N N . LEU B 1 85 ? -7.605 0.788 15.016 1 97.25 85 LEU B N 1
ATOM 2237 C CA . LEU B 1 85 ? -8.203 0.852 13.688 1 97.25 85 LEU B CA 1
ATOM 2238 C C . LEU B 1 85 ? -7.125 0.826 12.609 1 97.25 85 LEU B C 1
ATOM 2240 O O . LEU B 1 85 ? -7.281 0.159 11.578 1 97.25 85 LEU B O 1
ATOM 2244 N N . ALA B 1 86 ? -6.074 1.603 12.852 1 98.25 86 ALA B N 1
ATOM 2245 C CA . ALA B 1 86 ? -4.965 1.614 11.898 1 98.25 86 ALA B CA 1
ATOM 2246 C C . ALA B 1 86 ? -4.414 0.208 11.68 1 98.25 86 ALA B C 1
ATOM 2248 O O . ALA B 1 86 ? -4.141 -0.192 10.547 1 98.25 86 ALA B O 1
ATOM 2249 N N . ALA B 1 87 ? -4.266 -0.553 12.742 1 97.62 87 ALA B N 1
ATOM 2250 C CA . ALA B 1 87 ? -3.762 -1.922 12.672 1 97.62 87 ALA B CA 1
ATOM 2251 C C . ALA B 1 87 ? -4.715 -2.818 11.883 1 97.62 87 ALA B C 1
ATOM 2253 O O . ALA B 1 87 ? -4.277 -3.656 11.094 1 97.62 87 ALA B O 1
ATOM 2254 N N . ILE B 1 88 ? -5.949 -2.648 12.117 1 97 88 ILE B N 1
ATOM 2255 C CA . ILE B 1 88 ? -6.969 -3.438 11.438 1 97 88 ILE B CA 1
ATOM 2256 C C . ILE B 1 88 ? -6.914 -3.164 9.938 1 97 88 ILE B C 1
ATOM 2258 O O . ILE B 1 88 ? -6.973 -4.094 9.125 1 97 88 ILE B O 1
ATOM 2262 N N . PHE B 1 89 ? -6.801 -1.902 9.555 1 98 89 PHE B N 1
ATOM 2263 C CA . PHE B 1 89 ? -6.738 -1.543 8.148 1 98 89 PHE B CA 1
ATOM 2264 C C . PHE B 1 89 ? -5.445 -2.045 7.516 1 98 89 PHE B C 1
ATOM 2266 O O . PHE B 1 89 ? -5.426 -2.438 6.348 1 98 89 PHE B O 1
ATOM 2273 N N . ALA B 1 90 ? -4.348 -1.978 8.25 1 97.38 90 ALA B N 1
ATOM 2274 C CA . ALA B 1 90 ? -3.098 -2.549 7.754 1 97.38 90 ALA B CA 1
ATOM 2275 C C . ALA B 1 90 ? -3.24 -4.047 7.504 1 97.38 90 ALA B C 1
ATOM 2277 O O . ALA B 1 90 ? -2.775 -4.559 6.48 1 97.38 90 ALA B O 1
ATOM 2278 N N . PHE B 1 91 ? -3.846 -4.73 8.414 1 95.38 91 PHE B N 1
ATOM 2279 C CA . PHE B 1 91 ? -4.074 -6.164 8.273 1 95.38 91 PHE B CA 1
ATOM 2280 C C . PHE B 1 91 ? -4.973 -6.449 7.074 1 95.38 91 PHE B C 1
ATOM 2282 O O . PHE B 1 91 ? -4.734 -7.395 6.324 1 95.38 91 PHE B O 1
ATOM 2289 N N . ALA B 1 92 ? -6.016 -5.695 6.977 1 94.62 92 ALA B N 1
ATOM 2290 C CA . ALA B 1 92 ? -6.918 -5.848 5.836 1 94.62 92 ALA B CA 1
ATOM 2291 C C . ALA B 1 92 ? -6.168 -5.656 4.52 1 94.62 92 ALA B C 1
ATOM 2293 O O . ALA B 1 92 ? -6.457 -6.336 3.529 1 94.62 92 ALA B O 1
ATOM 2294 N N . SER B 1 93 ? -5.277 -4.68 4.523 1 96.56 93 SER B N 1
ATOM 2295 C CA . SER B 1 93 ? -4.457 -4.441 3.34 1 96.56 93 SER B CA 1
ATOM 2296 C C . SER B 1 93 ? -3.602 -5.66 3.008 1 96.56 93 SER B C 1
ATOM 2298 O O . SER B 1 93 ? -3.508 -6.062 1.846 1 96.56 93 SER B O 1
ATOM 2300 N N . LEU B 1 94 ? -2.973 -6.203 4.004 1 93.38 94 LEU B N 1
ATOM 2301 C CA . LEU B 1 94 ? -2.166 -7.41 3.842 1 93.38 94 LEU B CA 1
ATOM 2302 C C . LEU B 1 94 ? -3.008 -8.555 3.297 1 93.38 94 LEU B C 1
ATOM 2304 O O . LEU B 1 94 ? -2.586 -9.258 2.373 1 93.38 94 LEU B O 1
ATOM 2308 N N . ASP B 1 95 ? -4.145 -8.727 3.885 1 89.56 95 ASP B N 1
ATOM 2309 C CA . ASP B 1 95 ? -5.051 -9.789 3.457 1 89.56 95 ASP B CA 1
ATOM 2310 C C . ASP B 1 95 ? -5.469 -9.602 2 1 89.56 95 ASP B C 1
ATOM 2312 O O . ASP B 1 95 ? -5.555 -10.57 1.243 1 89.56 95 ASP B O 1
ATOM 2316 N N . GLU B 1 96 ? -5.781 -8.383 1.645 1 89.5 96 GLU B N 1
ATOM 2317 C CA . GLU B 1 96 ? -6.148 -8.062 0.268 1 89.5 96 GLU B CA 1
ATOM 2318 C C . GLU B 1 96 ? -5.027 -8.43 -0.701 1 89.5 96 GLU B C 1
ATOM 2320 O O . GLU B 1 96 ? -5.289 -8.914 -1.806 1 89.5 96 GLU B O 1
ATOM 2325 N N . ALA B 1 97 ? -3.838 -8.273 -0.278 1 86.69 97 ALA B N 1
ATOM 2326 C CA . ALA B 1 97 ? -2.676 -8.492 -1.138 1 86.69 97 ALA B CA 1
ATOM 2327 C C . ALA B 1 97 ? -2.365 -9.984 -1.271 1 86.69 97 ALA B C 1
ATOM 2329 O O . ALA B 1 97 ? -1.949 -10.438 -2.338 1 86.69 97 ALA B O 1
ATOM 2330 N N . ILE B 1 98 ? -2.498 -10.719 -0.22 1 79.69 98 ILE B N 1
ATOM 2331 C CA . ILE B 1 98 ? -2.057 -12.109 -0.244 1 79.69 98 ILE B CA 1
ATOM 2332 C C . ILE B 1 98 ? -3.27 -13.031 -0.33 1 79.69 98 ILE B C 1
ATOM 2334 O O . ILE B 1 98 ? -3.131 -14.227 -0.606 1 79.69 98 ILE B O 1
ATOM 2338 N N . GLU B 1 99 ? -4.406 -12.469 -0.263 1 73.06 99 GLU B N 1
ATOM 2339 C CA . GLU B 1 99 ? -5.703 -13.109 -0.478 1 73.06 99 GLU B CA 1
ATOM 2340 C C . GLU B 1 99 ? -5.883 -14.312 0.441 1 73.06 99 GLU B C 1
ATOM 2342 O O . GLU B 1 99 ? -6.309 -15.383 -0.003 1 73.06 99 GLU B O 1
ATOM 2347 N N . ILE B 1 100 ? -5.469 -14.188 1.655 1 60.53 100 ILE B N 1
ATOM 2348 C CA . ILE B 1 100 ? -5.586 -15.258 2.639 1 60.53 100 ILE B CA 1
ATOM 2349 C C . ILE B 1 100 ? -7.059 -15.617 2.836 1 60.53 100 ILE B C 1
ATOM 2351 O O . ILE B 1 100 ? -7.414 -16.797 2.887 1 60.53 100 ILE B O 1
ATOM 2355 N N . HIS B 1 101 ? -7.895 -14.703 2.945 1 56 101 HIS B N 1
ATOM 2356 C CA . HIS B 1 101 ? -9.297 -14.914 3.301 1 56 101 HIS B CA 1
ATOM 2357 C C . HIS B 1 101 ? -10.031 -15.688 2.213 1 56 101 HIS B C 1
ATOM 2359 O O . HIS B 1 101 ? -10.992 -16.406 2.498 1 56 101 HIS B O 1
ATOM 2365 N N . GLU B 1 102 ? -9.594 -15.5 1.097 1 58 102 GLU B N 1
ATOM 2366 C CA . GLU B 1 102 ? -10.266 -16.219 0.022 1 58 102 GLU B CA 1
ATOM 2367 C C . GLU B 1 102 ? -9.992 -17.719 0.114 1 58 102 GLU B C 1
ATOM 2369 O O . GLU B 1 102 ? -10.797 -18.531 -0.348 1 58 102 GLU B O 1
ATOM 2374 N N . HIS B 1 103 ? -8.859 -18 0.728 1 55.62 103 HIS B N 1
ATOM 2375 C CA . HIS B 1 103 ? -8.484 -19.406 0.799 1 55.62 103 HIS B CA 1
ATOM 2376 C C . HIS B 1 103 ? -9.094 -20.078 2.023 1 55.62 103 HIS B C 1
ATOM 2378 O O . HIS B 1 103 ? -9.18 -21.312 2.086 1 55.62 103 HIS B O 1
ATOM 2384 N N . LEU B 1 104 ? -9.523 -19.344 2.893 1 50.84 104 LEU B N 1
ATOM 2385 C CA . LEU B 1 104 ? -10.148 -19.891 4.09 1 50.84 104 LEU B CA 1
ATOM 2386 C C . LEU B 1 104 ? -11.516 -20.469 3.768 1 50.84 104 LEU B C 1
ATOM 2388 O O . LEU B 1 104 ? -12.039 -21.297 4.52 1 50.84 104 LEU B O 1
ATOM 2392 N N . GLY B 1 105 ? -12.117 -20 2.711 1 51.69 105 GLY B N 1
ATOM 2393 C CA . GLY B 1 105 ? -13.406 -20.531 2.299 1 51.69 105 GLY B CA 1
ATOM 2394 C C . GLY B 1 105 ? -13.406 -22.047 2.168 1 51.69 105 GLY B C 1
ATOM 2395 O O . GLY B 1 105 ? -14.414 -22.688 2.434 1 51.69 105 GLY B O 1
ATOM 2396 N N . GLY B 1 106 ? -12.25 -22.516 1.731 1 50.06 106 GLY B N 1
ATOM 2397 C CA . GLY B 1 106 ? -12.203 -23.953 1.576 1 50.06 106 GLY B CA 1
ATOM 2398 C C . GLY B 1 106 ? -12.328 -24.703 2.891 1 50.06 106 GLY B C 1
ATOM 2399 O O . GLY B 1 106 ? -12.633 -25.906 2.906 1 50.06 106 GLY B O 1
ATOM 2400 N N . LEU B 1 107 ? -11.969 -24.016 3.902 1 47.09 107 LEU B N 1
ATOM 2401 C CA . LEU B 1 107 ? -11.977 -24.703 5.184 1 47.09 107 LEU B CA 1
ATOM 2402 C C . LEU B 1 107 ? -13.398 -24.891 5.703 1 47.09 107 LEU B C 1
ATOM 2404 O O . LEU B 1 107 ? -13.672 -25.781 6.5 1 47.09 107 LEU B O 1
ATOM 2408 N N . PHE B 1 108 ? -14.25 -23.984 5.266 1 50.91 108 PHE B N 1
ATOM 2409 C CA . PHE B 1 108 ? -15.602 -24.062 5.809 1 50.91 108 PHE B CA 1
ATOM 2410 C C . PHE B 1 108 ? -16.594 -24.484 4.734 1 50.91 108 PHE B C 1
ATOM 2412 O O . PHE B 1 108 ? -17.125 -23.656 3.994 1 50.91 108 PHE B O 1
ATOM 2419 N N . GLU B 1 109 ? -16.391 -25.516 4.039 1 50.03 109 GLU B N 1
ATOM 2420 C CA . GLU B 1 109 ? -17.266 -26.094 3.006 1 50.03 109 GLU B CA 1
ATOM 2421 C C . GLU B 1 109 ? -18.703 -26.188 3.488 1 50.03 109 GLU B C 1
ATOM 2423 O O . GLU B 1 109 ? -19.062 -27.141 4.195 1 50.03 109 GLU B O 1
ATOM 2428 N N . GLY B 1 110 ? -19.203 -25.062 3.865 1 48.81 110 GLY B N 1
ATOM 2429 C CA . GLY B 1 110 ? -20.609 -25.25 4.168 1 48.81 110 GLY B CA 1
ATOM 2430 C C . GLY B 1 110 ? -21.469 -25.406 2.928 1 48.81 110 GLY B C 1
ATOM 2431 O O . GLY B 1 110 ? -21.031 -25.062 1.822 1 48.81 110 GLY B O 1
ATOM 2432 N N . ARG B 1 111 ? -22.453 -26.219 2.939 1 51.22 111 ARG B N 1
ATOM 2433 C CA . ARG B 1 111 ? -23.484 -26.5 1.946 1 51.22 111 ARG B CA 1
ATOM 2434 C C . ARG B 1 111 ? -24.359 -25.281 1.692 1 51.22 111 ARG B C 1
ATOM 2436 O O . ARG B 1 111 ? -24.672 -24.531 2.621 1 51.22 111 ARG B O 1
ATOM 2443 N N . GLY B 1 112 ? -24.531 -24.844 0.337 1 52.72 112 GLY B N 1
ATOM 2444 C CA . GLY B 1 112 ? -25.516 -23.891 -0.155 1 52.72 112 GLY B CA 1
ATOM 2445 C C . GLY B 1 112 ? -24.953 -22.484 -0.283 1 52.72 112 GLY B C 1
ATOM 2446 O O . GLY B 1 112 ? -23.781 -22.297 -0.617 1 52.72 112 GLY B O 1
ATOM 2447 N N . VAL B 1 113 ? -25.922 -21.406 -0.092 1 52.84 113 VAL B N 1
ATOM 2448 C CA . VAL B 1 113 ? -25.703 -19.969 -0.254 1 52.84 113 VAL B CA 1
ATOM 2449 C C . VAL B 1 113 ? -24.578 -19.5 0.657 1 52.84 113 VAL B C 1
ATOM 2451 O O . VAL B 1 113 ? -23.953 -18.469 0.413 1 52.84 113 VAL B O 1
ATOM 2454 N N . LEU B 1 114 ? -24.406 -20.172 1.727 1 52.62 114 LEU B N 1
ATOM 2455 C CA . LEU B 1 114 ? -23.266 -19.906 2.602 1 52.62 114 LEU B CA 1
ATOM 2456 C C . LEU B 1 114 ? -21.984 -20.516 2.025 1 52.62 114 LEU B C 1
ATOM 2458 O O . LEU B 1 114 ? -21.016 -20.734 2.754 1 52.62 114 LEU B O 1
ATOM 2462 N N . TYR B 1 115 ? -22.141 -21.031 0.949 1 50.47 115 TYR B N 1
ATOM 2463 C CA . TYR B 1 115 ? -20.984 -21.609 0.29 1 50.47 115 TYR B CA 1
ATOM 2464 C C . TYR B 1 115 ? -19.75 -20.75 0.495 1 50.47 115 TYR B C 1
ATOM 2466 O O . TYR B 1 115 ? -18.641 -21.266 0.62 1 50.47 115 TYR B O 1
ATOM 2474 N N . PHE B 1 116 ? -19.984 -19.406 0.423 1 56.22 116 PHE B N 1
ATOM 2475 C CA . PHE B 1 116 ? -18.75 -18.719 0.773 1 56.22 116 PHE B CA 1
ATOM 2476 C C . PHE B 1 116 ? -18.578 -18.656 2.285 1 56.22 116 PHE B C 1
ATOM 2478 O O . PHE B 1 116 ? -19.188 -17.797 2.949 1 56.22 116 PHE B O 1
ATOM 2485 N N . SER B 1 117 ? -18.125 -19.859 2.912 1 60.91 117 SER B N 1
ATOM 2486 C CA . SER B 1 117 ? -17.969 -20.281 4.301 1 60.91 117 SER B CA 1
ATOM 2487 C C . SER B 1 117 ? -17.375 -19.156 5.152 1 60.91 117 SER B C 1
ATOM 2489 O O . SER B 1 117 ? -17.688 -19.047 6.34 1 60.91 117 SER B O 1
ATOM 2491 N N . TRP B 1 118 ? -16.812 -18.141 4.406 1 73.12 118 TRP B N 1
ATOM 2492 C CA . TRP B 1 118 ? -16.172 -17.125 5.246 1 73.12 118 TRP B CA 1
ATOM 2493 C C . TRP B 1 118 ? -17.156 -16.016 5.586 1 73.12 118 TRP B C 1
ATOM 2495 O O . TRP B 1 118 ? -16.859 -15.156 6.43 1 73.12 118 TRP B O 1
ATOM 2505 N N . VAL B 1 119 ? -18.422 -16.031 5.086 1 77.19 119 VAL B N 1
ATOM 2506 C CA . VAL B 1 119 ? -19.391 -14.953 5.285 1 77.19 119 VAL B CA 1
ATOM 2507 C C . VAL B 1 119 ? -19.781 -14.875 6.762 1 77.19 119 VAL B C 1
ATOM 2509 O O . VAL B 1 119 ? -19.875 -13.781 7.324 1 77.19 119 VAL B O 1
ATOM 2512 N N . ILE B 1 120 ? -19.922 -16 7.336 1 78.56 120 ILE B N 1
ATOM 2513 C CA . ILE B 1 120 ? -20.328 -16.031 8.734 1 78.56 120 ILE B CA 1
ATOM 2514 C C . ILE B 1 120 ? -19.203 -15.523 9.625 1 78.56 120 ILE B C 1
ATOM 2516 O O . ILE B 1 120 ? -19.391 -14.586 10.406 1 78.56 120 ILE B O 1
ATOM 2520 N N . PRO B 1 121 ? -18.047 -16.094 9.523 1 82.56 121 PRO B N 1
ATOM 2521 C CA . PRO B 1 121 ? -16.922 -15.523 10.289 1 82.56 121 PRO B CA 1
ATOM 2522 C C . PRO B 1 121 ? -16.719 -14.039 10.008 1 82.56 121 PRO B C 1
ATOM 2524 O O . PRO B 1 121 ? -16.406 -13.273 10.922 1 82.56 121 PRO B O 1
ATOM 2527 N N . GLY B 1 122 ? -16.906 -13.688 8.766 1 85.06 122 GLY B N 1
ATOM 2528 C CA . GLY B 1 122 ? -16.781 -12.281 8.422 1 85.06 122 GLY B CA 1
ATOM 2529 C C . GLY B 1 122 ? -17.812 -11.406 9.086 1 85.06 122 GLY B C 1
ATOM 2530 O O . GLY B 1 122 ? -17.5 -10.32 9.578 1 85.06 122 GLY B O 1
ATOM 2531 N N . ALA B 1 123 ? -19.016 -11.891 9.062 1 88.31 123 ALA B N 1
ATOM 2532 C CA . ALA B 1 123 ? -20.094 -11.156 9.719 1 88.31 123 ALA B CA 1
ATOM 2533 C C . ALA B 1 123 ? -19.828 -11.008 11.211 1 88.31 123 ALA B C 1
ATOM 2535 O O . ALA B 1 123 ? -20.078 -9.945 11.789 1 88.31 123 ALA B O 1
ATOM 2536 N N . LEU B 1 124 ? -19.344 -12.031 11.766 1 89.75 124 LEU B N 1
ATOM 2537 C CA . LEU B 1 124 ? -19.016 -11.992 13.18 1 89.75 124 LEU B CA 1
ATOM 2538 C C . LEU B 1 124 ? -17.922 -10.953 13.461 1 89.75 124 LEU B C 1
ATOM 2540 O O . LEU B 1 124 ? -18.031 -10.188 14.414 1 89.75 124 LEU B O 1
ATOM 2544 N N . VAL B 1 125 ? -16.969 -10.93 12.625 1 90.25 125 VAL B N 1
ATOM 2545 C CA . VAL B 1 125 ? -15.875 -9.969 12.773 1 90.25 125 VAL B CA 1
ATOM 2546 C C . VAL B 1 125 ? -16.422 -8.547 12.656 1 90.25 125 VAL B C 1
ATOM 2548 O O . VAL B 1 125 ? -16.062 -7.676 13.453 1 90.25 125 VAL B O 1
ATOM 2551 N N . VAL B 1 126 ? -17.297 -8.328 11.711 1 91.75 126 VAL B N 1
ATOM 2552 C CA . VAL B 1 126 ? -17.859 -7.004 11.484 1 91.75 126 VAL B CA 1
ATOM 2553 C C . VAL B 1 126 ? -18.656 -6.57 12.711 1 91.75 126 VAL B C 1
ATOM 2555 O O . VAL B 1 126 ? -18.547 -5.43 13.164 1 91.75 126 VAL B O 1
ATOM 2558 N N . VAL B 1 127 ? -19.438 -7.496 13.219 1 92.81 127 VAL B N 1
ATOM 2559 C CA . VAL B 1 127 ? -20.234 -7.195 14.398 1 92.81 127 VAL B CA 1
ATOM 2560 C C . VAL B 1 127 ? -19.328 -6.887 15.586 1 92.81 127 VAL B C 1
ATOM 2562 O O . VAL B 1 127 ? -19.562 -5.918 16.312 1 92.81 127 VAL B O 1
ATOM 2565 N N . LEU B 1 128 ? -18.344 -7.641 15.766 1 94.25 128 LEU B N 1
ATOM 2566 C CA . LEU B 1 128 ? -17.406 -7.445 16.859 1 94.25 128 LEU B CA 1
ATOM 2567 C C . LEU B 1 128 ? -16.688 -6.102 16.734 1 94.25 128 LEU B C 1
ATOM 2569 O O . LEU B 1 128 ? -16.5 -5.398 17.734 1 94.25 128 LEU B O 1
ATOM 2573 N N . LEU B 1 129 ? -16.328 -5.75 15.562 1 94.06 129 LEU B N 1
ATOM 2574 C CA . LEU B 1 129 ? -15.672 -4.465 15.336 1 94.06 129 LEU B CA 1
ATOM 2575 C C . LEU B 1 129 ? -16.625 -3.311 15.609 1 94.06 129 LEU B C 1
ATOM 2577 O O . LEU B 1 129 ? -16.234 -2.297 16.188 1 94.06 129 LEU B O 1
ATOM 2581 N N . ALA B 1 130 ? -17.875 -3.492 15.188 1 93.31 130 ALA B N 1
ATOM 2582 C CA . ALA B 1 130 ? -18.875 -2.465 15.438 1 93.31 130 ALA B CA 1
ATOM 2583 C C . ALA B 1 130 ? -19.078 -2.246 16.938 1 93.31 130 ALA B C 1
ATOM 2585 O O . ALA B 1 130 ? -19.188 -1.105 17.391 1 93.31 130 ALA B O 1
ATOM 2586 N N . LEU B 1 131 ? -19.062 -3.316 17.656 1 94.44 131 LEU B N 1
ATOM 2587 C CA . LEU B 1 131 ? -19.25 -3.234 19.094 1 94.44 131 LEU B CA 1
ATOM 2588 C C . LEU B 1 131 ? -18 -2.65 19.766 1 94.44 131 LEU B C 1
ATOM 2590 O O . LEU B 1 131 ? -18.125 -1.829 20.688 1 94.44 131 LEU B O 1
ATOM 2594 N N . ALA B 1 132 ? -16.891 -3.037 19.312 1 94.38 132 ALA B N 1
ATOM 2595 C CA . ALA B 1 132 ? -15.633 -2.613 19.906 1 94.38 132 ALA B CA 1
ATOM 2596 C C . ALA B 1 132 ? -15.383 -1.126 19.672 1 94.38 132 ALA B C 1
ATOM 2598 O O . ALA B 1 132 ? -14.812 -0.442 20.531 1 94.38 132 ALA B O 1
ATOM 2599 N N . PHE B 1 133 ? -15.859 -0.62 18.547 1 95.75 133 PHE B N 1
ATOM 2600 C CA . PHE B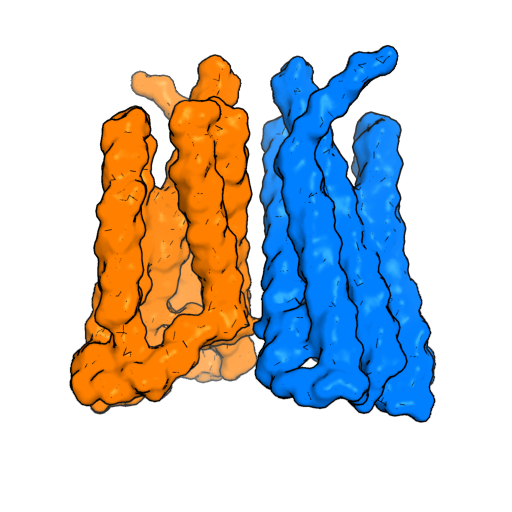 1 133 ? -15.516 0.754 18.188 1 95.75 133 PHE B CA 1
ATOM 2601 C C . PHE B 1 133 ? -16.75 1.649 18.25 1 95.75 133 PHE B C 1
ATOM 2603 O O . PHE B 1 133 ? -16.688 2.83 17.906 1 95.75 133 PHE B O 1
ATOM 2610 N N . GLY B 1 134 ? -17.891 1.107 18.688 1 94.94 134 GLY B N 1
ATOM 2611 C CA . GLY B 1 134 ? -19.125 1.873 18.75 1 94.94 134 GLY B CA 1
ATOM 2612 C C . GLY B 1 134 ? -19.016 3.098 19.641 1 94.94 134 GLY B C 1
ATOM 2613 O O . GLY B 1 134 ? -19.422 4.195 19.25 1 94.94 134 GLY B O 1
ATOM 2614 N N . ARG B 1 135 ? -18.5 2.932 20.828 1 93.94 135 ARG B N 1
ATOM 2615 C CA . ARG B 1 135 ? -18.359 4.039 21.766 1 93.94 135 ARG B CA 1
ATOM 2616 C C . ARG B 1 135 ? -17.406 5.09 21.234 1 93.94 135 ARG B C 1
ATOM 2618 O O . ARG B 1 135 ? -17.625 6.289 21.406 1 93.94 135 ARG B O 1
ATOM 2625 N N . PHE B 1 136 ? -16.375 4.609 20.641 1 96 136 PHE B N 1
ATOM 2626 C CA . PHE B 1 136 ? -15.406 5.508 20.016 1 96 136 PHE B CA 1
ATOM 2627 C C . PHE B 1 136 ? -16.078 6.344 18.922 1 96 136 PHE B C 1
ATOM 2629 O O . PHE B 1 136 ? -15.906 7.566 18.875 1 96 136 PHE B O 1
ATOM 2636 N N . LEU B 1 137 ? -16.859 5.707 18.047 1 94.81 137 LEU B N 1
ATOM 2637 C CA . LEU B 1 137 ? -17.547 6.387 16.953 1 94.81 137 LEU B CA 1
ATOM 2638 C C . LEU B 1 137 ? -18.516 7.438 17.484 1 94.81 137 LEU B C 1
ATOM 2640 O O . LEU B 1 137 ? -18.656 8.516 16.906 1 94.81 137 LEU B O 1
ATOM 2644 N N . LEU B 1 138 ? -19.109 7.176 18.625 1 94.5 138 LEU B N 1
ATOM 2645 C CA . LEU B 1 138 ? -20.109 8.078 19.188 1 94.5 138 LEU B CA 1
ATOM 2646 C C . LEU B 1 138 ? -19.453 9.312 19.797 1 94.5 138 LEU B C 1
ATOM 2648 O O . LEU B 1 138 ? -20.109 10.328 20.016 1 94.5 138 LEU B O 1
ATOM 2652 N N . ARG B 1 139 ? -18.188 9.25 20.078 1 94.25 139 ARG B N 1
ATOM 2653 C CA . ARG B 1 139 ? -17.484 10.375 20.672 1 94.25 139 ARG B CA 1
ATOM 2654 C C . ARG B 1 139 ? -16.953 11.32 19.594 1 94.25 139 ARG B C 1
ATOM 2656 O O . ARG B 1 139 ? -16.547 12.438 19.891 1 94.25 139 ARG B O 1
ATOM 2663 N N . LEU B 1 140 ? -16.953 10.906 18.438 1 94.31 140 LEU B N 1
ATOM 2664 C CA . LEU B 1 140 ? -16.469 11.742 17.344 1 94.31 140 LEU B CA 1
ATOM 2665 C C . LEU B 1 140 ? -17.516 12.797 16.969 1 94.31 140 LEU B C 1
ATOM 2667 O O . LEU B 1 140 ? -18.703 12.602 17.203 1 94.31 140 LEU B O 1
ATOM 2671 N N . PRO B 1 141 ? -16.969 13.945 16.438 1 94.62 141 PRO B N 1
ATOM 2672 C CA . PRO B 1 141 ? -17.938 14.891 15.875 1 94.62 141 PRO B CA 1
ATOM 2673 C C . PRO B 1 141 ? -18.891 14.227 14.891 1 94.62 141 PRO B C 1
ATOM 2675 O O . PRO B 1 141 ? -18.5 13.32 14.156 1 94.62 141 PRO B O 1
ATOM 2678 N N . VAL B 1 142 ? -20.141 14.719 14.797 1 96.38 142 VAL B N 1
ATOM 2679 C CA . VAL B 1 142 ? -21.234 14.125 14.023 1 96.38 142 VAL B CA 1
ATOM 2680 C C . VAL B 1 142 ? -20.812 13.984 12.562 1 96.38 142 VAL B C 1
ATOM 2682 O O . VAL B 1 142 ? -21.125 12.977 11.914 1 96.38 142 VAL B O 1
ATOM 2685 N N . ILE B 1 143 ? -20.172 14.93 12.023 1 96.19 143 ILE B N 1
ATOM 2686 C CA . ILE B 1 143 ? -19.781 14.914 10.617 1 96.19 143 ILE B CA 1
ATOM 2687 C C . ILE B 1 143 ? -18.812 13.766 10.352 1 96.19 143 ILE B C 1
ATOM 2689 O O . ILE B 1 143 ? -18.938 13.055 9.352 1 96.19 143 ILE B O 1
ATOM 2693 N N . ASP B 1 144 ? -17.844 13.523 11.219 1 96.31 144 ASP B N 1
ATOM 2694 C CA . ASP B 1 144 ? -16.891 12.43 11.07 1 96.31 144 ASP B CA 1
ATOM 2695 C C . ASP B 1 144 ? -17.578 11.078 11.234 1 96.31 144 ASP B C 1
ATOM 2697 O O . ASP B 1 144 ? -17.344 10.156 10.453 1 96.31 144 ASP B O 1
ATOM 2701 N N . ARG B 1 145 ? -18.422 11.016 12.211 1 96.94 145 ARG B N 1
ATOM 2702 C CA . ARG B 1 145 ? -19.156 9.781 12.492 1 96.94 145 ARG B CA 1
ATOM 2703 C C . ARG B 1 145 ? -20 9.359 11.281 1 96.94 145 ARG B C 1
ATOM 2705 O O . ARG B 1 145 ? -19.969 8.195 10.883 1 96.94 145 ARG B O 1
ATOM 2712 N N . ARG B 1 146 ? -20.734 10.227 10.727 1 97.31 146 ARG B N 1
ATOM 2713 C CA . ARG B 1 146 ? -21.594 9.93 9.586 1 97.31 146 ARG B CA 1
ATOM 2714 C C . ARG B 1 146 ? -20.781 9.469 8.391 1 97.31 146 ARG B C 1
ATOM 2716 O O . ARG B 1 146 ? -21.156 8.539 7.684 1 97.31 146 ARG B O 1
ATOM 2723 N N . ARG B 1 147 ? -19.656 10.133 8.156 1 97.56 147 ARG B N 1
ATOM 2724 C CA . ARG B 1 147 ? -18.797 9.773 7.035 1 97.56 147 ARG B CA 1
ATOM 2725 C C . ARG B 1 147 ? -18.172 8.398 7.242 1 97.56 147 ARG B C 1
ATOM 2727 O O . ARG B 1 147 ? -18.094 7.602 6.305 1 97.56 147 ARG B O 1
ATOM 2734 N N . PHE B 1 14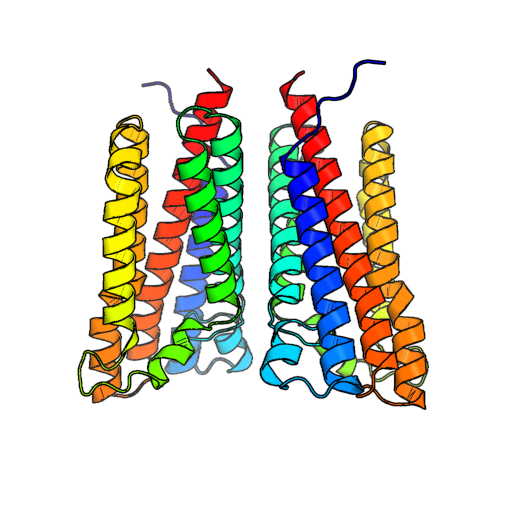8 ? -17.734 8.141 8.477 1 98 148 PHE B N 1
ATOM 2735 C CA . PHE B 1 148 ? -17.141 6.844 8.789 1 98 148 PHE B CA 1
ATOM 2736 C C . PHE B 1 148 ? -18.172 5.73 8.633 1 98 148 PHE B C 1
ATOM 2738 O O . PHE B 1 148 ? -17.875 4.684 8.055 1 98 148 PHE B O 1
ATOM 2745 N N . VAL B 1 149 ? -19.359 5.957 9.125 1 97.31 149 VAL B N 1
ATOM 2746 C CA . VAL B 1 149 ? -20.422 4.961 9.047 1 97.31 149 VAL B CA 1
ATOM 2747 C C . VAL B 1 149 ? -20.797 4.73 7.59 1 97.31 149 VAL B C 1
ATOM 2749 O O . VAL B 1 149 ? -20.984 3.586 7.164 1 97.31 149 VAL B O 1
ATOM 2752 N N . LEU B 1 150 ? -20.953 5.785 6.852 1 97.62 150 LEU B N 1
ATOM 2753 C CA . LEU B 1 150 ? -21.25 5.656 5.43 1 97.62 150 LEU B CA 1
ATOM 2754 C C . LEU B 1 150 ? -20.219 4.797 4.727 1 97.62 150 LEU B C 1
ATOM 2756 O O . LEU B 1 150 ? -20.562 3.898 3.957 1 97.62 150 LEU B O 1
ATOM 2760 N N . ALA B 1 151 ? -18.953 5.113 4.977 1 98.44 151 ALA B N 1
ATOM 2761 C CA . ALA B 1 151 ? -17.859 4.34 4.383 1 98.44 151 ALA B CA 1
ATOM 2762 C C . ALA B 1 151 ? -17.969 2.867 4.77 1 98.44 151 ALA B C 1
ATOM 2764 O O . ALA B 1 151 ? -17.797 1.984 3.924 1 98.44 151 ALA B O 1
ATOM 2765 N N . ALA B 1 152 ? -18.234 2.611 6.035 1 97.19 152 ALA B N 1
ATOM 2766 C CA . ALA B 1 152 ? -18.328 1.245 6.547 1 97.19 152 ALA B CA 1
ATOM 2767 C C . ALA B 1 152 ? -19.484 0.5 5.887 1 97.19 152 ALA B C 1
ATOM 2769 O O . ALA B 1 152 ? -19.344 -0.664 5.504 1 97.19 152 ALA B O 1
ATOM 2770 N N . VAL B 1 153 ? -20.594 1.141 5.77 1 96.75 153 VAL B N 1
ATOM 2771 C CA . VAL B 1 153 ? -21.766 0.524 5.176 1 96.75 153 VAL B CA 1
ATOM 2772 C C . VAL B 1 153 ? -21.484 0.172 3.715 1 96.75 153 VAL B C 1
ATOM 2774 O O . VAL B 1 153 ? -21.812 -0.933 3.266 1 96.75 153 VAL B O 1
ATOM 2777 N N . ILE B 1 154 ? -20.922 1.106 2.982 1 97.75 154 ILE B N 1
ATOM 2778 C CA . ILE B 1 154 ? -20.578 0.863 1.584 1 97.75 154 ILE B CA 1
ATOM 2779 C C . ILE B 1 154 ? -19.625 -0.316 1.481 1 97.75 154 ILE B C 1
ATOM 2781 O O . ILE B 1 154 ? -19.844 -1.241 0.697 1 97.75 154 ILE B O 1
ATOM 2785 N N . PHE B 1 155 ? -18.641 -0.353 2.271 1 97.56 155 PHE B N 1
ATOM 2786 C CA . PHE B 1 155 ? -17.609 -1.392 2.238 1 97.56 155 PHE B CA 1
ATOM 2787 C C . PHE B 1 155 ? -18.203 -2.748 2.602 1 97.56 155 PHE B C 1
ATOM 2789 O O . PHE B 1 155 ? -18 -3.734 1.894 1 97.56 155 PHE B O 1
ATOM 2796 N N . VAL B 1 156 ? -18.906 -2.834 3.672 1 95.06 156 VAL B N 1
ATOM 2797 C CA . VAL B 1 156 ? -19.453 -4.086 4.188 1 95.06 156 VAL B CA 1
ATOM 2798 C C . VAL B 1 156 ? -20.5 -4.629 3.217 1 95.06 156 VAL B C 1
ATOM 2800 O O . VAL B 1 156 ? -20.609 -5.844 3.039 1 95.06 156 VAL B O 1
ATOM 2803 N N . SER B 1 157 ? -21.25 -3.732 2.6 1 94.69 157 SER B N 1
ATOM 2804 C CA . SER B 1 157 ? -22.203 -4.168 1.582 1 94.69 157 SER B CA 1
ATOM 2805 C C . SER B 1 157 ? -21.516 -4.922 0.456 1 94.69 157 SER B C 1
ATOM 2807 O O . SER B 1 157 ? -22.062 -5.867 -0.104 1 94.69 157 SER B O 1
ATOM 2809 N N . GLY B 1 158 ? -20.359 -4.461 0.103 1 93.12 158 GLY B N 1
ATOM 2810 C CA . GLY B 1 158 ? -19.562 -5.18 -0.879 1 93.12 158 GLY B CA 1
ATOM 2811 C C . GLY B 1 158 ? -18.938 -6.449 -0.329 1 93.12 158 GLY B C 1
ATOM 2812 O O . GLY B 1 158 ? -19.234 -7.547 -0.808 1 93.12 158 GLY B O 1
ATOM 2813 N N . ALA B 1 159 ? -18.219 -6.355 0.742 1 90.06 159 ALA B N 1
ATOM 2814 C CA . ALA B 1 159 ? -17.391 -7.426 1.301 1 90.06 159 ALA B CA 1
ATOM 2815 C C . ALA B 1 159 ? -18.25 -8.586 1.78 1 90.06 159 ALA B C 1
ATOM 2817 O O . ALA B 1 159 ? -17.859 -9.75 1.672 1 90.06 159 ALA B O 1
ATOM 2818 N N . LEU B 1 160 ? -19.359 -8.312 2.322 1 88.5 160 LEU B N 1
ATOM 2819 C CA . LEU B 1 160 ? -20.219 -9.359 2.879 1 88.5 160 LEU B CA 1
ATOM 2820 C C . LEU B 1 160 ? -21.516 -9.477 2.09 1 88.5 160 LEU B C 1
ATOM 2822 O O . LEU B 1 160 ? -21.953 -10.586 1.761 1 88.5 160 LEU B O 1
ATOM 2826 N N . GLY B 1 161 ? -22.172 -8.391 1.805 1 89 161 GLY B N 1
ATOM 2827 C CA . GLY B 1 161 ? -23.453 -8.398 1.12 1 89 161 GLY B CA 1
ATOM 2828 C C . GLY B 1 161 ? -23.406 -9.078 -0.235 1 89 161 GLY B C 1
ATOM 2829 O O . GLY B 1 161 ? -24.297 -9.852 -0.577 1 89 161 GLY B O 1
ATOM 2830 N N . MET B 1 162 ? -22.438 -8.812 -1.002 1 90.94 162 MET B N 1
ATOM 2831 C CA . MET B 1 162 ? -22.359 -9.312 -2.371 1 90.94 162 MET B CA 1
ATOM 2832 C C . MET B 1 162 ? -21.922 -10.773 -2.393 1 90.94 162 MET B C 1
ATOM 2834 O O . MET B 1 162 ? -21.984 -11.438 -3.432 1 90.94 162 MET B O 1
ATOM 2838 N N . GLU B 1 163 ? -21.438 -11.219 -1.265 1 86.38 163 GLU B N 1
ATOM 2839 C CA . GLU B 1 163 ? -21.062 -12.633 -1.196 1 86.38 163 GLU B CA 1
ATOM 2840 C C . GLU B 1 163 ? -22.281 -13.531 -1.392 1 86.38 163 GLU B C 1
ATOM 2842 O O . GLU B 1 163 ? -22.172 -14.641 -1.913 1 86.38 163 GLU B O 1
ATOM 2847 N N . LEU B 1 164 ? -23.453 -13.086 -0.968 1 84.5 164 LEU B N 1
ATOM 2848 C CA . LEU B 1 164 ? -24.672 -13.875 -1.068 1 84.5 164 LEU B CA 1
ATOM 2849 C C . LEU B 1 164 ? -25.062 -14.102 -2.527 1 84.5 164 LEU B C 1
ATOM 2851 O O . LEU B 1 164 ? -25.172 -15.242 -2.975 1 84.5 164 LEU B O 1
ATOM 2855 N N . PRO B 1 165 ? -25.219 -13.031 -3.279 1 87.88 165 PRO B N 1
ATOM 2856 C CA . PRO B 1 165 ? -25.531 -13.258 -4.691 1 87.88 165 PRO B CA 1
ATOM 2857 C C . PRO B 1 165 ? -24.406 -13.961 -5.438 1 87.88 165 PRO B C 1
ATOM 2859 O O . PRO B 1 165 ? -24.656 -14.734 -6.371 1 87.88 165 PRO B O 1
ATOM 2862 N N . LEU B 1 166 ? -23.203 -13.672 -5.145 1 87.62 166 LEU B N 1
ATOM 2863 C CA . LEU B 1 166 ? -22.062 -14.344 -5.777 1 87.62 166 LEU B CA 1
ATOM 2864 C C . LEU B 1 166 ? -22.109 -15.844 -5.508 1 87.62 166 LEU B C 1
ATOM 2866 O O . LEU B 1 166 ? -21.906 -16.641 -6.422 1 87.62 166 LEU B O 1
ATOM 2870 N N . GLY B 1 167 ? -22.281 -16.172 -4.258 1 84.12 167 GLY B N 1
ATOM 2871 C CA . GLY B 1 167 ? -22.406 -17.578 -3.9 1 84.12 167 GLY B CA 1
ATOM 2872 C C . GLY B 1 167 ? -23.562 -18.281 -4.582 1 84.12 167 GLY B C 1
ATOM 2873 O O . GLY B 1 167 ? -23.422 -19.391 -5.078 1 84.12 167 GLY B O 1
ATOM 2874 N N . TRP B 1 168 ? -24.672 -17.641 -4.582 1 85.38 168 TRP B N 1
ATOM 2875 C CA . TRP B 1 168 ? -25.875 -18.172 -5.23 1 85.38 168 TRP B CA 1
ATOM 2876 C C . TRP B 1 168 ? -25.609 -18.422 -6.711 1 85.38 168 TRP B C 1
ATOM 2878 O O . TRP B 1 168 ? -25.953 -19.5 -7.223 1 85.38 168 TRP B O 1
ATOM 2888 N N . TRP B 1 169 ? -25.047 -17.516 -7.391 1 89 169 TRP B N 1
ATOM 2889 C CA . TRP B 1 169 ? -24.781 -17.641 -8.82 1 89 169 TRP B CA 1
ATOM 2890 C C . TRP B 1 169 ? -23.734 -18.719 -9.102 1 89 169 TRP B C 1
ATOM 2892 O O . TRP B 1 169 ? -23.891 -19.5 -10.039 1 89 169 TRP B O 1
ATOM 2902 N N . THR B 1 170 ? -22.75 -18.75 -8.32 1 86.94 170 THR B N 1
ATOM 2903 C CA . THR B 1 170 ? -21.688 -19.719 -8.5 1 86.94 170 THR B CA 1
ATOM 2904 C C . THR B 1 170 ? -22.234 -21.141 -8.398 1 86.94 170 THR B C 1
ATOM 2906 O O . THR B 1 170 ? -21.828 -22.016 -9.164 1 86.94 170 THR B O 1
ATOM 2909 N N . GLU B 1 171 ? -23.109 -21.359 -7.484 1 84.56 171 GLU B N 1
ATOM 2910 C CA . GLU B 1 171 ? -23.719 -22.672 -7.309 1 84.56 171 GLU B CA 1
ATOM 2911 C C . GLU B 1 171 ? -24.562 -23.062 -8.523 1 84.56 171 GLU B C 1
ATOM 2913 O O . GLU B 1 171 ? -24.609 -24.234 -8.906 1 84.56 171 GLU B O 1
ATOM 2918 N N . ARG B 1 172 ? -25.078 -22.156 -9.18 1 88.19 172 ARG B N 1
ATOM 2919 C CA . ARG B 1 172 ? -26.016 -22.422 -10.258 1 88.19 172 ARG B CA 1
ATOM 2920 C C . ARG B 1 172 ? -25.328 -22.438 -11.609 1 88.19 172 ARG B C 1
ATOM 2922 O O . ARG B 1 172 ? -25.656 -23.25 -12.484 1 88.19 172 ARG B O 1
ATOM 2929 N N . ALA B 1 173 ? -24.406 -21.516 -11.773 1 91.5 173 ALA B N 1
ATOM 2930 C CA . ALA B 1 173 ? -23.906 -21.281 -13.125 1 91.5 173 ALA B CA 1
ATOM 2931 C C . ALA B 1 173 ? -22.391 -21.297 -13.156 1 91.5 173 ALA B C 1
ATOM 2933 O O . ALA B 1 173 ? -21.781 -21.125 -14.219 1 91.5 173 ALA B O 1
ATOM 2934 N N . GLY B 1 174 ? -21.781 -21.516 -12.016 1 86.25 174 GLY B N 1
ATOM 2935 C CA . GLY B 1 174 ? -20.328 -21.562 -11.961 1 86.25 174 GLY B CA 1
ATOM 2936 C C . GLY B 1 174 ? -19.703 -20.188 -11.844 1 86.25 174 GLY B C 1
ATOM 2937 O O . GLY B 1 174 ? -20.406 -19.188 -11.672 1 86.25 174 GLY B O 1
ATOM 2938 N N . ASP B 1 175 ? -18.266 -20.125 -11.891 1 86.5 175 ASP B N 1
ATOM 2939 C CA . ASP B 1 175 ? -17.562 -18.875 -11.617 1 86.5 175 ASP B CA 1
ATOM 2940 C C . ASP B 1 175 ? -16.797 -18.406 -12.852 1 86.5 175 ASP B C 1
ATOM 2942 O O . ASP B 1 175 ? -16 -17.453 -12.766 1 86.5 175 ASP B O 1
ATOM 2946 N N . ASP B 1 176 ? -16.984 -19.062 -13.898 1 89.88 176 ASP B N 1
ATOM 2947 C CA . ASP B 1 176 ? -16.266 -18.672 -15.125 1 89.88 176 ASP B CA 1
ATOM 2948 C C . ASP B 1 176 ? -17.25 -18.188 -16.188 1 89.88 176 ASP B C 1
ATOM 2950 O O . ASP B 1 176 ? -17.391 -18.812 -17.234 1 89.88 176 ASP B O 1
ATOM 2954 N N . ASN B 1 177 ? -17.875 -17.156 -15.977 1 92.56 177 ASN B N 1
ATOM 2955 C CA . ASN B 1 177 ? -18.797 -16.531 -16.906 1 92.56 177 ASN B CA 1
ATOM 2956 C C . ASN B 1 177 ? -18.969 -15.039 -16.625 1 92.56 177 ASN B C 1
ATOM 2958 O O . ASN B 1 177 ? -18.531 -14.555 -15.57 1 92.56 177 ASN B O 1
ATOM 2962 N N . LEU B 1 178 ? -19.578 -14.367 -17.531 1 93 178 LEU B N 1
ATOM 2963 C CA . LEU B 1 178 ? -19.656 -12.914 -17.469 1 93 178 LEU B CA 1
ATOM 2964 C C . LEU B 1 178 ? -20.484 -12.461 -16.266 1 93 178 LEU B C 1
ATOM 2966 O O . LEU B 1 178 ? -20.156 -11.469 -15.617 1 93 178 LEU B O 1
ATOM 2970 N N . VAL B 1 179 ? -21.562 -13.133 -15.992 1 93.56 179 VAL B N 1
ATOM 2971 C CA . VAL B 1 179 ? -22.438 -12.742 -14.883 1 93.56 179 VAL B CA 1
ATOM 2972 C C . VAL B 1 179 ? -21.656 -12.805 -13.57 1 93.56 179 VAL B C 1
ATOM 2974 O O . VAL B 1 179 ? -21.734 -11.883 -12.75 1 93.56 179 VAL B O 1
ATOM 2977 N N . TYR B 1 180 ? -20.938 -13.867 -13.375 1 92.19 180 TYR B N 1
ATOM 2978 C CA . TYR B 1 180 ? -20.078 -13.953 -12.195 1 92.19 180 TYR B CA 1
ATOM 2979 C C . TYR B 1 180 ? -19.109 -12.773 -12.148 1 92.19 180 TYR B C 1
ATOM 2981 O O . TYR B 1 180 ? -18.953 -12.133 -11.109 1 92.19 180 TYR B O 1
ATOM 2989 N N . GLY B 1 181 ? -18.453 -12.508 -13.266 1 93.75 181 GLY B N 1
ATOM 2990 C CA . GLY B 1 181 ? -17.516 -11.398 -13.336 1 93.75 181 GLY B CA 1
ATOM 2991 C C . GLY B 1 181 ? -18.125 -10.062 -12.969 1 93.75 181 GLY B C 1
ATOM 2992 O O . GLY B 1 181 ? -17.516 -9.266 -12.258 1 93.75 181 GLY B O 1
ATOM 2993 N N . MET B 1 182 ? -19.281 -9.891 -13.422 1 94.62 182 MET B N 1
ATOM 2994 C CA . MET B 1 182 ? -19.938 -8.617 -13.156 1 94.62 182 MET B CA 1
ATOM 2995 C C . MET B 1 182 ? -20.406 -8.523 -11.703 1 94.62 182 MET B C 1
ATOM 2997 O O . MET B 1 182 ? -20.391 -7.441 -11.117 1 94.62 182 MET B O 1
ATOM 3001 N N . LEU B 1 183 ? -20.859 -9.609 -11.141 1 93.69 183 LEU B N 1
ATOM 3002 C CA . LEU B 1 183 ? -21.203 -9.625 -9.719 1 93.69 183 LEU B CA 1
ATOM 3003 C C . LEU B 1 183 ? -19.969 -9.328 -8.867 1 93.69 183 LEU B C 1
ATOM 3005 O O . LEU B 1 183 ? -20.031 -8.555 -7.914 1 93.69 183 LEU B O 1
ATOM 3009 N N . ASP B 1 184 ? -18.906 -9.938 -9.219 1 93.5 184 ASP B N 1
ATOM 3010 C CA . ASP B 1 184 ? -17.656 -9.688 -8.523 1 93.5 184 ASP B CA 1
ATOM 3011 C C . ASP B 1 184 ? -17.203 -8.234 -8.695 1 93.5 184 ASP B C 1
ATOM 3013 O O . ASP B 1 184 ? -16.656 -7.637 -7.773 1 93.5 184 ASP B O 1
ATOM 3017 N N . TRP B 1 185 ? -17.422 -7.738 -9.875 1 95.19 185 TRP B N 1
ATOM 3018 C CA . TRP B 1 185 ? -17.109 -6.336 -10.148 1 95.19 185 TRP B CA 1
ATOM 3019 C C . TRP B 1 185 ? -17.891 -5.418 -9.203 1 95.19 185 TRP B C 1
ATOM 3021 O O . TRP B 1 185 ? -17.328 -4.469 -8.656 1 95.19 185 TRP B O 1
ATOM 3031 N N . VAL B 1 186 ? -19.141 -5.664 -9.008 1 95.88 186 VAL B N 1
ATOM 3032 C CA . VAL B 1 186 ? -19.938 -4.863 -8.086 1 95.88 186 VAL B CA 1
ATOM 3033 C C . VAL B 1 186 ? -19.359 -4.965 -6.68 1 95.88 186 VAL B C 1
ATOM 3035 O O . VAL B 1 186 ? -19.234 -3.955 -5.984 1 95.88 186 VAL B O 1
ATOM 3038 N N . GLU B 1 187 ? -19.062 -6.133 -6.246 1 94.88 187 GLU B N 1
ATOM 3039 C CA . GLU B 1 187 ? -18.484 -6.379 -4.93 1 94.88 187 GLU B CA 1
ATOM 3040 C C . GLU B 1 187 ? -17.219 -5.562 -4.727 1 94.88 187 GLU B C 1
ATOM 3042 O O . GLU B 1 187 ? -17.125 -4.75 -3.801 1 94.88 187 GLU B O 1
ATOM 3047 N N . GLU B 1 188 ? -16.266 -5.738 -5.598 1 96.12 188 GLU B N 1
ATOM 3048 C CA . GLU B 1 188 ? -14.969 -5.066 -5.484 1 96.12 188 GLU B CA 1
ATOM 3049 C C . GLU B 1 188 ? -15.117 -3.553 -5.605 1 96.12 188 GLU B C 1
ATOM 3051 O O . GLU B 1 188 ? -14.414 -2.799 -4.934 1 96.12 188 GLU B O 1
ATOM 3056 N N . THR B 1 189 ? -15.992 -3.098 -6.504 1 97 189 THR B N 1
ATOM 3057 C CA . THR B 1 189 ? -16.219 -1.669 -6.688 1 97 189 THR B CA 1
ATOM 3058 C C . THR B 1 189 ? -16.766 -1.041 -5.41 1 97 189 THR B C 1
ATOM 3060 O O . THR B 1 189 ? -16.375 0.067 -5.039 1 97 189 THR B O 1
ATOM 3063 N N . LEU B 1 190 ? -17.641 -1.718 -4.766 1 97.25 190 LEU B N 1
ATOM 3064 C CA . LEU B 1 190 ? -18.172 -1.238 -3.494 1 97.25 190 LEU B CA 1
ATOM 3065 C C . LEU B 1 190 ? -17.078 -1.158 -2.438 1 97.25 190 LEU B C 1
ATOM 3067 O O . LEU B 1 190 ? -17.031 -0.212 -1.648 1 97.25 190 LEU B O 1
ATOM 3071 N N . GLU B 1 191 ? -16.25 -2.141 -2.367 1 97.12 191 GLU B N 1
ATOM 3072 C CA . GLU B 1 191 ? -15.125 -2.113 -1.437 1 97.12 191 GLU B CA 1
ATOM 3073 C C . GLU B 1 191 ? -14.195 -0.933 -1.723 1 97.12 191 GLU B C 1
ATOM 3075 O O . GLU B 1 191 ? -13.781 -0.228 -0.802 1 97.12 191 GLU B O 1
ATOM 3080 N N . LEU B 1 192 ? -13.898 -0.726 -3.01 1 97.94 192 LEU B N 1
ATOM 3081 C CA . LEU B 1 192 ? -13.07 0.409 -3.404 1 97.94 192 LEU B CA 1
ATOM 3082 C C . LEU B 1 192 ? -13.734 1.727 -3.018 1 97.94 192 LEU B C 1
ATOM 3084 O O . LEU B 1 192 ? -13.07 2.625 -2.488 1 97.94 192 LEU B O 1
ATOM 3088 N N . ALA B 1 193 ? -14.961 1.828 -3.301 1 98.12 193 ALA B N 1
ATOM 3089 C CA . ALA B 1 193 ? -15.703 3.049 -2.994 1 98.12 193 ALA B CA 1
ATOM 3090 C C . ALA B 1 193 ? -15.75 3.301 -1.489 1 98.12 193 ALA B C 1
ATOM 3092 O O . ALA B 1 193 ? -15.562 4.434 -1.039 1 98.12 193 ALA B O 1
ATOM 3093 N N . GLY B 1 194 ? -16.031 2.215 -0.76 1 98.44 194 GLY B N 1
ATOM 3094 C CA . GLY B 1 194 ? -16.062 2.348 0.688 1 98.44 194 GLY B CA 1
ATOM 3095 C C . GLY B 1 194 ? -14.734 2.799 1.273 1 98.44 194 GLY B C 1
ATOM 3096 O O . GLY B 1 194 ? -14.695 3.713 2.1 1 98.44 194 GLY B O 1
ATOM 3097 N N . THR B 1 195 ? -13.68 2.197 0.888 1 98.5 195 THR B N 1
ATOM 3098 C CA . THR B 1 195 ? -12.352 2.545 1.392 1 98.5 195 THR B CA 1
ATOM 3099 C C . THR B 1 195 ? -11.969 3.961 0.971 1 98.5 195 THR B C 1
ATOM 3101 O O . THR B 1 195 ? -11.383 4.711 1.754 1 98.5 195 THR B O 1
ATOM 3104 N N . THR B 1 196 ? -12.289 4.312 -0.263 1 98.62 196 THR B N 1
ATOM 3105 C CA . THR B 1 196 ? -12.016 5.66 -0.75 1 98.62 196 THR B CA 1
ATOM 3106 C C . THR B 1 196 ? -12.781 6.695 0.074 1 98.62 196 THR B C 1
ATOM 3108 O O . THR B 1 196 ? -12.211 7.715 0.469 1 98.62 196 THR B O 1
ATOM 3111 N N . THR B 1 197 ? -14 6.402 0.298 1 98.44 197 THR B N 1
ATOM 3112 C CA . THR B 1 197 ? -14.82 7.289 1.116 1 98.44 197 THR B CA 1
ATOM 3113 C C . THR B 1 197 ? -14.219 7.453 2.508 1 98.44 197 THR B C 1
ATOM 3115 O O . THR B 1 197 ? -14.156 8.562 3.037 1 98.44 197 THR B O 1
ATOM 3118 N N . PHE B 1 198 ? -13.82 6.375 3.098 1 98.75 198 PHE B N 1
ATOM 3119 C CA . PHE B 1 198 ? -13.203 6.418 4.418 1 98.75 198 PHE B CA 1
ATOM 3120 C C . PHE B 1 198 ? -11.938 7.266 4.402 1 98.75 198 PHE B C 1
ATOM 3122 O O . PHE B 1 198 ? -11.734 8.109 5.281 1 98.75 198 PHE B O 1
ATOM 3129 N N . LEU B 1 199 ? -11.078 7.059 3.432 1 98.62 199 LEU B N 1
ATOM 3130 C CA . LEU B 1 199 ? -9.828 7.801 3.297 1 98.62 199 LEU B CA 1
ATOM 3131 C C . LEU B 1 199 ? -10.102 9.289 3.141 1 98.62 199 LEU B C 1
ATOM 3133 O O . LEU B 1 199 ? -9.422 10.117 3.754 1 98.62 199 LEU B O 1
ATOM 3137 N N . LEU B 1 200 ? -11.055 9.648 2.355 1 98.06 200 LEU B N 1
ATOM 3138 C CA . LEU B 1 200 ? -11.414 11.047 2.16 1 98.06 200 LEU B CA 1
ATOM 3139 C C . LEU B 1 200 ? -11.953 11.656 3.451 1 98.06 200 LEU B C 1
ATOM 3141 O O . LEU B 1 200 ? -11.711 12.828 3.738 1 98.06 200 LEU B O 1
ATOM 3145 N N . ALA B 1 201 ? -12.703 10.844 4.156 1 98.06 201 ALA B N 1
ATOM 3146 C CA . ALA B 1 201 ? -13.195 11.305 5.453 1 98.06 201 ALA B CA 1
ATOM 3147 C C . ALA B 1 201 ? -12.031 11.602 6.402 1 98.06 201 ALA B C 1
ATOM 3149 O O . ALA B 1 201 ? -12.047 12.609 7.109 1 98.06 201 ALA B O 1
ATOM 3150 N N . LEU B 1 202 ? -11.102 10.734 6.434 1 97.94 202 LEU B N 1
ATOM 3151 C CA . LEU B 1 202 ? -9.938 10.93 7.285 1 97.94 202 LEU B CA 1
ATOM 3152 C C . LEU B 1 202 ? -9.156 12.172 6.859 1 97.94 202 LEU B C 1
ATOM 3154 O O . LEU B 1 202 ? -8.703 12.945 7.707 1 97.94 202 LEU B O 1
ATOM 3158 N N . ARG B 1 203 ? -8.969 12.32 5.57 1 96.38 203 ARG B N 1
ATOM 3159 C CA . ARG B 1 203 ? -8.273 13.5 5.066 1 96.38 203 ARG B CA 1
ATOM 3160 C C . ARG B 1 203 ? -8.992 14.781 5.473 1 96.38 203 ARG B C 1
ATOM 3162 O O . ARG B 1 203 ? -8.359 15.734 5.922 1 96.38 203 ARG B O 1
ATOM 3169 N N . ALA B 1 204 ? -10.289 14.789 5.285 1 95.81 204 ALA B N 1
ATOM 3170 C CA . ALA B 1 204 ? -11.086 15.953 5.668 1 95.81 204 ALA B CA 1
ATOM 3171 C C . ALA B 1 204 ? -10.898 16.281 7.145 1 95.81 204 ALA B C 1
ATOM 3173 O O . ALA B 1 204 ? -10.773 17.453 7.52 1 95.81 204 ALA B O 1
ATOM 3174 N N . ARG B 1 205 ? -10.898 15.312 7.91 1 94.69 205 ARG B N 1
ATOM 3175 C CA . ARG B 1 205 ? -10.711 15.5 9.344 1 94.69 205 ARG B CA 1
ATOM 3176 C C . ARG B 1 205 ? -9.328 16.078 9.641 1 94.69 205 ARG B C 1
ATOM 3178 O O . ARG B 1 205 ? -9.203 17.031 10.422 1 94.69 205 ARG B O 1
ATOM 3185 N N . LEU B 1 206 ? -8.344 15.531 9.039 1 93.94 206 LEU B N 1
ATOM 3186 C CA . LEU B 1 206 ? -6.969 15.977 9.266 1 93.94 206 LEU B CA 1
ATOM 3187 C C . LEU B 1 206 ? -6.789 17.422 8.82 1 93.94 206 LEU B C 1
ATOM 3189 O O . LEU B 1 206 ? -6.07 18.188 9.469 1 93.94 206 LEU B O 1
ATOM 3193 N N . MET B 1 207 ? -7.434 17.734 7.75 1 91.94 207 MET B N 1
ATOM 3194 C CA . MET B 1 207 ? -7.359 19.109 7.258 1 91.94 207 MET B CA 1
ATOM 3195 C C . MET B 1 207 ? -8.062 20.078 8.211 1 91.94 207 MET B C 1
ATOM 3197 O O . MET B 1 207 ? -7.602 21.203 8.414 1 91.94 207 MET B O 1
ATOM 3201 N N . ARG B 1 208 ? -9.141 19.609 8.742 1 90.19 208 ARG B N 1
ATOM 3202 C CA . ARG B 1 208 ? -9.867 20.438 9.703 1 90.19 208 ARG B CA 1
ATOM 3203 C C . ARG B 1 208 ? -9.047 20.656 10.969 1 90.19 208 ARG B C 1
ATOM 3205 O O . ARG B 1 208 ? -9.055 21.734 11.547 1 90.19 208 ARG B O 1
ATOM 3212 N N . GLU B 1 209 ? -8.375 19.656 11.438 1 85.94 209 GLU B N 1
ATOM 3213 C CA . GLU B 1 209 ? -7.562 19.75 12.648 1 85.94 209 GLU B CA 1
ATOM 3214 C C . GLU B 1 209 ? -6.336 20.625 12.43 1 85.94 209 GLU B C 1
ATOM 3216 O O . GLU B 1 209 ? -5.812 21.219 13.375 1 85.94 209 GLU B O 1
ATOM 3221 N N . HIS B 1 210 ? -5.836 20.594 11.258 1 79.12 210 HIS B N 1
ATOM 3222 C CA . HIS B 1 210 ? -4.695 21.453 10.93 1 79.12 210 HIS B CA 1
ATOM 3223 C C . HIS B 1 210 ? -5.086 22.922 10.93 1 79.12 210 HIS B C 1
ATOM 3225 O O . HIS B 1 210 ? -4.273 23.781 11.266 1 79.12 210 HIS B O 1
ATOM 3231 N N . GLU B 1 211 ? -6.203 23.172 10.516 1 71.62 211 GLU B N 1
ATOM 3232 C CA . GLU B 1 211 ? -6.691 24.547 10.469 1 71.62 211 GLU B CA 1
ATOM 3233 C C . GLU B 1 211 ? -7.117 25.047 11.852 1 71.62 211 GLU B C 1
ATOM 3235 O O . GLU B 1 211 ? -7.23 26.2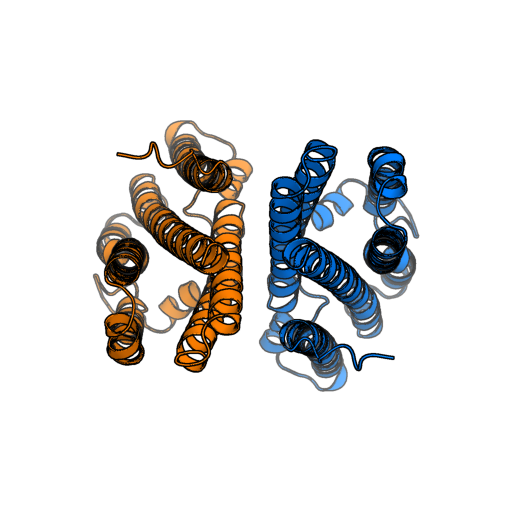5 12.078 1 71.62 211 GLU B O 1
ATOM 3240 N N . ALA B 1 212 ? -7.297 24.156 12.695 1 67.62 212 ALA B N 1
ATOM 3241 C CA . ALA B 1 212 ? -7.684 24.562 14.047 1 67.62 212 ALA B CA 1
ATOM 3242 C C . ALA B 1 212 ? -6.457 24.844 14.906 1 67.62 212 ALA B C 1
ATOM 3244 O O . ALA B 1 212 ? -5.379 24.297 14.664 1 67.62 212 ALA B O 1
#